Protein AF-A0A961C868-F1 (afdb_monomer)

Radius of gyration: 27.66 Å; Cα contacts (8 Å, |Δi|>4): 640; chains: 1; bounding box: 69×60×70 Å

Solvent-accessible surface area (backbone atoms only — not comparable to full-atom values): 20979 Å² total; per-residue (Å²): 132,56,73,67,60,51,45,49,51,52,50,56,46,74,76,62,73,80,91,80,78,81,78,95,59,70,73,59,52,42,55,45,43,50,52,42,52,54,48,41,30,76,68,53,26,27,38,30,64,13,36,62,58,39,92,48,47,52,91,74,36,61,85,60,45,40,61,51,64,68,62,52,52,53,53,53,67,74,43,55,91,38,47,17,37,25,35,26,43,24,58,41,97,86,50,32,19,27,33,38,42,36,14,42,28,53,65,27,32,52,52,46,35,73,74,73,38,75,63,64,28,44,36,19,30,42,85,60,35,93,25,65,16,22,26,33,36,60,41,25,27,52,60,67,66,74,74,41,30,51,69,46,33,43,92,60,33,22,36,24,41,31,10,77,75,79,59,82,56,61,46,78,30,64,62,19,60,31,57,68,50,94,85,74,66,67,58,48,40,53,22,46,37,74,68,58,91,75,66,100,58,64,64,58,59,53,47,50,54,49,51,55,39,66,47,56,46,40,89,88,35,73,67,46,53,54,53,48,52,34,16,51,52,46,53,47,47,51,51,56,50,71,72,70,75,78,87,62,87,77,73,71,76,51,48,67,51,48,49,27,54,71,52,52,68,65,64,56,40,45,76,69,54,34,43,80,64,50,66,45,98,79,68,32,44,22,28,22,66,67,86,76,68,96,55,69,64,23,31,36,49,35,48,54,69,34,83,81,77,65,26,83,42,60,42,9,36,32,41,46,69,33,64,74,59,15,61,56,44,81,65,47,48,67,33,41,65,61,56,48,46,17,26,72,77,39,78,56,37,59,66,61,34,28,57,75,72,66,41,65,74,72,79,82,68,79,61,93,78,80,86,79,60,92,82,67,77,134

Secondary structure (DSSP, 8-state):
--HHHHHHHHHHHHHH-------S-SHHHHHHHHHHHHHHHHTT-EEEEEPTT-SSPPTT-GGG-B--HHHHHHHHHH-TTT-EEEEE--B-TTS-EEEEEEE-SHHHHHHHHHHH-S-SEE-THHHHSS-TT-EEEEEEESS--TT--TTTTGGGTEEEEE-SSS----EEPTT---PPPTTS--------BS--S--S-HHHHHHHHHHHHHSPBPTTSHHHHHHHHHHHHHHHHHHHHHTT---SS------HHHHHHHS-HHHHHHHTT-EEEEE-TTSPEEEE-SS--S-S-SEEEEPTT-TTTT--STT-EEEE--HHHHHHTTT-SEE-HHHHHHHHHSTT-HHHHHHHHT---SGGG---S----TT---

Structure (mmCIF, N/CA/C/O backbone):
data_AF-A0A961C868-F1
#
_entry.id   AF-A0A961C868-F1
#
loop_
_atom_site.group_PDB
_atom_site.id
_atom_site.type_symbol
_atom_site.label_atom_id
_atom_site.label_alt_id
_atom_site.label_comp_id
_atom_site.label_asym_id
_atom_site.label_entity_id
_atom_site.label_seq_id
_atom_site.pdbx_PDB_ins_code
_atom_site.Cartn_x
_atom_site.Cartn_y
_atom_site.Cartn_z
_atom_site.occupancy
_atom_site.B_iso_or_equiv
_atom_site.auth_seq_id
_atom_site.auth_comp_id
_atom_site.auth_asym_id
_atom_site.auth_atom_id
_atom_site.pdbx_PDB_model_num
ATOM 1 N N . MET A 1 1 ? 24.649 -25.029 -2.884 1.00 54.03 1 MET A N 1
ATOM 2 C CA . MET A 1 1 ? 25.115 -23.721 -2.374 1.00 54.03 1 MET A CA 1
ATOM 3 C C . MET A 1 1 ? 24.192 -23.329 -1.228 1.00 54.03 1 MET A C 1
ATOM 5 O O . MET A 1 1 ? 23.005 -23.621 -1.339 1.00 54.03 1 MET A O 1
ATOM 9 N N . ASN A 1 2 ? 24.685 -22.780 -0.115 1.00 63.25 2 ASN A N 1
ATOM 10 C CA . ASN A 1 2 ? 23.771 -22.270 0.921 1.00 63.25 2 ASN A CA 1
ATOM 11 C C . ASN A 1 2 ? 23.290 -20.851 0.553 1.00 63.25 2 ASN A C 1
ATOM 13 O O . ASN A 1 2 ? 23.897 -20.198 -0.295 1.00 63.25 2 ASN A O 1
ATOM 17 N N . THR A 1 3 ? 22.198 -20.381 1.163 1.00 56.22 3 THR A N 1
ATOM 18 C CA . THR A 1 3 ? 21.590 -19.076 0.845 1.00 56.22 3 THR A CA 1
ATOM 19 C C . THR A 1 3 ? 22.584 -17.917 0.952 1.00 56.22 3 THR A C 1
ATOM 21 O O . THR A 1 3 ? 22.642 -17.080 0.058 1.00 56.22 3 THR A O 1
ATOM 24 N N . ASN A 1 4 ? 23.430 -17.923 1.983 1.00 62.25 4 ASN A N 1
ATOM 25 C CA . ASN A 1 4 ? 24.403 -16.858 2.230 1.00 62.25 4 ASN A CA 1
ATOM 26 C C . ASN A 1 4 ? 25.491 -16.805 1.146 1.00 62.25 4 ASN A C 1
ATOM 28 O O . ASN A 1 4 ? 25.948 -15.732 0.768 1.00 62.25 4 ASN A O 1
ATOM 32 N N . GLU A 1 5 ? 25.905 -17.958 0.623 1.00 61.84 5 GLU A N 1
ATOM 33 C CA . GLU A 1 5 ? 26.894 -18.058 -0.451 1.00 61.84 5 GLU A CA 1
ATOM 34 C C . GLU A 1 5 ? 26.315 -17.590 -1.797 1.00 61.84 5 GLU A C 1
ATOM 36 O O . GLU A 1 5 ? 27.008 -16.925 -2.565 1.00 61.84 5 GLU A O 1
ATOM 41 N N . ILE A 1 6 ? 25.031 -17.862 -2.061 1.00 58.59 6 ILE A N 1
ATOM 42 C CA . ILE A 1 6 ? 24.318 -17.316 -3.228 1.00 58.59 6 ILE A CA 1
ATOM 43 C C . ILE A 1 6 ? 24.227 -15.790 -3.114 1.00 58.59 6 ILE A C 1
ATOM 45 O O . ILE A 1 6 ? 24.579 -15.084 -4.056 1.00 58.59 6 ILE A O 1
ATOM 49 N N . GLU A 1 7 ? 23.812 -15.271 -1.958 1.00 57.19 7 GLU A N 1
ATOM 50 C CA . GLU A 1 7 ? 23.674 -13.830 -1.720 1.00 57.19 7 GLU A CA 1
ATOM 51 C C . GLU A 1 7 ? 25.003 -13.085 -1.835 1.00 57.19 7 GLU A C 1
ATOM 53 O O . GLU A 1 7 ? 25.067 -12.061 -2.514 1.00 57.19 7 GLU A O 1
ATOM 58 N N . GLN A 1 8 ? 26.077 -13.619 -1.248 1.00 67.12 8 GLN A N 1
ATOM 59 C CA . GLN A 1 8 ? 27.402 -13.011 -1.349 1.00 67.12 8 GLN A CA 1
ATOM 60 C C . GLN A 1 8 ? 27.896 -12.987 -2.799 1.00 67.12 8 GLN A C 1
ATOM 62 O O . GLN A 1 8 ? 28.397 -11.962 -3.250 1.00 67.12 8 GLN A O 1
ATOM 67 N N . ARG A 1 9 ? 27.695 -14.064 -3.572 1.00 64.94 9 ARG A N 1
ATOM 68 C CA . ARG A 1 9 ? 28.081 -14.088 -4.993 1.00 64.94 9 ARG A CA 1
ATOM 69 C C . ARG A 1 9 ? 27.258 -13.120 -5.837 1.00 64.94 9 ARG A C 1
ATOM 71 O O . ARG A 1 9 ? 27.819 -12.501 -6.736 1.00 64.94 9 ARG A O 1
ATOM 78 N N . LEU A 1 10 ? 25.965 -12.960 -5.547 1.00 57.06 10 LEU A N 1
ATOM 79 C CA . LEU A 1 10 ? 25.124 -11.957 -6.206 1.00 57.06 10 LEU A CA 1
ATOM 80 C C . LEU A 1 10 ? 25.599 -10.535 -5.877 1.00 57.06 10 LEU A C 1
ATOM 82 O O . LEU A 1 10 ? 25.652 -9.700 -6.776 1.00 57.06 10 LEU A O 1
ATOM 86 N N . MET A 1 11 ? 25.997 -10.271 -4.628 1.00 59.12 11 MET A N 1
ATOM 87 C CA . MET A 1 11 ? 26.560 -8.979 -4.219 1.00 59.12 11 MET A CA 1
ATOM 88 C C . MET A 1 11 ? 27.915 -8.704 -4.878 1.00 59.12 11 MET A C 1
ATOM 90 O O . MET A 1 11 ? 28.089 -7.655 -5.494 1.00 59.12 11 MET A O 1
ATOM 94 N N . ASP A 1 12 ? 28.855 -9.647 -4.811 1.00 65.69 12 ASP A N 1
ATOM 95 C CA . ASP A 1 12 ? 30.190 -9.507 -5.405 1.00 65.69 12 ASP A CA 1
ATOM 96 C C . ASP A 1 12 ? 30.109 -9.341 -6.932 1.00 65.69 12 ASP A C 1
ATOM 98 O O . ASP A 1 12 ? 30.832 -8.535 -7.521 1.00 65.69 12 ASP A O 1
ATOM 102 N N . TYR A 1 13 ? 29.192 -10.059 -7.588 1.00 56.69 13 TYR A N 1
ATOM 103 C CA . TYR A 1 13 ? 28.932 -9.919 -9.020 1.00 56.69 13 TYR A CA 1
ATOM 104 C C . TYR A 1 13 ? 28.294 -8.569 -9.358 1.00 56.69 13 TYR A C 1
ATOM 106 O O . TYR A 1 13 ? 28.814 -7.848 -10.208 1.00 56.69 13 TYR A O 1
ATOM 114 N N . ALA A 1 14 ? 27.227 -8.169 -8.656 1.00 52.19 14 ALA A N 1
ATOM 115 C CA . ALA A 1 14 ? 26.580 -6.871 -8.866 1.00 52.19 14 ALA A CA 1
ATOM 116 C C . ALA A 1 14 ? 27.570 -5.697 -8.752 1.00 52.19 14 ALA A C 1
ATOM 118 O O . ALA A 1 14 ? 27.405 -4.677 -9.425 1.00 52.19 14 ALA A O 1
ATOM 119 N N . LEU A 1 15 ? 28.613 -5.856 -7.934 1.00 53.41 15 LEU A N 1
ATOM 120 C CA . LEU A 1 15 ? 29.675 -4.877 -7.727 1.00 53.41 15 LEU A CA 1
ATOM 121 C C . LEU A 1 15 ? 30.846 -4.965 -8.729 1.00 53.41 15 LEU A C 1
ATOM 123 O O . LEU A 1 15 ? 31.631 -4.021 -8.780 1.00 53.41 15 LEU A O 1
ATOM 127 N N . SER A 1 16 ? 30.988 -6.042 -9.516 1.00 50.75 16 SER A N 1
ATOM 128 C CA . SER A 1 16 ? 32.184 -6.307 -10.348 1.00 50.75 16 SER A CA 1
ATOM 129 C C . SER A 1 16 ? 31.975 -6.288 -11.870 1.00 50.75 16 SER A C 1
ATOM 131 O O . SER A 1 16 ? 32.960 -6.310 -12.608 1.00 50.75 16 SER A O 1
ATOM 133 N N . VAL A 1 17 ? 30.737 -6.230 -12.373 1.00 46.59 17 VAL A N 1
ATOM 134 C CA . VAL A 1 17 ? 30.464 -6.230 -13.826 1.00 46.59 17 VAL A CA 1
ATOM 135 C C . VAL A 1 17 ? 30.796 -4.873 -14.474 1.00 46.59 17 VAL A C 1
ATOM 137 O O . VAL A 1 17 ? 30.141 -3.871 -14.199 1.00 46.59 17 VAL A O 1
ATOM 140 N N . ASP A 1 18 ? 31.769 -4.861 -15.395 1.00 42.84 18 ASP A N 1
ATOM 141 C CA . ASP A 1 18 ? 32.058 -3.761 -16.337 1.00 42.84 18 ASP A CA 1
ATOM 142 C C . ASP A 1 18 ? 31.311 -4.042 -17.663 1.00 42.84 18 ASP A C 1
ATOM 144 O O . ASP A 1 18 ? 31.719 -4.887 -18.465 1.00 42.84 18 ASP A O 1
ATOM 148 N N . VAL A 1 19 ? 30.150 -3.409 -17.865 1.00 45.78 19 VAL A N 1
ATOM 149 C CA . VAL A 1 19 ? 29.236 -3.679 -18.995 1.00 45.78 19 VAL A CA 1
ATOM 150 C C . VAL A 1 19 ? 29.773 -3.017 -20.261 1.00 45.78 19 VAL A C 1
ATOM 152 O O . VAL A 1 19 ? 29.611 -1.808 -20.434 1.00 45.78 19 VAL A O 1
ATOM 155 N N . LYS A 1 20 ? 30.404 -3.777 -21.169 1.00 39.31 20 LYS A N 1
ATOM 156 C CA . LYS A 1 20 ? 30.961 -3.174 -22.393 1.00 39.31 20 LYS A CA 1
ATOM 157 C C . LYS A 1 20 ? 30.359 -3.551 -23.737 1.00 39.31 20 LYS A C 1
ATOM 159 O O . LYS A 1 20 ? 30.556 -2.732 -24.627 1.00 39.31 20 LYS A O 1
ATOM 164 N N . GLN A 1 21 ? 29.592 -4.630 -23.940 1.00 43.19 21 GLN A N 1
ATOM 165 C CA . GLN A 1 21 ? 28.958 -4.863 -25.257 1.00 43.19 21 GLN A CA 1
ATOM 166 C C . GLN A 1 21 ? 27.626 -5.638 -25.194 1.00 43.19 21 GLN A C 1
ATOM 168 O O . GLN A 1 21 ? 27.513 -6.562 -24.389 1.00 43.19 21 GLN A O 1
ATOM 173 N N . PRO A 1 22 ? 26.626 -5.281 -26.030 1.00 43.91 22 PRO A N 1
ATOM 174 C CA . PRO A 1 22 ? 25.410 -6.076 -26.203 1.00 43.91 22 PRO A CA 1
ATOM 175 C C . PRO A 1 22 ? 25.707 -7.428 -26.878 1.00 43.91 22 PRO A C 1
ATOM 177 O O . PRO A 1 22 ? 26.656 -7.514 -27.659 1.00 43.91 22 PRO A O 1
ATOM 180 N N . PRO A 1 23 ? 24.899 -8.475 -26.619 1.00 44.25 23 PRO A N 1
ATOM 181 C CA . PRO A 1 23 ? 25.005 -9.741 -27.339 1.00 44.25 23 PRO A CA 1
ATOM 182 C C . PRO A 1 23 ? 24.749 -9.535 -28.840 1.00 44.25 23 PRO A C 1
ATOM 184 O O . PRO A 1 23 ? 23.850 -8.795 -29.232 1.00 44.25 23 PRO A O 1
ATOM 187 N N . GLU A 1 24 ? 25.541 -10.198 -29.686 1.00 45.34 24 GLU A N 1
ATOM 188 C CA . GLU A 1 24 ? 25.511 -10.034 -31.150 1.00 45.34 24 GLU A CA 1
ATOM 189 C C . GLU A 1 24 ? 24.226 -10.567 -31.827 1.00 45.34 24 GLU A C 1
ATOM 191 O O . GLU A 1 24 ? 24.026 -10.324 -33.018 1.00 45.34 24 GLU A O 1
ATOM 196 N N . VAL A 1 25 ? 23.340 -11.275 -31.110 1.00 48.81 25 VAL A N 1
ATOM 197 C CA . VAL A 1 25 ? 22.228 -12.032 -31.715 1.00 48.81 25 VAL A CA 1
ATOM 198 C C . VAL A 1 25 ? 20.860 -11.578 -31.191 1.00 48.81 25 VAL A C 1
ATOM 200 O O . VAL A 1 25 ? 20.542 -11.684 -30.011 1.00 48.81 25 VAL A O 1
ATOM 203 N N . TRP A 1 26 ? 20.028 -11.079 -32.106 1.00 49.91 26 TRP A N 1
ATOM 204 C CA . TRP A 1 26 ? 18.737 -10.431 -31.830 1.00 49.91 26 TRP A CA 1
ATOM 205 C C . TRP A 1 26 ? 17.557 -11.393 -31.608 1.00 49.91 26 TRP A C 1
ATOM 207 O O . TRP A 1 26 ? 16.563 -11.003 -30.996 1.00 49.91 26 TRP A O 1
ATOM 217 N N . GLU A 1 27 ? 17.636 -12.640 -32.081 1.00 56.28 27 GLU A N 1
ATOM 218 C CA . GLU A 1 27 ? 16.588 -13.651 -31.846 1.00 56.28 27 GLU A CA 1
ATOM 219 C C . GLU A 1 27 ? 16.461 -14.005 -30.351 1.00 56.28 27 GLU A C 1
ATOM 221 O O . GLU A 1 27 ? 15.348 -14.188 -29.850 1.00 56.28 27 GLU A O 1
ATOM 226 N N . ASP A 1 28 ? 17.570 -13.952 -29.609 1.00 59.91 28 ASP A N 1
ATOM 227 C CA . ASP A 1 28 ? 17.607 -14.190 -28.161 1.00 59.91 28 ASP A CA 1
ATOM 228 C C . ASP A 1 28 ? 16.859 -13.103 -27.370 1.00 59.91 28 ASP A C 1
ATOM 230 O O . ASP A 1 28 ? 16.232 -13.385 -26.345 1.00 59.91 28 ASP A O 1
ATOM 234 N N . ALA A 1 29 ? 16.842 -11.861 -27.867 1.00 56.28 29 ALA A N 1
ATOM 235 C CA . ALA A 1 29 ? 16.148 -10.751 -27.215 1.00 56.28 29 ALA A CA 1
ATOM 236 C C . ALA A 1 29 ? 14.618 -10.921 -27.246 1.00 56.28 29 ALA A C 1
ATOM 238 O O . ALA A 1 29 ? 13.943 -10.621 -26.259 1.00 56.28 29 ALA A O 1
ATOM 239 N N . GLN A 1 30 ? 14.064 -11.461 -28.340 1.00 62.59 30 GLN A N 1
ATOM 240 C CA . GLN A 1 30 ? 12.622 -11.724 -28.453 1.00 62.59 30 GLN A CA 1
ATOM 241 C C . GLN A 1 30 ? 12.178 -12.826 -27.497 1.00 62.59 30 GLN A C 1
ATOM 243 O O . GLN A 1 30 ? 11.133 -12.729 -26.847 1.00 62.59 30 GLN A O 1
ATOM 248 N N . GLN A 1 31 ? 12.979 -13.888 -27.420 1.00 65.44 31 GLN A N 1
ATOM 249 C CA . GLN A 1 31 ? 12.712 -15.004 -26.529 1.00 65.44 31 GLN A CA 1
ATOM 250 C C . GLN A 1 31 ? 12.850 -14.580 -25.063 1.00 65.44 31 GLN A C 1
ATOM 252 O O . GLN A 1 31 ? 12.011 -14.960 -24.245 1.00 65.44 31 GLN A O 1
ATOM 257 N N . GLY A 1 32 ? 13.822 -13.714 -24.758 1.00 63.72 32 GLY A N 1
ATOM 258 C CA . GLY A 1 32 ? 13.973 -13.063 -23.458 1.00 63.72 32 GLY A CA 1
ATOM 259 C C . GLY A 1 32 ? 12.760 -12.215 -23.072 1.00 63.72 32 GLY A C 1
ATOM 260 O O . GLY A 1 32 ? 12.204 -12.419 -21.995 1.00 63.72 32 GLY A O 1
ATOM 261 N N . PHE A 1 33 ? 12.283 -11.332 -23.958 1.00 67.25 33 PHE A N 1
ATOM 262 C CA . PHE A 1 33 ? 11.090 -10.516 -23.693 1.00 67.25 33 PHE A CA 1
ATOM 263 C C . PHE A 1 33 ? 9.861 -11.384 -23.407 1.00 67.25 33 PHE A C 1
ATOM 265 O O . PHE A 1 33 ? 9.186 -11.184 -22.399 1.00 67.25 33 PHE A O 1
ATOM 272 N N . ARG A 1 34 ? 9.587 -12.387 -24.256 1.00 68.69 34 ARG A N 1
ATOM 273 C CA . ARG A 1 34 ? 8.446 -13.297 -24.059 1.00 68.69 34 ARG A CA 1
ATOM 274 C C . ARG A 1 34 ? 8.550 -14.026 -22.729 1.00 68.69 34 ARG A C 1
ATOM 276 O O . ARG A 1 34 ? 7.588 -14.041 -21.969 1.00 68.69 34 ARG A O 1
ATOM 283 N N . TYR A 1 35 ? 9.714 -14.602 -22.436 1.00 69.25 35 TYR A N 1
ATOM 284 C CA . TYR A 1 35 ? 9.943 -15.304 -21.179 1.00 69.25 35 TYR A CA 1
ATOM 285 C C . TYR A 1 35 ? 9.689 -14.391 -19.975 1.00 69.25 35 TYR A C 1
ATOM 287 O O . TYR A 1 35 ? 8.941 -14.766 -19.075 1.00 69.25 35 TYR A O 1
ATOM 295 N N . MET A 1 36 ? 10.237 -13.174 -19.987 1.00 68.38 36 MET A N 1
ATOM 296 C CA . MET A 1 36 ? 10.104 -12.229 -18.879 1.00 68.38 36 MET A CA 1
ATOM 297 C C . MET A 1 36 ? 8.681 -11.696 -18.720 1.00 68.38 36 MET A C 1
ATOM 299 O O . MET A 1 36 ? 8.211 -11.580 -17.592 1.00 68.38 36 MET A O 1
ATOM 303 N N . ALA A 1 37 ? 7.968 -11.423 -19.812 1.00 69.81 37 ALA A N 1
ATOM 304 C CA . ALA A 1 37 ? 6.598 -10.924 -19.751 1.00 69.81 37 ALA A CA 1
ATOM 305 C C . ALA A 1 37 ? 5.612 -12.000 -19.263 1.00 69.81 37 ALA A C 1
ATOM 307 O O . ALA A 1 37 ? 4.779 -11.733 -18.394 1.00 69.81 37 ALA A O 1
ATOM 308 N N . HIS A 1 38 ? 5.758 -13.244 -19.735 1.00 71.00 38 HIS A N 1
ATOM 309 C CA . HIS A 1 38 ? 5.006 -14.391 -19.203 1.00 71.00 38 HIS A CA 1
ATOM 310 C C . HIS A 1 38 ? 5.368 -14.676 -17.742 1.00 71.00 38 HIS A C 1
ATOM 312 O O . HIS A 1 38 ? 4.506 -15.013 -16.933 1.00 71.00 38 HIS A O 1
ATOM 318 N N . HIS A 1 39 ? 6.636 -14.507 -17.365 1.00 72.06 39 HIS A N 1
ATOM 319 C CA . HIS A 1 39 ? 7.054 -14.697 -15.982 1.00 72.06 39 HIS A CA 1
ATOM 320 C C . HIS A 1 39 ? 6.491 -13.610 -15.059 1.00 72.06 39 HIS A C 1
ATOM 322 O O . HIS A 1 39 ? 5.943 -13.926 -14.008 1.00 72.06 39 HIS A O 1
ATOM 328 N N . ALA A 1 40 ? 6.570 -12.339 -15.450 1.00 70.94 40 ALA A N 1
ATOM 329 C CA . ALA A 1 40 ? 6.077 -11.217 -14.659 1.00 70.94 40 ALA A CA 1
ATOM 330 C C . ALA A 1 40 ? 4.557 -11.279 -14.440 1.00 70.94 40 ALA A C 1
ATOM 332 O O . ALA A 1 40 ? 4.087 -11.050 -13.324 1.00 70.94 40 ALA A O 1
ATOM 333 N N . THR A 1 41 ? 3.795 -11.673 -15.461 1.00 75.06 41 THR A N 1
ATOM 334 C CA . THR A 1 41 ? 2.347 -11.901 -15.324 1.00 75.06 41 THR A CA 1
ATOM 335 C C . THR A 1 41 ? 2.012 -13.097 -14.458 1.00 75.06 41 THR A C 1
ATOM 337 O O . THR A 1 41 ? 1.124 -13.007 -13.614 1.00 75.06 41 THR A O 1
ATOM 340 N N . TRP A 1 42 ? 2.779 -14.185 -14.550 1.00 69.38 42 TRP A N 1
ATOM 341 C CA . TRP A 1 42 ? 2.659 -15.291 -13.598 1.00 69.38 42 TRP A CA 1
ATOM 342 C C . TRP A 1 42 ? 2.950 -14.857 -12.151 1.00 69.38 42 TRP A C 1
ATOM 344 O O . TRP A 1 42 ? 2.433 -15.434 -11.194 1.00 69.38 42 TRP A O 1
ATOM 354 N N . LYS A 1 43 ? 3.744 -13.797 -11.976 1.00 75.56 43 LYS A N 1
ATOM 355 C CA . LYS A 1 43 ? 3.974 -13.133 -10.690 1.00 75.56 43 LYS A CA 1
ATOM 356 C C . LYS A 1 43 ? 2.929 -12.076 -10.342 1.00 75.56 43 LYS A C 1
ATOM 358 O O . LYS A 1 43 ? 3.066 -11.435 -9.311 1.00 75.56 43 LYS A O 1
ATOM 363 N N . GLY A 1 44 ? 1.867 -11.910 -11.121 1.00 83.12 44 GLY A N 1
ATOM 364 C CA . GLY A 1 44 ? 0.793 -10.965 -10.823 1.00 83.12 44 GLY A CA 1
ATOM 365 C C . GLY A 1 44 ? 1.165 -9.497 -11.044 1.00 83.12 44 GLY A C 1
ATOM 366 O O . GLY A 1 44 ? 0.503 -8.615 -10.507 1.00 83.12 44 GLY A O 1
ATOM 367 N N . PHE A 1 45 ? 2.218 -9.215 -11.815 1.00 87.44 45 PHE A N 1
ATOM 368 C CA . PHE A 1 45 ? 2.418 -7.879 -12.371 1.00 87.44 45 PHE A CA 1
ATOM 369 C C . PHE A 1 45 ? 1.585 -7.728 -13.637 1.00 87.44 45 PHE A C 1
ATOM 371 O O . PHE A 1 45 ? 1.505 -8.653 -14.446 1.00 87.44 45 PHE A O 1
ATOM 378 N N . ARG A 1 46 ? 1.038 -6.532 -13.854 1.00 89.00 46 ARG A N 1
ATOM 379 C CA . ARG A 1 46 ? 0.561 -6.152 -15.186 1.00 89.00 46 ARG A CA 1
ATOM 380 C C . ARG A 1 46 ? 1.742 -5.630 -15.987 1.00 89.00 46 ARG A C 1
ATOM 382 O O . ARG A 1 46 ? 2.627 -4.965 -15.447 1.00 89.00 46 ARG A O 1
ATOM 389 N N . VAL A 1 47 ? 1.754 -5.926 -17.276 1.00 87.44 47 VAL A N 1
ATOM 390 C CA . VAL A 1 47 ? 2.839 -5.560 -18.181 1.00 87.44 47 VAL A CA 1
ATOM 391 C C . VAL A 1 47 ? 2.351 -4.515 -19.174 1.00 87.44 47 VAL A C 1
ATOM 393 O O . VAL A 1 47 ? 1.213 -4.570 -19.633 1.00 87.44 47 VAL A O 1
ATOM 396 N N . VAL A 1 48 ? 3.219 -3.573 -19.530 1.00 87.62 48 VAL A N 1
ATOM 397 C CA . VAL A 1 48 ? 2.996 -2.609 -20.613 1.00 87.62 48 VAL A CA 1
ATOM 398 C C . VAL A 1 48 ? 4.242 -2.542 -21.503 1.00 87.62 48 VAL A C 1
ATOM 400 O O . VAL A 1 48 ? 5.355 -2.553 -20.978 1.00 87.62 48 VAL A O 1
ATOM 403 N N . PRO A 1 49 ? 4.123 -2.480 -22.838 1.00 84.62 49 PRO A N 1
ATOM 404 C CA . PRO A 1 49 ? 5.286 -2.263 -23.687 1.00 84.62 49 PRO A CA 1
ATOM 405 C C . PRO A 1 49 ? 5.788 -0.820 -23.561 1.00 84.62 49 PRO A C 1
ATOM 407 O O . PRO A 1 49 ? 5.011 0.136 -23.589 1.00 84.62 49 PRO A O 1
ATOM 410 N N . LEU A 1 50 ? 7.103 -0.658 -23.449 1.00 81.94 50 LEU A N 1
ATOM 411 C CA . LEU A 1 50 ? 7.770 0.643 -23.469 1.00 81.94 50 LEU A CA 1
ATOM 412 C C . LEU A 1 50 ? 8.190 0.983 -24.892 1.00 81.94 50 LEU A C 1
ATOM 414 O O . LEU A 1 50 ? 8.605 0.103 -25.644 1.00 81.94 50 LEU A O 1
ATOM 418 N N . LEU A 1 51 ? 8.117 2.259 -25.266 1.00 76.44 51 LEU A N 1
ATOM 419 C CA . LEU A 1 51 ? 8.584 2.690 -26.581 1.00 76.44 51 LEU A CA 1
ATOM 420 C C . LEU A 1 51 ? 10.110 2.570 -26.693 1.00 76.44 51 LEU A C 1
ATOM 422 O O . LEU A 1 51 ? 10.839 2.674 -25.708 1.00 76.44 51 LEU A O 1
ATOM 426 N N . HIS A 1 52 ? 10.601 2.392 -27.919 1.00 71.69 52 HIS A N 1
ATOM 427 C CA . HIS A 1 52 ? 12.032 2.238 -28.173 1.00 71.69 52 HIS A CA 1
ATOM 428 C C . HIS A 1 52 ? 12.830 3.431 -27.657 1.00 71.69 52 HIS A C 1
ATOM 430 O O . HIS A 1 52 ? 12.551 4.573 -28.029 1.00 71.69 52 HIS A O 1
ATOM 436 N N . GLY A 1 53 ? 13.838 3.160 -26.823 1.00 67.00 53 GLY A N 1
ATOM 437 C CA . GLY A 1 53 ? 14.680 4.206 -26.240 1.00 67.00 53 GLY A CA 1
ATOM 438 C C . GLY A 1 53 ? 13.936 5.120 -25.262 1.00 67.00 53 GLY A C 1
ATOM 439 O O . GLY A 1 53 ? 14.384 6.240 -25.030 1.00 67.00 53 GLY A O 1
ATOM 440 N N . LYS A 1 54 ? 12.790 4.679 -24.730 1.00 71.12 54 LYS A N 1
ATOM 441 C CA . LYS A 1 54 ? 12.010 5.392 -23.718 1.00 71.12 54 LYS A CA 1
ATOM 442 C C . LYS A 1 54 ? 11.848 4.518 -22.479 1.00 71.12 54 LYS A C 1
ATOM 444 O O . LYS A 1 54 ? 11.649 3.312 -22.572 1.00 71.12 54 LYS A O 1
ATOM 449 N N . ASN A 1 55 ? 11.877 5.155 -21.315 1.00 68.88 55 ASN A N 1
ATOM 450 C CA . ASN A 1 55 ? 11.533 4.552 -20.024 1.00 68.88 55 ASN A CA 1
ATOM 451 C C . ASN A 1 55 ? 10.027 4.654 -19.704 1.00 68.88 55 ASN A C 1
ATOM 453 O O . ASN A 1 55 ? 9.576 4.234 -18.639 1.00 68.88 55 ASN A O 1
ATOM 457 N N . HIS A 1 56 ? 9.241 5.203 -20.628 1.00 73.88 56 HIS A N 1
ATOM 458 C CA . HIS A 1 56 ? 7.801 5.330 -20.509 1.00 73.88 56 HIS A CA 1
ATOM 459 C C . HIS A 1 56 ? 7.107 4.664 -21.704 1.00 73.88 56 HIS A C 1
ATOM 461 O O . HIS A 1 56 ? 7.661 4.607 -22.812 1.00 73.88 56 HIS A O 1
ATOM 467 N N . PRO A 1 57 ? 5.898 4.126 -21.502 1.00 75.31 57 PRO A N 1
ATOM 468 C CA . PRO A 1 57 ? 5.095 3.644 -22.604 1.00 75.31 57 PRO A CA 1
ATOM 469 C C . PRO A 1 57 ? 4.551 4.846 -23.397 1.00 75.31 57 PRO A C 1
ATOM 471 O O . PRO A 1 57 ? 4.699 6.000 -22.984 1.00 75.31 57 PRO A O 1
ATOM 474 N N . GLY A 1 58 ? 3.979 4.604 -24.575 1.00 69.12 58 GLY A N 1
ATOM 475 C CA . GLY A 1 58 ? 3.359 5.686 -25.346 1.00 69.12 58 GLY A CA 1
ATOM 476 C C . GLY A 1 58 ? 2.150 6.281 -24.623 1.00 69.12 58 GLY A C 1
ATOM 477 O O . GLY A 1 58 ? 1.632 5.686 -23.676 1.00 69.12 58 GLY A O 1
ATOM 478 N N . ASP A 1 59 ? 1.659 7.418 -25.107 1.00 63.84 59 ASP A N 1
ATOM 479 C CA . ASP A 1 59 ? 0.429 8.020 -24.586 1.00 63.84 59 ASP A CA 1
ATOM 480 C C . ASP A 1 59 ? -0.720 6.985 -24.623 1.00 63.84 59 ASP A C 1
ATOM 482 O O . ASP A 1 59 ? -0.825 6.188 -25.559 1.00 63.84 59 ASP A O 1
ATOM 486 N N . ASP A 1 60 ? -1.517 6.927 -23.552 1.00 66.69 60 ASP A N 1
ATOM 487 C CA . ASP A 1 60 ? -2.592 5.952 -23.273 1.00 66.69 60 ASP A CA 1
ATOM 488 C C . ASP A 1 60 ? -2.191 4.499 -22.974 1.00 66.69 60 ASP A C 1
ATOM 490 O O . ASP A 1 60 ? -3.044 3.695 -22.586 1.00 66.69 60 ASP A O 1
ATOM 494 N N . TRP A 1 61 ? -0.922 4.118 -23.111 1.00 70.25 61 TRP A N 1
ATOM 495 C CA . TRP A 1 61 ? -0.532 2.713 -22.956 1.00 70.25 61 TRP A CA 1
ATOM 496 C C . TRP A 1 61 ? -0.525 2.227 -21.513 1.00 70.25 61 TRP A C 1
ATOM 498 O O . TRP A 1 61 ? -0.756 1.041 -21.288 1.00 70.25 61 TRP A O 1
ATOM 508 N N . VAL A 1 62 ? -0.320 3.103 -20.527 1.00 64.31 62 VAL A N 1
ATOM 509 C CA . VAL A 1 62 ? -0.355 2.665 -19.124 1.00 64.31 62 VAL A CA 1
ATOM 510 C C . VAL A 1 62 ? -1.748 2.155 -18.734 1.00 64.31 62 VAL A C 1
ATOM 512 O O . VAL A 1 62 ? -1.875 1.160 -18.027 1.00 64.31 62 VAL A O 1
ATOM 515 N N . ASN A 1 63 ? -2.799 2.753 -19.305 1.00 69.06 63 ASN A N 1
ATOM 516 C CA . ASN A 1 63 ? -4.184 2.294 -19.155 1.00 69.06 63 ASN A CA 1
ATOM 517 C C . ASN A 1 63 ? -4.461 0.969 -19.891 1.00 69.06 63 ASN A C 1
ATOM 519 O O . ASN A 1 63 ? -5.520 0.374 -19.712 1.00 69.06 63 ASN A O 1
ATOM 523 N N . ARG A 1 64 ? -3.526 0.509 -20.731 1.00 79.75 64 ARG A N 1
ATOM 524 C CA . ARG A 1 64 ? -3.598 -0.748 -21.488 1.00 79.75 64 ARG A CA 1
ATOM 525 C C . ARG A 1 64 ? -2.703 -1.835 -20.907 1.00 79.75 64 ARG A C 1
ATOM 527 O O . ARG A 1 64 ? -2.526 -2.858 -21.562 1.00 79.75 64 ARG A O 1
ATOM 534 N N . ALA A 1 65 ? -2.124 -1.625 -19.725 1.00 87.06 65 ALA A N 1
ATOM 535 C CA . ALA A 1 65 ? -1.343 -2.658 -19.068 1.00 87.06 65 ALA A CA 1
ATOM 536 C C . ALA A 1 65 ? -2.188 -3.920 -18.865 1.00 87.06 65 ALA A C 1
ATOM 538 O O . ALA A 1 65 ? -3.351 -3.846 -18.470 1.00 87.06 65 ALA A O 1
ATOM 539 N N . SER A 1 66 ? -1.599 -5.074 -19.153 1.00 87.06 66 SER A N 1
ATOM 540 C CA . SER A 1 66 ? -2.317 -6.340 -19.228 1.00 87.06 66 SER A CA 1
ATOM 541 C C . SER A 1 66 ? -1.561 -7.431 -18.490 1.00 87.06 66 SER A C 1
ATOM 543 O O . SER A 1 66 ? -0.331 -7.446 -18.466 1.00 87.06 66 SER A O 1
ATOM 545 N N . ASP A 1 67 ? -2.311 -8.335 -17.882 1.00 87.00 67 ASP A N 1
ATOM 546 C CA . ASP A 1 67 ? -1.855 -9.619 -17.368 1.00 87.00 67 ASP A CA 1
ATOM 547 C C . ASP A 1 67 ? -2.296 -10.794 -18.263 1.00 87.00 67 ASP A C 1
ATOM 549 O O . ASP A 1 67 ? -1.978 -11.941 -17.957 1.00 87.00 67 ASP A O 1
ATOM 553 N N . ASP A 1 68 ? -2.975 -10.521 -19.388 1.00 87.81 68 ASP A N 1
ATOM 554 C CA . ASP A 1 68 ? -3.405 -11.531 -20.355 1.00 87.81 68 ASP A CA 1
ATOM 555 C C . ASP A 1 68 ? -2.208 -12.021 -21.196 1.00 87.81 68 ASP A C 1
ATOM 557 O O . ASP A 1 68 ? -1.653 -11.257 -22.003 1.00 87.81 68 ASP A O 1
ATOM 561 N N . PRO A 1 69 ? -1.827 -13.310 -21.084 1.00 84.56 69 PRO A N 1
ATOM 562 C CA . PRO A 1 69 ? -0.730 -13.880 -21.857 1.00 84.56 69 PRO A CA 1
ATOM 563 C C . PRO A 1 69 ? -0.911 -13.735 -23.372 1.00 84.56 69 PRO A C 1
ATOM 565 O O . PRO A 1 69 ? 0.078 -13.583 -24.091 1.00 84.56 69 PRO A O 1
ATOM 568 N N . ALA A 1 70 ? -2.150 -13.773 -23.880 1.00 86.62 70 ALA A N 1
ATOM 569 C CA . ALA A 1 70 ? -2.418 -13.654 -25.312 1.00 86.62 70 ALA A CA 1
ATOM 570 C C . ALA A 1 70 ? -2.158 -12.229 -25.819 1.00 86.62 70 ALA A C 1
ATOM 572 O O . ALA A 1 70 ? -1.539 -12.046 -26.871 1.00 86.62 70 ALA A O 1
ATOM 573 N N . GLN A 1 71 ? -2.577 -11.221 -25.053 1.00 87.12 71 GLN A N 1
ATOM 574 C CA . GLN A 1 71 ? -2.325 -9.814 -25.355 1.00 87.12 71 GLN A CA 1
ATOM 575 C C . GLN A 1 71 ? -0.826 -9.482 -25.322 1.00 87.12 71 GLN A C 1
ATOM 577 O O . GLN A 1 71 ? -0.323 -8.786 -26.208 1.00 87.12 71 GLN A O 1
ATOM 582 N N . ILE A 1 72 ? -0.100 -10.017 -24.340 1.00 83.94 72 ILE A N 1
ATOM 583 C CA . ILE A 1 72 ? 1.353 -9.845 -24.212 1.00 83.94 72 ILE A CA 1
ATOM 584 C C . ILE A 1 72 ? 2.100 -10.516 -25.359 1.00 83.94 72 ILE A C 1
ATOM 586 O O . ILE A 1 72 ? 3.006 -9.925 -25.948 1.00 83.94 72 ILE A O 1
ATOM 590 N N . GLU A 1 73 ? 1.702 -11.734 -25.718 1.00 82.56 73 GLU A N 1
ATOM 591 C CA . GLU A 1 73 ? 2.248 -12.441 -26.873 1.00 82.56 73 GLU A CA 1
ATOM 592 C C . GLU A 1 73 ? 1.978 -11.665 -28.173 1.00 82.56 73 GLU A C 1
ATOM 594 O O . GLU A 1 73 ? 2.855 -11.567 -29.034 1.00 82.56 73 GLU A O 1
ATOM 599 N N . ALA A 1 74 ? 0.797 -11.055 -28.308 1.00 85.12 74 ALA A N 1
ATOM 600 C CA . ALA A 1 74 ? 0.485 -10.187 -29.437 1.00 85.12 74 ALA A CA 1
ATOM 601 C C . ALA A 1 74 ? 1.405 -8.954 -29.478 1.00 85.12 74 ALA A C 1
ATOM 603 O O . ALA A 1 74 ? 1.933 -8.629 -30.543 1.00 85.12 74 ALA A O 1
ATOM 604 N N . TRP A 1 75 ? 1.672 -8.307 -28.338 1.00 82.50 75 TRP A N 1
ATOM 605 C CA . TRP A 1 75 ? 2.635 -7.201 -28.264 1.00 82.50 75 TRP A CA 1
ATOM 606 C C . TRP A 1 75 ? 4.049 -7.631 -28.656 1.00 82.50 75 TRP A C 1
ATOM 608 O O . TRP A 1 75 ? 4.683 -6.963 -29.473 1.00 82.50 75 TRP A O 1
ATOM 618 N N . ALA A 1 76 ? 4.508 -8.782 -28.159 1.00 75.31 76 ALA A N 1
ATOM 619 C CA . ALA A 1 76 ? 5.826 -9.330 -28.474 1.00 75.31 76 ALA A CA 1
ATOM 620 C C . ALA A 1 76 ? 6.022 -9.615 -29.976 1.00 75.31 76 ALA A C 1
ATOM 622 O O . ALA A 1 76 ? 7.154 -9.641 -30.458 1.00 75.31 76 ALA A O 1
ATOM 623 N N . ARG A 1 77 ? 4.939 -9.853 -30.729 1.00 79.56 77 ARG A N 1
ATOM 624 C CA . ARG A 1 77 ? 4.990 -10.112 -32.179 1.00 79.56 77 ARG A CA 1
ATOM 625 C C . ARG A 1 77 ? 5.010 -8.847 -33.032 1.00 79.56 77 ARG A C 1
ATOM 627 O O . ARG A 1 77 ? 5.538 -8.895 -34.138 1.00 79.56 77 ARG A O 1
ATOM 634 N N . ILE A 1 78 ? 4.419 -7.747 -32.562 1.00 74.38 78 ILE A N 1
ATOM 635 C CA . ILE A 1 78 ? 4.207 -6.542 -33.382 1.00 74.38 78 ILE A CA 1
ATOM 636 C C . ILE A 1 78 ? 5.480 -5.694 -33.503 1.00 74.38 78 ILE A C 1
ATOM 638 O O . ILE A 1 78 ? 5.703 -5.089 -34.551 1.00 74.38 78 ILE A O 1
ATOM 642 N N . ALA A 1 79 ? 6.320 -5.641 -32.468 1.00 62.19 79 ALA A N 1
ATOM 643 C CA . ALA A 1 79 ? 7.521 -4.801 -32.486 1.00 62.19 79 ALA A CA 1
ATOM 644 C C . ALA A 1 79 ? 8.652 -5.353 -31.589 1.00 62.19 79 ALA A C 1
ATOM 646 O O . ALA A 1 79 ? 9.060 -4.703 -30.622 1.00 62.19 79 ALA A O 1
ATOM 647 N N . PRO A 1 80 ? 9.160 -6.560 -31.895 1.00 58.00 80 PRO A N 1
ATOM 648 C CA . PRO A 1 80 ? 10.121 -7.276 -31.052 1.00 58.00 80 PRO A CA 1
ATOM 649 C C . PRO A 1 80 ? 11.462 -6.554 -30.837 1.00 58.00 80 PRO A C 1
ATOM 651 O O . PRO A 1 80 ? 12.150 -6.809 -29.856 1.00 58.00 80 PRO A O 1
ATOM 654 N N . ASP A 1 81 ? 11.847 -5.676 -31.759 1.00 58.00 81 ASP A N 1
ATOM 655 C CA . ASP A 1 81 ? 13.106 -4.923 -31.784 1.00 58.00 81 ASP A CA 1
ATOM 656 C C . ASP A 1 81 ? 12.990 -3.528 -31.152 1.00 58.00 81 ASP A C 1
ATOM 658 O O . ASP A 1 81 ? 13.985 -2.823 -30.968 1.00 58.00 81 ASP A O 1
ATOM 662 N N . LYS A 1 82 ? 11.765 -3.102 -30.834 1.00 61.69 82 LYS A N 1
ATOM 663 C CA . LYS A 1 82 ? 11.487 -1.719 -30.457 1.00 61.69 82 LYS A CA 1
ATOM 664 C C . LYS A 1 82 ? 11.042 -1.571 -29.024 1.00 61.69 82 LYS A C 1
ATOM 666 O O . LYS A 1 82 ? 11.073 -0.445 -28.554 1.00 61.69 82 LYS A O 1
ATOM 671 N N . TRP A 1 83 ? 10.628 -2.620 -28.323 1.00 68.62 83 TRP A N 1
ATOM 672 C CA . TRP A 1 83 ? 9.943 -2.420 -27.048 1.00 68.62 83 TRP A CA 1
ATOM 673 C C . TRP A 1 83 ? 10.719 -2.938 -25.842 1.00 68.62 83 TRP A C 1
ATOM 675 O O . TRP A 1 83 ? 11.208 -4.065 -25.817 1.00 68.62 83 TRP A O 1
ATOM 685 N N . GLY A 1 84 ? 10.817 -2.079 -24.827 1.00 75.69 84 GLY A N 1
ATOM 686 C CA . GLY A 1 84 ? 11.104 -2.501 -23.462 1.00 75.69 84 GLY A CA 1
ATOM 687 C C . GLY A 1 84 ? 9.829 -3.000 -22.783 1.00 75.69 84 GLY A C 1
ATOM 688 O O . GLY A 1 84 ? 8.739 -2.967 -23.356 1.00 75.69 84 GLY A O 1
ATOM 689 N N . MET A 1 85 ? 9.953 -3.436 -21.539 1.00 82.88 85 MET A N 1
ATOM 690 C CA . MET A 1 85 ? 8.842 -3.891 -20.718 1.00 82.88 85 MET A CA 1
ATOM 691 C C . MET A 1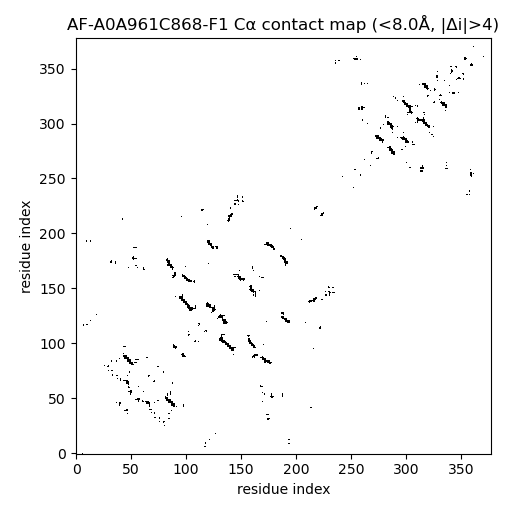 85 ? 8.704 -2.988 -19.498 1.00 82.88 85 MET A C 1
ATOM 693 O O . MET A 1 85 ? 9.657 -2.797 -18.756 1.00 82.88 85 MET A O 1
ATOM 697 N N . GLY A 1 86 ? 7.516 -2.446 -19.271 1.00 86.62 86 GLY A N 1
ATOM 698 C CA . GLY A 1 86 ? 7.129 -1.807 -18.025 1.00 86.62 86 GLY A CA 1
ATOM 699 C C . GLY A 1 86 ? 6.370 -2.808 -17.164 1.00 86.62 86 GLY A C 1
ATOM 700 O O . GLY A 1 86 ? 5.490 -3.508 -17.666 1.00 86.62 86 GLY A O 1
ATOM 701 N N . LEU A 1 87 ? 6.702 -2.877 -15.882 1.00 88.00 87 LEU A N 1
ATOM 702 C CA . LEU A 1 87 ? 5.972 -3.633 -14.874 1.00 88.00 87 LEU A CA 1
ATOM 703 C C . LEU A 1 87 ? 5.161 -2.670 -14.026 1.00 88.00 87 LEU A C 1
ATOM 705 O O . LEU A 1 87 ? 5.700 -1.701 -13.493 1.00 88.00 87 LEU A O 1
ATOM 709 N N . ILE A 1 88 ? 3.877 -2.970 -13.885 1.00 89.88 88 ILE A N 1
ATOM 710 C CA . ILE A 1 88 ? 2.954 -2.229 -13.036 1.00 89.88 88 ILE A CA 1
ATOM 711 C C . ILE A 1 88 ? 2.580 -3.131 -11.861 1.00 89.88 88 ILE A C 1
ATOM 713 O O . ILE A 1 88 ? 1.988 -4.199 -12.076 1.00 89.88 88 ILE A O 1
ATOM 717 N N . PRO A 1 89 ? 2.930 -2.739 -10.626 1.00 90.31 89 PRO A N 1
ATOM 718 C CA . PRO A 1 89 ? 2.499 -3.447 -9.429 1.00 90.31 89 PRO A CA 1
ATOM 719 C C . PRO A 1 89 ? 0.969 -3.462 -9.328 1.00 90.31 89 PRO A C 1
ATOM 721 O O . PRO A 1 89 ? 0.286 -2.570 -9.832 1.00 90.31 89 PRO A O 1
ATOM 724 N N . ALA A 1 90 ? 0.411 -4.494 -8.704 1.00 89.19 90 ALA A N 1
ATOM 725 C CA . ALA A 1 90 ? -1.031 -4.695 -8.632 1.00 89.19 90 ALA A CA 1
ATOM 726 C C . ALA A 1 90 ? -1.459 -5.329 -7.304 1.00 89.19 90 ALA A C 1
ATOM 728 O O . ALA A 1 90 ? -0.702 -6.079 -6.682 1.00 89.19 90 ALA A O 1
ATOM 729 N N . LEU A 1 91 ? -2.698 -5.048 -6.913 1.00 89.94 91 LEU A N 1
ATOM 730 C CA . LEU A 1 91 ? -3.441 -5.773 -5.899 1.00 89.94 91 LEU A CA 1
ATOM 731 C C . LEU A 1 91 ? -4.025 -7.012 -6.571 1.00 89.94 91 LEU A C 1
ATOM 733 O O . LEU A 1 91 ? -4.806 -6.916 -7.518 1.00 89.94 91 LEU A O 1
ATOM 737 N N . LEU A 1 92 ? -3.597 -8.181 -6.116 1.00 88.44 92 LEU A N 1
ATOM 738 C CA . LEU A 1 92 ? -4.015 -9.450 -6.688 1.00 88.44 92 LEU A CA 1
ATOM 739 C C . LEU A 1 92 ? -5.425 -9.810 -6.202 1.00 88.44 92 LEU A C 1
ATOM 741 O O . LEU A 1 92 ? -5.790 -9.459 -5.079 1.00 88.44 92 LEU A O 1
ATOM 745 N N . PRO A 1 93 ? -6.188 -10.618 -6.963 1.00 88.75 93 PRO A N 1
ATOM 746 C CA . PRO A 1 93 ? -7.487 -11.130 -6.514 1.00 88.75 93 PRO A CA 1
ATOM 747 C C . PRO A 1 93 ? -7.440 -11.890 -5.179 1.00 88.75 93 PRO A C 1
ATOM 749 O O . PRO A 1 93 ? -8.456 -12.025 -4.508 1.00 88.75 93 PRO A O 1
ATOM 752 N N . SER A 1 94 ? -6.264 -12.389 -4.785 1.00 88.25 94 SER A N 1
ATOM 753 C CA . SER A 1 94 ? -6.039 -13.047 -3.496 1.00 88.25 94 SER A CA 1
ATOM 754 C C . SER A 1 94 ? -5.897 -12.081 -2.311 1.00 88.25 94 SER A C 1
ATOM 756 O O . SER A 1 94 ? -5.662 -12.549 -1.203 1.00 88.25 94 SER A O 1
ATOM 758 N N . GLY A 1 95 ? -5.955 -10.763 -2.531 1.00 90.62 95 GLY A N 1
ATOM 759 C CA . GLY A 1 95 ? -5.715 -9.729 -1.515 1.00 90.62 95 GLY A CA 1
ATOM 760 C C . GLY A 1 95 ? -4.240 -9.373 -1.298 1.00 90.62 95 GLY A C 1
ATOM 761 O O . GLY A 1 95 ? -3.942 -8.408 -0.605 1.00 90.62 95 GLY A O 1
ATOM 762 N N . LEU A 1 96 ? -3.312 -10.101 -1.928 1.00 92.00 96 LEU A N 1
ATOM 763 C CA . LEU A 1 96 ? -1.877 -9.809 -1.858 1.00 92.00 96 LEU A CA 1
ATOM 764 C C . LEU A 1 96 ? -1.543 -8.571 -2.691 1.00 92.00 96 LEU A C 1
ATOM 766 O O . LEU A 1 96 ? -2.022 -8.444 -3.817 1.00 92.00 96 LEU A O 1
ATOM 770 N N . GLN A 1 97 ? -0.655 -7.710 -2.203 1.00 92.50 97 GLN A N 1
ATOM 771 C CA . GLN A 1 97 ? -0.233 -6.511 -2.930 1.00 92.50 97 GLN A CA 1
ATOM 772 C C . GLN A 1 97 ? 1.189 -6.677 -3.465 1.00 92.50 97 GLN A C 1
ATOM 774 O O . GLN A 1 97 ? 2.116 -6.977 -2.711 1.00 92.50 97 GLN A O 1
ATOM 779 N N . ARG A 1 98 ? 1.391 -6.461 -4.769 1.00 91.69 98 ARG A N 1
ATOM 780 C CA . ARG A 1 98 ? 2.736 -6.318 -5.339 1.00 91.69 98 ARG A CA 1
ATOM 781 C C . ARG A 1 98 ? 3.226 -4.900 -5.117 1.00 91.69 98 ARG A C 1
ATOM 783 O O . ARG A 1 98 ? 2.493 -3.941 -5.362 1.00 91.69 98 ARG A O 1
ATOM 790 N N . VAL A 1 99 ? 4.480 -4.795 -4.694 1.00 92.56 99 VAL A N 1
ATOM 791 C CA . VAL A 1 99 ? 5.169 -3.522 -4.500 1.00 92.56 99 VAL A CA 1
ATOM 792 C C . VAL A 1 99 ? 6.543 -3.603 -5.147 1.00 92.56 99 VAL A C 1
ATOM 794 O O . VAL A 1 99 ? 7.212 -4.641 -5.090 1.00 92.56 99 VAL A O 1
ATOM 797 N N . VAL A 1 100 ? 6.963 -2.507 -5.774 1.00 92.75 100 VAL A N 1
ATOM 798 C CA . VAL A 1 100 ? 8.345 -2.335 -6.225 1.00 92.75 100 VAL A CA 1
ATOM 799 C C . VAL A 1 100 ? 9.000 -1.225 -5.423 1.00 92.75 100 VAL A C 1
ATOM 801 O O . VAL A 1 100 ? 8.425 -0.151 -5.282 1.00 92.75 100 VAL A O 1
ATOM 804 N N . LEU A 1 101 ? 10.201 -1.491 -4.918 1.00 94.06 101 LEU A N 1
ATOM 805 C CA . LEU A 1 101 ? 11.061 -0.497 -4.281 1.00 94.06 101 LEU A CA 1
ATOM 806 C C . LEU A 1 101 ? 12.209 -0.193 -5.239 1.00 94.06 101 LEU A C 1
ATOM 808 O O . LEU A 1 101 ? 13.010 -1.091 -5.508 1.00 94.06 101 LEU A O 1
ATOM 812 N N . ASP A 1 102 ? 12.271 1.028 -5.760 1.00 92.56 102 ASP A N 1
ATOM 813 C CA . ASP A 1 102 ? 13.319 1.492 -6.670 1.00 92.56 102 ASP A CA 1
ATOM 814 C C . ASP A 1 102 ? 14.307 2.389 -5.923 1.00 92.56 102 ASP A C 1
ATOM 816 O O . ASP A 1 102 ? 13.959 3.476 -5.467 1.00 92.56 102 ASP A O 1
ATOM 820 N N . ALA A 1 103 ? 15.532 1.902 -5.729 1.00 91.81 103 ALA A N 1
ATOM 821 C CA . ALA A 1 103 ? 16.576 2.648 -5.041 1.00 91.81 103 ALA A CA 1
ATOM 822 C C . ALA A 1 103 ? 17.377 3.501 -6.025 1.00 91.81 103 ALA A C 1
ATOM 824 O O . ALA A 1 103 ? 18.266 3.006 -6.720 1.00 91.81 103 ALA A O 1
ATOM 825 N N . ASP A 1 104 ? 17.164 4.811 -5.979 1.00 85.88 104 ASP A N 1
ATOM 826 C CA . ASP A 1 104 ? 17.909 5.761 -6.806 1.00 85.88 104 ASP A CA 1
ATOM 827 C C . ASP A 1 104 ? 19.306 6.062 -6.251 1.00 85.88 104 ASP A C 1
ATOM 829 O O . ASP A 1 104 ? 20.266 6.313 -6.992 1.00 85.88 104 ASP A O 1
ATOM 833 N N . ARG A 1 105 ? 19.445 6.033 -4.920 1.00 88.69 105 ARG A N 1
ATOM 834 C CA . ARG A 1 105 ? 20.659 6.443 -4.199 1.00 88.69 105 ARG A CA 1
ATOM 835 C C . ARG A 1 105 ? 21.417 5.266 -3.585 1.00 88.69 105 ARG A C 1
ATOM 837 O O . ARG A 1 105 ? 20.856 4.228 -3.249 1.00 88.69 105 ARG A O 1
ATOM 844 N N . SER A 1 106 ? 22.723 5.431 -3.386 1.00 85.94 106 SER A N 1
ATOM 845 C CA . SER A 1 106 ? 23.581 4.382 -2.811 1.00 85.94 106 SER A CA 1
ATOM 846 C C . SER A 1 106 ? 23.241 4.032 -1.356 1.00 85.94 106 SER A C 1
ATOM 848 O O . SER A 1 106 ? 23.418 2.890 -0.929 1.00 85.94 106 SER A O 1
ATOM 850 N N . ASP A 1 107 ? 22.769 5.004 -0.576 1.00 89.00 107 ASP A N 1
ATOM 851 C CA . ASP A 1 107 ? 22.306 4.782 0.794 1.00 89.00 107 ASP A CA 1
ATOM 852 C C . ASP A 1 107 ? 20.954 4.063 0.826 1.00 89.00 107 ASP A C 1
ATOM 854 O O . ASP A 1 107 ? 20.822 3.101 1.579 1.00 89.00 107 ASP A O 1
ATOM 858 N N . ALA A 1 108 ? 20.020 4.429 -0.057 1.00 91.69 108 ALA A N 1
ATOM 859 C CA . ALA A 1 108 ? 18.785 3.681 -0.301 1.00 91.69 108 ALA A CA 1
ATOM 860 C C . ALA A 1 108 ? 19.066 2.214 -0.670 1.00 91.69 108 ALA A C 1
ATOM 862 O O . ALA A 1 108 ? 18.522 1.295 -0.057 1.00 91.69 108 ALA A O 1
ATOM 863 N N . PHE A 1 109 ? 19.996 1.982 -1.604 1.00 89.19 109 PHE A N 1
ATOM 864 C CA . PHE A 1 109 ? 20.438 0.639 -1.984 1.00 89.19 109 PHE A CA 1
ATOM 865 C C . PHE A 1 109 ? 20.960 -0.148 -0.777 1.00 89.19 109 PHE A C 1
ATOM 867 O O . PHE A 1 109 ? 20.571 -1.292 -0.550 1.00 89.19 109 PHE A O 1
ATOM 874 N N . THR A 1 110 ? 21.834 0.472 0.020 1.00 88.44 110 THR A N 1
ATOM 875 C CA . THR A 1 110 ? 22.428 -0.156 1.209 1.00 88.44 110 THR A CA 1
ATOM 876 C C . THR A 1 110 ? 21.370 -0.470 2.265 1.00 88.44 110 THR A C 1
ATOM 878 O O . THR A 1 110 ? 21.408 -1.537 2.877 1.00 88.44 110 THR A O 1
ATOM 881 N N . PHE A 1 111 ? 20.427 0.447 2.480 1.00 91.88 111 PHE A N 1
ATOM 882 C CA . PHE A 1 111 ? 19.306 0.274 3.397 1.00 91.88 111 PHE A CA 1
ATOM 883 C C . PHE A 1 111 ? 18.449 -0.933 2.999 1.00 91.88 111 PHE A C 1
ATOM 885 O O . PHE A 1 111 ? 18.273 -1.846 3.807 1.00 91.88 111 PHE A O 1
ATOM 892 N N . LEU A 1 112 ? 18.016 -1.004 1.736 1.00 91.56 112 LEU A N 1
ATOM 893 C CA . LEU A 1 112 ? 17.216 -2.125 1.238 1.00 91.56 112 LEU A CA 1
ATOM 894 C C . LEU A 1 112 ? 18.000 -3.442 1.213 1.00 91.56 112 LEU A C 1
ATOM 896 O O . LEU A 1 112 ? 17.435 -4.486 1.528 1.00 91.56 112 LEU A O 1
ATOM 900 N N . CYS A 1 113 ? 19.310 -3.416 0.950 1.00 88.31 113 CYS A N 1
ATOM 901 C CA . CYS A 1 113 ? 20.153 -4.608 1.068 1.00 88.31 113 CYS A CA 1
ATOM 902 C C . CYS A 1 113 ? 20.207 -5.152 2.497 1.00 88.31 113 CYS A C 1
ATOM 904 O O . CYS A 1 113 ? 20.160 -6.363 2.685 1.00 88.31 113 CYS A O 1
ATOM 906 N N . LYS A 1 114 ? 20.298 -4.282 3.508 1.00 87.88 114 LYS A N 1
ATOM 907 C CA . LYS A 1 114 ? 20.278 -4.709 4.916 1.00 87.88 114 LYS A CA 1
ATOM 908 C C . LYS A 1 114 ? 18.920 -5.269 5.322 1.00 87.88 114 LYS A C 1
ATOM 910 O O . LYS A 1 114 ? 18.867 -6.220 6.091 1.00 87.88 114 LYS A O 1
ATOM 915 N N . MET A 1 115 ? 17.847 -4.661 4.826 1.00 89.44 115 MET A N 1
ATOM 916 C CA . MET A 1 115 ? 16.482 -5.026 5.193 1.00 89.44 115 MET A CA 1
ATOM 917 C C . MET A 1 115 ? 15.999 -6.292 4.486 1.00 89.44 115 MET A C 1
ATOM 919 O O . MET A 1 115 ? 15.313 -7.110 5.089 1.00 89.44 115 MET A O 1
ATOM 923 N N . LEU A 1 116 ? 16.328 -6.439 3.205 1.00 88.25 116 LEU A N 1
ATOM 924 C CA . LEU A 1 116 ? 15.750 -7.470 2.352 1.00 88.25 116 LEU A CA 1
ATOM 925 C C . LEU A 1 116 ? 16.784 -8.451 1.823 1.00 88.25 116 LEU A C 1
ATOM 927 O O . LEU A 1 116 ? 16.378 -9.535 1.422 1.00 88.25 116 LEU A O 1
ATOM 931 N N . GLY A 1 117 ? 18.068 -8.098 1.778 1.00 86.81 117 GLY A N 1
ATOM 932 C CA . GLY A 1 117 ? 19.105 -8.817 1.033 1.00 86.81 117 GLY A CA 1
ATOM 933 C C . GLY A 1 117 ? 19.278 -8.285 -0.395 1.00 86.81 117 GLY A C 1
ATOM 934 O O . GLY A 1 117 ? 18.790 -7.207 -0.741 1.00 86.81 117 GLY A O 1
ATOM 935 N N . ALA A 1 118 ? 19.947 -9.056 -1.259 1.00 82.88 118 ALA A N 1
ATOM 936 C CA . ALA A 1 118 ? 20.260 -8.660 -2.640 1.00 82.88 118 ALA A CA 1
ATOM 937 C C . ALA A 1 118 ? 19.024 -8.192 -3.438 1.00 82.88 118 ALA A C 1
ATOM 939 O O . ALA A 1 118 ? 17.943 -8.744 -3.229 1.00 82.88 118 ALA A O 1
ATOM 940 N N . PRO A 1 119 ? 19.143 -7.207 -4.341 1.00 84.81 119 PRO A N 1
ATOM 941 C CA . PRO A 1 119 ? 18.021 -6.749 -5.159 1.00 84.81 119 PRO A CA 1
ATOM 942 C C . PRO A 1 119 ? 17.493 -7.838 -6.089 1.00 84.81 119 PRO A C 1
ATOM 944 O O . PRO A 1 119 ? 18.205 -8.779 -6.441 1.00 84.81 119 PRO A O 1
ATOM 947 N N . THR A 1 120 ? 16.246 -7.676 -6.527 1.00 83.62 120 THR A N 1
ATOM 948 C CA . THR A 1 120 ? 15.657 -8.531 -7.564 1.00 83.62 120 THR A CA 1
ATOM 949 C C . THR A 1 120 ? 16.273 -8.236 -8.929 1.00 83.62 120 THR A C 1
ATOM 951 O O . THR A 1 120 ? 16.541 -9.155 -9.698 1.00 83.62 120 THR A O 1
ATOM 954 N N . VAL A 1 121 ? 16.531 -6.959 -9.224 1.00 80.69 121 VAL A N 1
ATOM 955 C CA . VAL A 1 121 ? 17.196 -6.521 -10.456 1.00 80.69 121 VAL A CA 1
ATOM 956 C C . VAL A 1 121 ? 18.118 -5.343 -10.162 1.00 80.69 121 VAL A C 1
ATOM 958 O O . VAL A 1 121 ? 17.790 -4.480 -9.349 1.00 80.69 121 VAL A O 1
ATOM 961 N N . ILE A 1 122 ? 19.263 -5.286 -10.837 1.00 80.06 122 ILE A N 1
ATOM 962 C CA . ILE A 1 122 ? 20.090 -4.080 -10.874 1.00 80.06 122 ILE A CA 1
ATOM 963 C C . ILE A 1 122 ? 19.619 -3.242 -12.056 1.00 80.06 122 ILE A C 1
ATOM 965 O O . ILE A 1 122 ? 19.554 -3.730 -13.185 1.00 80.06 122 ILE A O 1
ATOM 969 N N . THR A 1 123 ? 19.266 -1.985 -11.807 1.00 77.06 123 THR A N 1
ATOM 970 C CA . THR A 1 123 ? 18.809 -1.123 -12.889 1.00 77.06 123 THR A CA 1
ATOM 971 C C . THR A 1 123 ? 19.989 -0.599 -13.669 1.00 77.06 123 THR A C 1
ATOM 973 O O . THR A 1 123 ? 21.122 -0.460 -13.200 1.00 77.06 123 THR A O 1
ATOM 976 N N . ALA A 1 124 ? 19.683 -0.248 -14.898 1.00 69.88 124 ALA A N 1
ATOM 977 C CA . ALA A 1 124 ? 20.650 0.300 -15.803 1.00 69.88 124 ALA A CA 1
ATOM 978 C C . ALA A 1 124 ? 21.279 1.619 -15.327 1.00 69.88 124 ALA A C 1
ATOM 980 O O . ALA A 1 124 ? 22.446 1.906 -15.615 1.00 69.88 124 ALA A O 1
ATOM 981 N N . GLY A 1 125 ? 20.504 2.397 -14.563 1.00 68.81 125 GLY A N 1
ATOM 982 C CA . GLY A 1 125 ? 20.924 3.666 -13.979 1.00 68.81 125 GLY A CA 1
ATOM 983 C C . GLY A 1 125 ? 22.161 3.534 -13.092 1.00 68.81 125 GLY A C 1
ATOM 984 O O . GLY A 1 125 ? 22.953 4.466 -13.038 1.00 68.81 125 GLY A O 1
ATOM 985 N N . ARG A 1 126 ? 22.405 2.361 -12.497 1.00 71.81 126 ARG A N 1
ATOM 986 C CA . ARG A 1 126 ? 23.586 2.123 -11.659 1.00 71.81 126 ARG A CA 1
ATOM 987 C C . ARG A 1 126 ? 24.906 2.161 -12.427 1.00 71.81 126 ARG A C 1
ATOM 989 O O . ARG A 1 126 ? 25.905 2.642 -11.901 1.00 71.81 126 ARG A O 1
ATOM 996 N N . TYR A 1 127 ? 24.924 1.614 -13.641 1.00 65.50 127 TYR A N 1
ATOM 997 C CA . TYR A 1 127 ? 26.148 1.473 -14.440 1.00 65.50 127 TYR A CA 1
ATOM 998 C C . TYR A 1 127 ? 26.405 2.677 -15.338 1.00 65.50 127 TYR A C 1
ATOM 1000 O O . TYR A 1 127 ? 27.546 2.972 -15.687 1.00 65.50 127 TYR A O 1
ATOM 1008 N N . ALA A 1 128 ? 25.328 3.338 -15.747 1.00 56.38 128 ALA A N 1
ATOM 1009 C CA . ALA A 1 128 ? 25.352 4.315 -16.817 1.00 56.38 128 ALA A CA 1
ATOM 1010 C C . ALA A 1 128 ? 24.743 5.665 -16.414 1.00 56.38 128 ALA A C 1
ATOM 1012 O O . ALA A 1 128 ? 25.108 6.663 -17.012 1.00 56.38 128 ALA A O 1
ATOM 1013 N N . GLY A 1 129 ? 23.847 5.733 -15.431 1.00 57.25 129 GLY A N 1
ATOM 1014 C CA . GLY A 1 129 ? 23.086 6.944 -15.113 1.00 57.25 129 GLY A CA 1
ATOM 1015 C C . GLY A 1 129 ? 23.587 7.726 -13.893 1.00 57.25 129 GLY A C 1
ATOM 1016 O O . GLY A 1 129 ? 24.592 7.398 -13.264 1.00 57.25 129 GLY A O 1
ATOM 1017 N N . GLU A 1 130 ? 22.833 8.769 -13.535 1.00 58.81 130 GLU A N 1
ATOM 1018 C CA . GLU A 1 130 ? 23.038 9.583 -12.322 1.00 58.81 130 GLU A CA 1
ATOM 1019 C C . GLU A 1 130 ? 22.640 8.837 -11.025 1.00 58.81 130 GLU A C 1
ATOM 1021 O O . GLU A 1 130 ? 23.013 9.237 -9.918 1.00 58.81 130 GLU A O 1
ATOM 1026 N N . HIS A 1 131 ? 21.934 7.710 -11.161 1.00 63.03 131 HIS A N 1
ATOM 1027 C CA . HIS A 1 131 ? 21.336 6.936 -10.073 1.00 63.03 131 HIS A CA 1
ATOM 1028 C C . HIS A 1 131 ? 22.312 5.886 -9.526 1.00 63.03 131 HIS A C 1
ATOM 1030 O O . HIS A 1 131 ? 22.243 4.699 -9.849 1.00 63.03 131 HIS A O 1
ATOM 1036 N N . LYS A 1 132 ? 23.234 6.311 -8.653 1.00 62.81 132 LYS A N 1
ATOM 1037 C CA . LYS A 1 132 ? 24.253 5.436 -8.028 1.00 62.81 132 LYS A CA 1
ATOM 1038 C C . LYS A 1 132 ? 23.674 4.265 -7.209 1.00 62.81 132 LYS A C 1
ATOM 1040 O O . LYS A 1 132 ? 24.427 3.362 -6.846 1.00 62.81 132 LYS A O 1
ATOM 1045 N N . GLY A 1 133 ? 22.378 4.281 -6.888 1.00 66.00 133 GLY A N 1
ATOM 1046 C CA . GLY A 1 133 ? 21.666 3.193 -6.209 1.00 66.00 133 GLY A CA 1
ATOM 1047 C C . GLY A 1 133 ? 21.041 2.140 -7.122 1.00 66.00 133 GLY A C 1
ATOM 1048 O O . GLY A 1 133 ? 20.725 1.063 -6.623 1.00 66.00 133 GLY A O 1
ATOM 1049 N N . GLY A 1 134 ? 20.913 2.425 -8.424 1.00 82.44 134 GLY A N 1
ATOM 1050 C CA . GLY A 1 134 ? 19.944 1.808 -9.331 1.00 82.44 134 GLY A CA 1
ATOM 1051 C C . GLY A 1 134 ? 19.701 0.308 -9.138 1.00 82.44 134 GLY A C 1
ATOM 1052 O O . GLY A 1 134 ? 20.461 -0.532 -9.628 1.00 82.44 134 GLY A O 1
ATOM 1053 N N . ALA A 1 135 ? 18.634 -0.041 -8.423 1.00 87.69 135 ALA A N 1
ATOM 1054 C CA . ALA A 1 135 ? 18.206 -1.419 -8.205 1.00 87.69 135 ALA A CA 1
ATOM 1055 C C . ALA A 1 135 ? 16.727 -1.473 -7.813 1.00 87.69 135 ALA A C 1
ATOM 1057 O O . ALA A 1 135 ? 16.258 -0.597 -7.090 1.00 87.69 135 ALA A O 1
ATOM 1058 N N . HIS A 1 136 ? 16.024 -2.533 -8.223 1.00 90.12 136 HIS A N 1
ATOM 1059 C CA . HIS A 1 136 ? 14.660 -2.786 -7.766 1.00 90.12 136 HIS A CA 1
ATOM 1060 C C . HIS A 1 136 ? 14.561 -4.020 -6.869 1.00 90.12 136 HIS A C 1
ATOM 1062 O O . HIS A 1 136 ? 15.191 -5.055 -7.122 1.00 90.12 136 HIS A O 1
ATOM 1068 N N . TRP A 1 137 ? 13.671 -3.939 -5.882 1.00 91.38 137 TRP A N 1
ATOM 1069 C CA . TRP A 1 137 ? 13.164 -5.080 -5.126 1.00 91.38 137 TRP A CA 1
ATOM 1070 C C . TRP A 1 137 ? 11.695 -5.278 -5.454 1.00 91.38 137 TRP A C 1
ATOM 1072 O O . TRP A 1 137 ? 10.888 -4.365 -5.293 1.00 91.38 137 TRP A O 1
ATOM 1082 N N . TYR A 1 138 ? 11.355 -6.479 -5.909 1.00 91.50 138 TYR A N 1
ATOM 1083 C CA . TYR A 1 138 ? 9.976 -6.883 -6.152 1.00 91.50 138 TYR A CA 1
ATOM 1084 C C . TYR A 1 138 ? 9.507 -7.680 -4.944 1.00 91.50 138 TYR A C 1
ATOM 1086 O O . TYR A 1 138 ? 10.029 -8.763 -4.670 1.00 91.50 138 TYR A O 1
ATOM 1094 N N . VAL A 1 139 ? 8.543 -7.139 -4.207 1.00 92.75 139 VAL A N 1
ATOM 1095 C CA . VAL A 1 139 ? 8.048 -7.742 -2.968 1.00 92.75 139 VAL A CA 1
ATOM 1096 C C . VAL A 1 139 ? 6.542 -7.968 -3.032 1.00 92.75 139 VAL A C 1
ATOM 1098 O O . VAL A 1 139 ? 5.831 -7.379 -3.852 1.00 92.75 139 VAL A O 1
ATOM 1101 N N . THR A 1 140 ? 6.065 -8.851 -2.161 1.00 93.25 140 THR A N 1
ATOM 1102 C CA . THR A 1 140 ? 4.639 -9.129 -1.980 1.00 93.25 140 THR A CA 1
ATOM 1103 C C . THR A 1 140 ? 4.279 -8.845 -0.551 1.00 93.25 140 THR A C 1
ATOM 1105 O O . THR A 1 140 ? 4.906 -9.409 0.340 1.00 93.25 140 THR A O 1
ATOM 1108 N N . LEU A 1 141 ? 3.267 -8.023 -0.332 1.00 94.06 141 LEU A N 1
ATOM 1109 C CA . LEU A 1 141 ? 2.686 -7.837 0.986 1.00 94.06 141 LEU A CA 1
ATOM 1110 C C . LEU A 1 141 ? 1.528 -8.820 1.157 1.00 94.06 141 LEU A C 1
ATOM 1112 O O . LEU A 1 141 ? 0.737 -9.023 0.229 1.00 94.06 141 LEU A O 1
ATOM 1116 N N . ALA A 1 142 ? 1.467 -9.455 2.326 1.00 94.31 142 ALA A N 1
ATOM 1117 C CA . ALA A 1 142 ? 0.360 -10.324 2.714 1.00 94.31 142 ALA A CA 1
ATOM 1118 C C . ALA A 1 142 ? -0.948 -9.535 2.851 1.00 94.31 142 ALA A C 1
ATOM 1120 O O . ALA A 1 142 ? -2.016 -10.046 2.523 1.00 94.31 142 ALA A O 1
ATOM 1121 N N . GLU A 1 143 ? -0.820 -8.282 3.285 1.00 92.88 143 GLU A N 1
ATOM 1122 C CA . GLU A 1 143 ? -1.907 -7.340 3.500 1.00 92.88 143 GLU A CA 1
ATOM 1123 C C . GLU A 1 143 ? -1.610 -6.042 2.745 1.00 92.88 143 GLU A C 1
ATOM 1125 O O . GLU A 1 143 ? -0.459 -5.587 2.748 1.00 92.88 143 GLU A O 1
ATOM 1130 N N . PRO A 1 144 ? -2.607 -5.460 2.061 1.00 93.50 144 PRO A N 1
ATOM 1131 C CA . PRO A 1 144 ? -2.404 -4.258 1.277 1.00 93.50 144 PRO A CA 1
ATOM 1132 C C . PRO A 1 144 ? -2.223 -3.032 2.172 1.00 93.50 144 PRO A C 1
ATOM 1134 O O . PRO A 1 144 ? -2.974 -2.823 3.120 1.00 93.50 144 PRO A O 1
ATOM 1137 N N . ILE A 1 145 ? -1.277 -2.175 1.801 1.00 91.88 145 ILE A N 1
ATOM 1138 C CA . ILE A 1 145 ? -1.096 -0.849 2.388 1.00 91.88 145 ILE A CA 1
ATOM 1139 C C . ILE A 1 145 ? -1.632 0.176 1.383 1.00 91.88 145 ILE A C 1
ATOM 1141 O O . ILE A 1 145 ? -1.174 0.253 0.236 1.00 91.88 145 ILE A O 1
ATOM 1145 N N . GLU A 1 146 ? -2.635 0.949 1.801 1.00 89.19 146 GLU A N 1
ATOM 1146 C CA . GLU A 1 146 ? -3.248 1.986 0.968 1.00 89.19 146 GLU A CA 1
ATOM 1147 C C . GLU A 1 146 ? -2.361 3.237 0.877 1.00 89.19 146 GLU A C 1
ATOM 1149 O O . GLU A 1 146 ? -1.759 3.661 1.861 1.00 89.19 146 GLU A O 1
ATOM 1154 N N . GLY A 1 147 ? -2.319 3.873 -0.297 1.00 83.44 147 GLY A N 1
ATOM 1155 C CA . GLY A 1 147 ? -1.637 5.158 -0.484 1.00 83.44 147 GLY A CA 1
ATOM 1156 C C . GLY A 1 147 ? -0.133 5.054 -0.732 1.00 83.44 147 GLY A C 1
ATOM 1157 O O . GLY A 1 147 ? 0.546 6.074 -0.735 1.00 83.44 147 GLY A O 1
ATOM 1158 N N . LEU A 1 148 ? 0.392 3.846 -0.964 1.00 87.94 148 LEU A N 1
ATOM 1159 C CA . LEU A 1 148 ? 1.772 3.663 -1.403 1.00 87.94 148 LEU A CA 1
ATOM 1160 C C . LEU A 1 148 ? 1.969 4.176 -2.831 1.00 87.94 148 LEU A C 1
ATOM 1162 O O . LEU A 1 148 ? 1.422 3.627 -3.789 1.00 87.94 148 LEU A O 1
ATOM 1166 N N . ASP A 1 149 ? 2.828 5.177 -2.971 1.00 84.12 149 ASP A N 1
ATOM 1167 C CA . ASP A 1 149 ? 3.174 5.780 -4.248 1.00 84.12 149 ASP A CA 1
ATOM 1168 C C . ASP A 1 149 ? 4.642 6.185 -4.371 1.00 84.12 149 ASP A C 1
ATOM 1170 O O . ASP A 1 149 ? 5.412 6.141 -3.409 1.00 84.12 149 ASP A O 1
ATOM 1174 N N . ALA A 1 150 ? 5.048 6.585 -5.581 1.00 80.81 150 ALA A N 1
ATOM 1175 C CA . ALA A 1 150 ? 6.458 6.855 -5.857 1.00 80.81 150 ALA A CA 1
ATOM 1176 C C . ALA A 1 150 ? 7.017 7.980 -4.969 1.00 80.81 150 ALA A C 1
ATOM 1178 O O . ALA A 1 150 ? 8.215 8.049 -4.733 1.00 80.81 150 ALA A O 1
ATOM 1179 N N . VAL A 1 151 ? 6.160 8.861 -4.44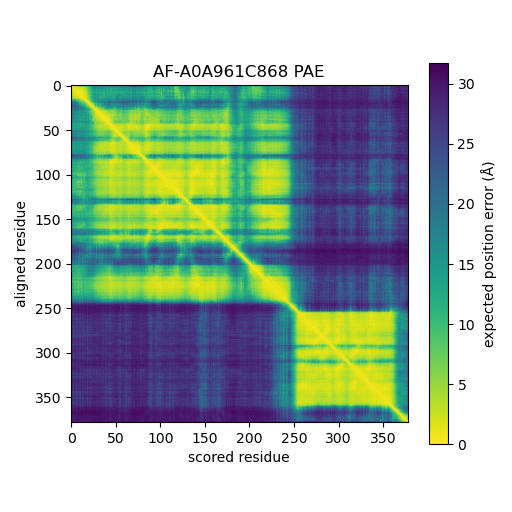8 1.00 81.12 151 VAL A N 1
ATOM 1180 C CA . VAL A 1 151 ? 6.570 9.961 -3.571 1.00 81.12 151 VAL A CA 1
ATOM 1181 C C . VAL A 1 151 ? 6.746 9.486 -2.124 1.00 81.12 151 VAL A C 1
ATOM 1183 O O . VAL A 1 151 ? 7.523 10.082 -1.375 1.00 81.12 151 VAL A O 1
ATOM 1186 N N . SER A 1 152 ? 6.098 8.386 -1.740 1.00 79.44 152 SER A N 1
ATOM 1187 C CA . SER A 1 152 ? 6.057 7.858 -0.375 1.00 79.44 152 SER A CA 1
ATOM 1188 C C . SER A 1 152 ? 7.447 7.634 0.221 1.00 79.44 152 SER A C 1
ATOM 1190 O O . SER A 1 152 ? 7.731 8.111 1.319 1.00 79.44 152 SER A O 1
ATOM 1192 N N . GLY A 1 153 ? 8.355 6.995 -0.520 1.00 85.56 153 GLY A N 1
ATOM 1193 C CA . GLY A 1 153 ? 9.725 6.735 -0.062 1.00 85.56 153 GLY A CA 1
ATOM 1194 C C . GLY A 1 153 ? 10.757 7.782 -0.496 1.00 85.56 153 GLY A C 1
ATOM 1195 O O . GLY A 1 153 ? 11.932 7.671 -0.134 1.00 85.56 153 GLY A O 1
ATOM 1196 N N . LYS A 1 154 ? 10.360 8.811 -1.256 1.00 86.75 154 LYS A N 1
ATOM 1197 C CA . LYS A 1 154 ? 11.300 9.676 -1.987 1.00 86.75 154 LYS A CA 1
ATOM 1198 C C . LYS A 1 154 ? 12.284 10.417 -1.081 1.00 86.75 154 LYS A C 1
ATOM 1200 O O . LYS A 1 154 ? 13.445 10.605 -1.447 1.00 86.75 154 LYS A O 1
ATOM 1205 N N . LYS A 1 155 ? 11.870 10.768 0.146 1.00 87.50 155 LYS A N 1
ATOM 1206 C CA . LYS A 1 155 ? 12.752 11.374 1.167 1.00 87.50 155 LYS A CA 1
ATOM 1207 C C . LYS A 1 155 ? 13.923 10.465 1.578 1.00 87.50 155 LYS A C 1
ATOM 1209 O O . LYS A 1 155 ? 14.956 10.963 2.015 1.00 87.50 155 LYS A O 1
ATOM 1214 N N . TYR A 1 156 ? 13.785 9.155 1.381 1.00 88.94 156 TYR A N 1
ATOM 1215 C CA . TYR A 1 156 ? 14.817 8.144 1.616 1.00 88.94 156 TYR A CA 1
ATOM 1216 C C . TYR A 1 156 ? 15.589 7.762 0.346 1.00 88.94 156 TYR A C 1
ATOM 1218 O O . TYR A 1 156 ? 16.455 6.895 0.405 1.00 88.94 156 TYR A O 1
ATOM 1226 N N . GLY A 1 157 ? 15.298 8.389 -0.800 1.00 89.88 157 GLY A N 1
ATOM 1227 C CA . GLY A 1 157 ? 15.876 8.000 -2.087 1.00 89.88 157 GLY A CA 1
ATOM 1228 C C . GLY A 1 157 ? 15.330 6.686 -2.641 1.00 89.88 157 GLY A C 1
ATOM 1229 O O . GLY A 1 157 ? 16.059 6.007 -3.365 1.00 89.88 157 GLY A O 1
ATOM 1230 N N . ILE A 1 158 ? 14.108 6.312 -2.244 1.00 92.81 158 ILE A N 1
ATOM 1231 C CA . ILE A 1 158 ? 13.417 5.102 -2.693 1.00 92.81 158 ILE A CA 1
ATOM 1232 C C . ILE A 1 158 ? 12.088 5.515 -3.320 1.00 92.81 158 ILE A C 1
ATOM 1234 O O . ILE A 1 158 ? 11.220 6.021 -2.613 1.00 92.81 158 ILE A O 1
ATOM 1238 N N . ASP A 1 159 ? 11.889 5.258 -4.604 1.00 91.56 159 ASP A N 1
ATOM 1239 C CA . ASP A 1 159 ? 10.562 5.376 -5.202 1.00 91.56 159 ASP A CA 1
ATOM 1240 C C . ASP A 1 159 ? 9.783 4.078 -4.922 1.00 91.56 159 ASP A C 1
ATOM 1242 O O . ASP A 1 159 ? 10.258 2.967 -5.179 1.00 91.56 159 ASP A O 1
ATOM 1246 N N . VAL A 1 160 ? 8.591 4.201 -4.331 1.00 92.12 160 VAL A N 1
ATOM 1247 C CA . VAL A 1 160 ? 7.754 3.055 -3.940 1.00 92.12 160 VAL A CA 1
ATOM 1248 C C . VAL A 1 160 ? 6.581 2.930 -4.898 1.00 92.12 160 VAL A C 1
ATOM 1250 O O . VAL A 1 160 ? 5.783 3.836 -5.043 1.00 92.12 160 VAL A O 1
ATOM 1253 N N . PHE A 1 161 ? 6.411 1.796 -5.556 1.00 89.88 161 PHE A N 1
ATO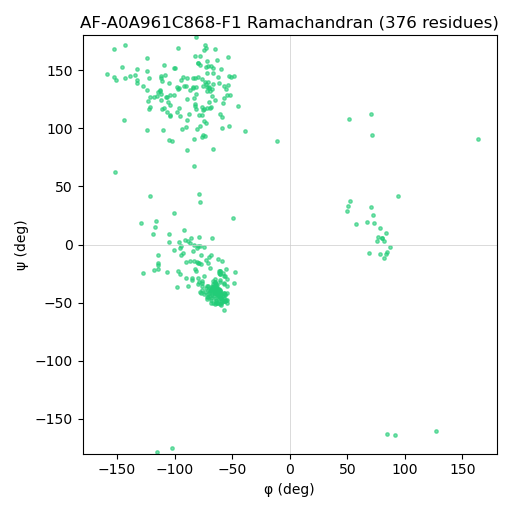M 1254 C CA . PHE A 1 161 ? 5.297 1.601 -6.479 1.00 89.88 161 PHE A CA 1
ATOM 1255 C C . PHE A 1 161 ? 4.325 0.593 -5.874 1.00 89.88 161 PHE A C 1
ATOM 1257 O O . PHE A 1 161 ? 4.572 -0.613 -5.921 1.00 89.88 161 PHE A O 1
ATOM 1264 N N . GLY A 1 162 ? 3.251 1.096 -5.262 1.00 85.62 162 GLY A N 1
ATOM 1265 C CA . GLY A 1 162 ? 2.182 0.294 -4.676 1.00 85.62 162 GLY A CA 1
ATOM 1266 C C . GLY A 1 162 ? 1.108 -0.063 -5.698 1.00 85.62 162 GLY A C 1
ATOM 1267 O O . GLY A 1 162 ? 0.634 0.781 -6.451 1.00 85.62 162 GLY A O 1
ATOM 1268 N N . GLY A 1 163 ? 0.707 -1.331 -5.729 1.00 73.31 163 GLY A N 1
ATOM 1269 C CA . GLY A 1 163 ? -0.340 -1.815 -6.622 1.00 73.31 163 GLY A CA 1
ATOM 1270 C C . GLY A 1 163 ? -1.764 -1.509 -6.162 1.00 73.31 163 GLY A C 1
ATOM 1271 O O . GLY A 1 163 ? -2.593 -2.401 -6.220 1.00 73.31 163 GLY A O 1
ATOM 1272 N N . ASP A 1 164 ? -2.089 -0.312 -5.677 1.00 67.88 164 ASP A N 1
ATOM 1273 C CA . ASP A 1 164 ? -3.456 -0.001 -5.208 1.00 67.88 164 ASP A CA 1
ATOM 1274 C C . ASP A 1 164 ? -4.486 0.187 -6.348 1.00 67.88 164 ASP A C 1
ATOM 1276 O O . ASP A 1 164 ? -5.672 0.408 -6.105 1.00 67.88 164 ASP A O 1
ATOM 1280 N N . GLY A 1 165 ? -4.036 0.101 -7.605 1.00 59.09 165 GLY A N 1
ATOM 1281 C CA . GLY A 1 165 ? -4.861 0.255 -8.804 1.00 59.09 165 GLY A CA 1
ATOM 1282 C C . GLY A 1 165 ? -5.197 1.706 -9.161 1.00 59.09 165 GLY A C 1
ATOM 1283 O O . GLY A 1 165 ? -5.708 1.941 -10.256 1.00 59.09 165 GLY A O 1
ATOM 1284 N N . LYS A 1 166 ? -4.878 2.676 -8.294 1.00 62.00 166 LYS A N 1
ATOM 1285 C CA . LYS A 1 166 ? -5.087 4.111 -8.538 1.00 62.00 166 LYS A CA 1
ATOM 1286 C C . LYS A 1 166 ? -3.917 4.708 -9.315 1.00 62.00 166 LYS A C 1
ATOM 1288 O O . LYS A 1 166 ? -4.108 5.632 -10.105 1.00 62.00 166 LYS A O 1
ATOM 1293 N N . GLN A 1 167 ? -2.713 4.160 -9.135 1.00 63.44 167 GLN A N 1
ATOM 1294 C CA . GLN A 1 167 ? -1.519 4.640 -9.822 1.00 63.44 167 GLN A CA 1
ATOM 1295 C C . GLN A 1 167 ? -1.096 3.734 -10.976 1.00 63.44 167 GLN A C 1
ATOM 1297 O O . GLN A 1 167 ? -0.576 2.633 -10.812 1.00 63.44 167 GLN A O 1
ATOM 1302 N N . ASN A 1 168 ? -1.251 4.268 -12.182 1.00 65.50 168 ASN A N 1
ATOM 1303 C CA . ASN A 1 168 ? -0.676 3.728 -13.403 1.00 65.50 168 ASN A CA 1
ATOM 1304 C C . ASN A 1 168 ? 0.777 4.212 -13.517 1.00 65.50 168 ASN A C 1
ATOM 1306 O O . ASN A 1 168 ? 1.113 5.040 -14.359 1.00 65.50 168 ASN A O 1
ATOM 1310 N N . ARG A 1 169 ? 1.634 3.739 -12.607 1.00 79.75 169 ARG A N 1
ATOM 1311 C CA . ARG A 1 169 ? 3.082 3.944 -12.685 1.00 79.75 169 ARG A CA 1
ATOM 1312 C C . ARG A 1 169 ? 3.767 2.613 -12.935 1.00 79.75 169 ARG A C 1
ATOM 1314 O O . ARG A 1 169 ? 3.471 1.614 -12.285 1.00 79.75 169 ARG A O 1
ATOM 1321 N N . GLN A 1 170 ? 4.680 2.620 -13.891 1.00 84.25 170 GLN A N 1
ATOM 1322 C CA . GLN A 1 170 ? 5.487 1.471 -14.255 1.00 84.25 170 GLN A CA 1
ATOM 1323 C C . GLN A 1 170 ? 6.931 1.662 -13.806 1.00 84.25 170 GLN A C 1
ATOM 1325 O O . GLN A 1 170 ? 7.474 2.761 -13.901 1.00 84.25 170 GLN A O 1
ATOM 1330 N N . VAL A 1 171 ? 7.568 0.563 -13.424 1.00 86.06 171 VAL A N 1
ATOM 1331 C CA . VAL A 1 171 ? 9.028 0.452 -13.428 1.00 86.06 171 VAL A CA 1
ATOM 1332 C C . VAL A 1 171 ? 9.454 -0.286 -14.679 1.00 86.06 171 VAL A C 1
ATOM 1334 O O . VAL A 1 171 ? 8.720 -1.132 -15.189 1.00 86.06 171 VAL A O 1
ATOM 1337 N N . VAL A 1 172 ? 10.649 -0.019 -15.184 1.00 82.75 172 VAL A N 1
ATOM 1338 C CA . VAL A 1 172 ? 11.159 -0.835 -16.282 1.00 82.75 172 VAL A CA 1
ATOM 1339 C C . VAL A 1 172 ? 11.497 -2.228 -15.744 1.00 82.75 172 VAL A C 1
ATOM 1341 O O . VAL A 1 172 ? 12.249 -2.402 -14.782 1.00 82.75 172 VAL A O 1
ATOM 1344 N N . GLY A 1 173 ? 10.876 -3.227 -16.354 1.00 77.62 173 GLY A N 1
ATOM 1345 C CA . GLY A 1 173 ? 11.066 -4.630 -16.060 1.00 77.62 173 GLY A CA 1
ATOM 1346 C C . GLY A 1 173 ? 12.417 -5.125 -16.533 1.00 77.62 173 GLY A C 1
ATOM 1347 O O . GLY A 1 173 ? 13.011 -4.620 -17.489 1.00 77.62 173 GLY A O 1
ATOM 1348 N N . ALA A 1 174 ? 12.894 -6.159 -15.865 1.00 69.94 174 ALA A N 1
ATOM 1349 C CA . ALA A 1 174 ? 14.163 -6.758 -16.201 1.00 69.94 174 ALA A CA 1
ATOM 1350 C C . ALA A 1 174 ? 14.136 -7.440 -17.588 1.00 69.94 174 ALA A C 1
ATOM 1352 O O . ALA A 1 174 ? 13.090 -7.912 -18.038 1.00 69.94 174 ALA A O 1
ATOM 1353 N N . GLY A 1 175 ? 15.275 -7.436 -18.291 1.00 63.97 175 GLY A N 1
ATOM 1354 C CA . GLY A 1 175 ? 15.358 -7.870 -19.694 1.00 63.97 175 GLY A CA 1
ATOM 1355 C C . GLY A 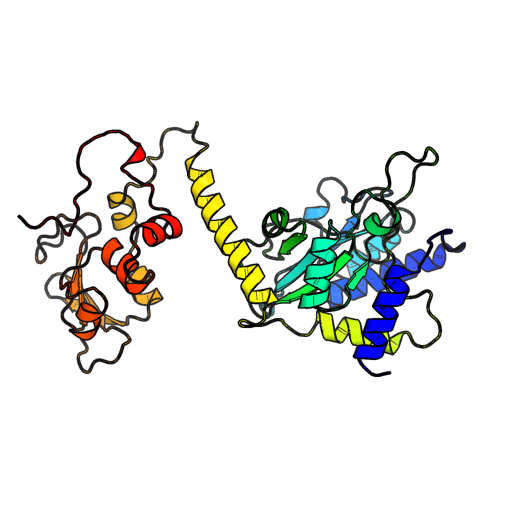1 175 ? 14.899 -6.820 -20.718 1.00 63.97 175 GLY A C 1
ATOM 1356 O O . GLY A 1 175 ? 14.846 -7.113 -21.911 1.00 63.97 175 GLY A O 1
ATOM 1357 N N . SER A 1 176 ? 14.576 -5.601 -20.273 1.00 64.56 176 SER A N 1
ATOM 1358 C CA . SER A 1 176 ? 14.267 -4.475 -21.159 1.00 64.56 176 SER A CA 1
ATOM 1359 C C . SER A 1 176 ? 15.523 -3.816 -21.719 1.00 64.56 176 SER A C 1
ATOM 1361 O O . SER A 1 176 ? 16.526 -3.636 -21.021 1.00 64.56 176 SER A O 1
ATOM 1363 N N . TRP A 1 177 ? 15.421 -3.370 -22.969 1.00 56.75 177 TRP A N 1
ATOM 1364 C CA . TRP A 1 177 ? 16.481 -2.662 -23.677 1.00 56.75 177 TRP A CA 1
ATOM 1365 C C . TRP A 1 177 ? 16.128 -1.182 -23.791 1.00 56.75 177 TRP A C 1
ATOM 1367 O O . TRP A 1 177 ? 15.061 -0.835 -24.301 1.00 56.75 177 TRP A O 1
ATOM 1377 N N . VAL A 1 178 ? 17.040 -0.309 -23.369 1.00 54.84 178 VAL A N 1
ATOM 1378 C CA . VAL A 1 178 ? 16.955 1.130 -23.633 1.00 54.84 178 VAL A CA 1
ATOM 1379 C C . VAL A 1 178 ? 18.239 1.559 -24.347 1.00 54.84 178 VAL A C 1
ATOM 1381 O O . VAL A 1 178 ? 19.331 1.102 -24.008 1.00 54.84 178 VAL A O 1
ATOM 1384 N N . TRP A 1 179 ? 18.095 2.327 -25.431 1.00 45.19 179 TRP A N 1
ATOM 1385 C CA . TRP A 1 179 ? 19.184 2.636 -26.362 1.00 45.19 179 TRP A CA 1
ATOM 1386 C C . TRP A 1 179 ? 19.958 3.894 -25.964 1.00 45.19 179 TRP A C 1
ATOM 1388 O O . TRP A 1 179 ? 19.373 4.900 -25.568 1.00 45.19 179 TRP A O 1
ATOM 1398 N N . LYS A 1 180 ? 21.277 3.861 -26.191 1.00 53.59 180 LYS A N 1
ATOM 1399 C CA . LYS A 1 180 ? 22.193 4.994 -26.000 1.00 53.59 180 LYS A CA 1
ATOM 1400 C C . LYS A 1 180 ? 22.307 5.827 -27.282 1.00 53.59 180 LYS A C 1
ATOM 1402 O O . LYS A 1 180 ? 22.518 5.272 -28.360 1.00 53.59 180 LYS A O 1
ATOM 1407 N N . LYS A 1 181 ? 22.269 7.160 -27.177 1.00 45.28 181 LYS A N 1
ATOM 1408 C CA . LYS A 1 181 ? 22.670 8.030 -28.295 1.00 45.28 181 LYS A CA 1
ATOM 1409 C C . LYS A 1 181 ? 24.196 7.987 -28.510 1.00 45.28 181 LYS A C 1
ATOM 1411 O O . LYS A 1 181 ? 24.947 8.015 -27.532 1.00 45.28 181 LYS A O 1
ATOM 1416 N N . PRO A 1 182 ? 24.690 7.975 -29.763 1.00 41.03 182 PRO A N 1
ATOM 1417 C CA . PRO A 1 182 ? 26.126 7.941 -30.064 1.00 41.03 182 PRO A CA 1
ATOM 1418 C C . PRO A 1 182 ? 26.949 9.102 -29.485 1.00 41.03 182 PRO A C 1
ATOM 1420 O O . PRO A 1 182 ? 28.145 8.942 -29.266 1.00 41.03 182 PRO A O 1
ATOM 1423 N N . ASP A 1 183 ? 26.327 10.254 -29.224 1.00 50.12 183 ASP A N 1
ATOM 1424 C CA . ASP A 1 183 ? 26.990 11.470 -28.730 1.00 50.12 183 ASP A CA 1
ATOM 1425 C C . ASP A 1 183 ? 27.263 11.476 -27.214 1.00 50.12 183 ASP A C 1
ATOM 1427 O O . ASP A 1 183 ? 27.880 12.406 -26.699 1.00 50.12 183 ASP A O 1
ATOM 1431 N N . GLY A 1 184 ? 26.838 10.432 -26.494 1.00 47.09 184 GLY A N 1
ATOM 1432 C CA . GLY A 1 184 ? 27.073 10.304 -25.058 1.00 47.09 184 GLY A CA 1
ATOM 1433 C C . GLY A 1 184 ? 26.177 11.178 -24.177 1.00 47.09 184 GLY A C 1
ATOM 1434 O O . GLY A 1 184 ? 26.376 11.175 -22.965 1.00 47.09 184 GLY A O 1
ATOM 1435 N N . THR A 1 185 ? 25.186 11.878 -24.737 1.00 45.34 185 THR A N 1
ATOM 1436 C CA . THR A 1 185 ? 24.217 12.658 -23.957 1.00 45.34 185 THR A CA 1
ATOM 1437 C C . THR A 1 185 ? 22.896 11.899 -23.801 1.00 45.34 185 THR A C 1
ATOM 1439 O O . THR A 1 185 ? 22.310 11.427 -24.774 1.00 45.34 185 THR A O 1
ATOM 1442 N N . HIS A 1 186 ? 22.447 11.798 -22.545 1.00 39.53 186 HIS A N 1
ATOM 1443 C CA . HIS A 1 186 ? 21.376 10.941 -22.011 1.00 39.53 186 HIS A CA 1
ATOM 1444 C C . HIS A 1 186 ? 21.705 9.439 -21.950 1.00 39.53 186 HIS A C 1
ATOM 1446 O O . HIS A 1 186 ? 21.851 8.745 -22.958 1.00 39.53 186 HIS A O 1
ATOM 1452 N N . LEU A 1 187 ? 21.824 8.955 -20.713 1.00 42.56 187 LEU A N 1
ATOM 1453 C CA . LEU A 1 187 ? 22.076 7.568 -20.346 1.00 42.56 187 LEU A CA 1
ATOM 1454 C C . LEU A 1 187 ? 20.781 6.951 -19.821 1.00 42.56 187 LEU A C 1
ATOM 1456 O O . LEU A 1 187 ? 20.538 6.971 -18.621 1.00 42.56 187 LEU A O 1
ATOM 1460 N N . ASP A 1 188 ? 19.995 6.366 -20.719 1.00 42.22 188 ASP A N 1
ATOM 1461 C CA . ASP A 1 188 ? 18.968 5.396 -20.343 1.00 42.22 188 ASP A CA 1
ATOM 1462 C C . ASP A 1 188 ? 19.446 4.026 -20.835 1.00 42.22 188 ASP A C 1
ATOM 1464 O O . ASP A 1 188 ? 19.735 3.837 -22.018 1.00 42.22 188 ASP A O 1
ATOM 1468 N N . ALA A 1 189 ? 19.665 3.103 -19.904 1.00 40.00 189 ALA A N 1
ATOM 1469 C CA . ALA A 1 189 ? 20.589 1.990 -20.084 1.00 40.00 189 ALA A CA 1
ATOM 1470 C C . ALA A 1 189 ? 19.914 0.594 -20.089 1.00 40.00 189 ALA A C 1
ATOM 1472 O O . ALA A 1 189 ? 18.702 0.451 -19.947 1.00 40.00 189 ALA A O 1
ATOM 1473 N N . TYR A 1 190 ? 20.747 -0.447 -20.214 1.00 45.72 190 TYR A N 1
ATOM 1474 C CA . TYR A 1 190 ? 20.420 -1.879 -20.147 1.00 45.72 190 TYR A CA 1
ATOM 1475 C C . TYR A 1 190 ? 19.903 -2.347 -18.777 1.00 45.72 190 TYR A C 1
ATOM 1477 O O . TYR A 1 190 ? 20.626 -2.260 -17.784 1.00 45.72 190 TYR A O 1
ATOM 1485 N N . TYR A 1 191 ? 18.718 -2.959 -18.725 1.00 44.88 191 TYR A N 1
ATOM 1486 C CA . TYR A 1 191 ? 18.284 -3.693 -17.534 1.00 44.88 191 TYR A CA 1
ATOM 1487 C C . TYR A 1 191 ? 18.879 -5.093 -17.572 1.00 44.88 191 TYR A C 1
ATOM 1489 O O . TYR A 1 191 ? 18.289 -6.022 -18.129 1.00 44.88 191 TYR A O 1
ATOM 1497 N N . HIS A 1 192 ? 20.060 -5.245 -16.975 1.00 40.59 192 HIS A N 1
ATOM 1498 C CA . HIS A 1 192 ? 20.565 -6.573 -16.683 1.00 40.59 192 HIS A CA 1
ATOM 1499 C C . HIS A 1 192 ? 19.681 -7.173 -15.591 1.00 40.59 192 HIS A C 1
ATOM 1501 O O . HIS A 1 192 ? 19.618 -6.674 -14.467 1.00 40.59 192 HIS A O 1
ATOM 1507 N N . ASN A 1 193 ? 19.016 -8.282 -15.910 1.00 39.91 193 ASN A N 1
ATOM 1508 C CA . ASN A 1 193 ? 18.696 -9.228 -14.860 1.00 39.91 193 ASN A CA 1
ATOM 1509 C C . ASN A 1 193 ? 20.001 -9.510 -14.092 1.00 39.91 193 ASN A C 1
ATOM 1511 O O . ASN A 1 193 ? 21.071 -9.639 -14.696 1.00 39.91 193 ASN A O 1
ATOM 1515 N N . VAL A 1 194 ? 19.911 -9.691 -12.775 1.00 39.97 194 VAL A N 1
ATOM 1516 C CA . VAL A 1 194 ? 20.951 -10.463 -12.076 1.00 39.97 194 VAL A CA 1
ATOM 1517 C C . VAL A 1 194 ? 20.899 -11.950 -12.506 1.00 39.97 194 VAL A C 1
ATOM 1519 O O . VAL A 1 194 ? 21.681 -12.751 -12.020 1.00 39.97 194 VAL A O 1
ATOM 1522 N N . ASP A 1 195 ? 20.048 -12.312 -13.479 1.00 37.25 195 ASP A N 1
ATOM 1523 C CA . ASP A 1 195 ? 20.313 -13.345 -14.495 1.00 37.25 195 ASP A CA 1
ATOM 1524 C C . ASP A 1 195 ? 21.448 -12.852 -15.407 1.00 37.25 195 ASP A C 1
ATOM 1526 O O . ASP A 1 195 ? 21.250 -12.148 -16.397 1.00 37.25 195 ASP A O 1
ATOM 1530 N N . VAL A 1 196 ? 22.691 -13.020 -14.962 1.00 39.06 196 VAL A N 1
ATOM 1531 C CA . VAL A 1 196 ? 23.520 -14.161 -15.357 1.00 39.06 196 VAL A CA 1
ATOM 1532 C C . VAL A 1 196 ? 23.537 -14.279 -16.888 1.00 39.06 196 VAL A C 1
ATOM 1534 O O . VAL A 1 196 ? 22.580 -14.732 -17.504 1.00 39.06 196 VAL A O 1
ATOM 1537 N N . ALA A 1 197 ? 24.661 -13.956 -17.526 1.00 32.31 197 ALA A N 1
ATOM 1538 C CA . ALA A 1 197 ? 25.027 -14.681 -18.740 1.00 32.31 197 ALA A CA 1
ATOM 1539 C C . ALA A 1 197 ? 25.126 -16.155 -18.324 1.00 32.31 197 ALA A C 1
ATOM 1541 O O . ALA A 1 197 ? 26.076 -16.484 -17.632 1.00 32.31 197 ALA A O 1
ATOM 1542 N N . VAL A 1 198 ? 24.096 -16.967 -18.593 1.00 38.72 198 VAL A N 1
ATOM 1543 C CA . VAL A 1 198 ? 23.790 -18.261 -17.942 1.00 38.72 198 VAL A CA 1
ATOM 1544 C C . VAL A 1 198 ? 24.723 -19.410 -18.372 1.00 38.72 198 VAL A C 1
ATOM 1546 O O . VAL A 1 198 ? 24.517 -19.985 -19.441 1.00 38.72 198 VAL A O 1
ATOM 1549 N N . PRO A 1 199 ? 25.672 -19.875 -17.528 1.00 32.88 199 PRO A N 1
ATOM 1550 C CA . PRO A 1 199 ? 26.017 -21.288 -17.451 1.00 32.88 199 PRO A CA 1
ATOM 1551 C C . PRO A 1 199 ? 24.895 -22.091 -16.773 1.00 32.88 199 PRO A C 1
ATOM 1553 O O . PRO A 1 199 ? 24.085 -21.542 -16.034 1.00 32.88 199 PRO A O 1
ATOM 1556 N N . ARG A 1 200 ? 24.881 -23.403 -17.043 1.00 34.53 200 ARG A N 1
ATOM 1557 C CA . ARG A 1 200 ? 23.853 -24.456 -16.839 1.00 34.53 200 ARG A CA 1
ATOM 1558 C C . ARG A 1 200 ? 23.138 -24.619 -15.469 1.00 34.53 200 ARG A C 1
ATOM 1560 O O . ARG A 1 200 ? 22.520 -25.661 -15.257 1.00 34.53 200 ARG A O 1
ATOM 1567 N N . ASP A 1 201 ? 23.063 -23.604 -14.612 1.00 42.44 201 ASP A N 1
ATOM 1568 C CA . ASP A 1 201 ? 22.519 -23.702 -13.244 1.00 42.44 201 ASP A CA 1
ATOM 1569 C C . ASP A 1 201 ? 21.254 -22.824 -13.036 1.00 42.44 201 ASP A C 1
ATOM 1571 O O . ASP A 1 201 ? 20.787 -22.606 -11.918 1.00 42.44 201 ASP A O 1
ATOM 1575 N N . THR A 1 202 ? 20.642 -22.359 -14.134 1.00 47.94 202 THR A N 1
ATOM 1576 C CA . THR A 1 202 ? 19.490 -21.428 -14.232 1.00 47.94 202 THR A CA 1
ATOM 1577 C C . THR A 1 202 ? 18.282 -21.725 -13.341 1.00 47.94 202 THR A C 1
ATOM 1579 O O . THR A 1 202 ? 17.482 -20.837 -13.058 1.00 47.94 202 THR A O 1
ATOM 1582 N N . GLN A 1 203 ? 18.099 -22.970 -12.905 1.00 49.47 203 GLN A N 1
ATOM 1583 C CA . GLN A 1 203 ? 16.936 -23.347 -12.105 1.00 49.47 203 GLN A CA 1
ATOM 1584 C C . GLN A 1 203 ? 17.073 -22.966 -10.629 1.00 49.47 203 GLN A C 1
ATOM 1586 O O . GLN A 1 203 ? 16.054 -22.727 -9.991 1.00 49.47 203 GLN A O 1
ATOM 1591 N N . GLU A 1 204 ? 18.282 -22.908 -10.063 1.00 51.09 204 GLU A N 1
ATOM 1592 C CA . GLU A 1 204 ? 18.450 -22.606 -8.632 1.00 51.09 204 GLU A CA 1
ATOM 1593 C C . GLU A 1 204 ? 18.278 -21.115 -8.331 1.00 51.09 204 GLU A C 1
ATOM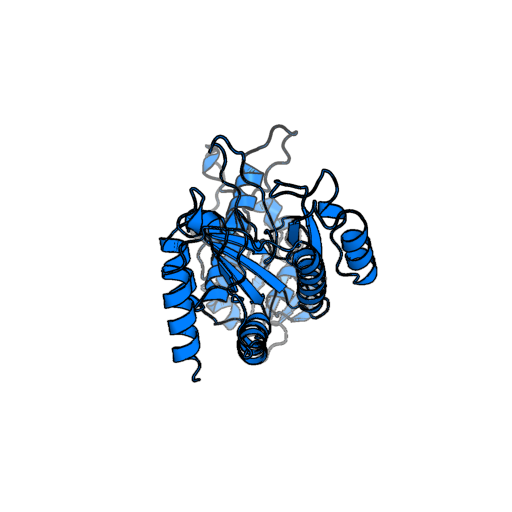 1595 O O . GLU A 1 204 ? 17.570 -20.767 -7.388 1.00 51.09 204 GLU A O 1
ATOM 1600 N N . ILE A 1 205 ? 18.824 -20.234 -9.173 1.00 50.34 205 ILE A N 1
ATOM 1601 C CA . ILE A 1 205 ? 18.681 -18.776 -9.020 1.00 50.34 205 ILE A CA 1
ATOM 1602 C C . ILE A 1 205 ? 17.240 -18.347 -9.307 1.00 50.34 205 ILE A C 1
ATOM 1604 O O . ILE A 1 205 ? 16.639 -17.637 -8.501 1.00 50.34 205 ILE A O 1
ATOM 1608 N N . ALA A 1 206 ? 16.631 -18.868 -10.379 1.00 54.50 206 ALA A N 1
ATOM 1609 C CA . ALA A 1 206 ? 15.218 -18.633 -10.657 1.00 54.50 206 ALA A CA 1
ATOM 1610 C C . ALA A 1 206 ? 14.319 -19.154 -9.522 1.00 54.50 206 ALA A C 1
ATOM 1612 O O . ALA A 1 206 ? 13.354 -18.489 -9.158 1.00 54.50 206 ALA A O 1
ATOM 1613 N N . ARG A 1 207 ? 14.627 -20.312 -8.911 1.00 61.53 207 ARG A N 1
ATOM 1614 C CA . ARG A 1 207 ? 13.918 -20.801 -7.709 1.00 61.53 207 ARG A CA 1
ATOM 1615 C C . ARG A 1 207 ? 14.112 -19.877 -6.509 1.00 61.53 207 ARG A C 1
ATOM 1617 O O . ARG A 1 207 ? 13.134 -19.624 -5.815 1.00 61.53 207 ARG A O 1
ATOM 1624 N N . TYR A 1 208 ? 15.320 -19.369 -6.276 1.00 63.47 208 TYR A N 1
ATOM 1625 C CA . TYR A 1 208 ? 15.612 -18.451 -5.173 1.00 63.47 208 TYR A CA 1
ATOM 1626 C C . TYR A 1 208 ? 14.853 -17.122 -5.323 1.00 63.47 208 TYR A C 1
ATOM 1628 O O . TYR A 1 208 ? 14.115 -16.734 -4.417 1.00 63.47 208 TYR A O 1
ATOM 1636 N N . LEU A 1 209 ? 14.929 -16.476 -6.492 1.00 60.06 209 LEU A N 1
ATOM 1637 C CA . LEU A 1 209 ? 14.159 -15.261 -6.787 1.00 60.06 209 LEU A CA 1
ATOM 1638 C C . LEU A 1 209 ? 12.649 -15.528 -6.723 1.00 60.06 209 LEU A C 1
ATOM 1640 O O . LEU A 1 209 ? 11.906 -14.742 -6.137 1.00 60.06 209 LEU A O 1
ATOM 1644 N N . ASN A 1 210 ? 12.194 -16.675 -7.241 1.00 64.56 210 ASN A N 1
ATOM 1645 C CA . ASN A 1 210 ? 10.794 -17.087 -7.154 1.00 64.56 210 ASN A CA 1
ATOM 1646 C C . ASN A 1 210 ? 10.312 -17.232 -5.714 1.00 64.56 210 ASN A C 1
ATOM 1648 O O . ASN A 1 210 ? 9.213 -16.770 -5.415 1.00 64.56 210 ASN A O 1
ATOM 1652 N N . ALA A 1 211 ? 11.094 -17.888 -4.855 1.00 68.94 211 ALA A N 1
ATOM 1653 C CA . ALA A 1 211 ? 10.756 -18.086 -3.453 1.00 68.94 211 ALA A CA 1
ATOM 1654 C C . ALA A 1 211 ? 10.679 -16.743 -2.724 1.00 68.94 211 ALA A C 1
ATOM 1656 O O . ALA A 1 211 ? 9.732 -16.503 -1.982 1.00 68.94 211 ALA A O 1
ATOM 1657 N N . ARG A 1 212 ? 11.620 -15.836 -2.994 1.00 69.69 212 ARG A N 1
ATOM 1658 C CA . ARG A 1 212 ? 11.691 -14.540 -2.320 1.00 69.69 212 ARG A CA 1
ATOM 1659 C C . ARG A 1 212 ? 10.578 -13.584 -2.743 1.00 69.69 212 ARG A C 1
ATOM 1661 O O . ARG A 1 212 ? 9.916 -13.021 -1.883 1.00 69.69 212 ARG A O 1
ATOM 1668 N N . ILE A 1 213 ? 10.298 -13.478 -4.044 1.00 72.00 213 ILE A N 1
ATOM 1669 C CA . ILE A 1 213 ? 9.180 -12.670 -4.561 1.00 72.00 213 ILE A CA 1
ATOM 1670 C C . ILE A 1 213 ? 7.833 -13.208 -4.060 1.00 72.00 213 ILE A C 1
ATOM 1672 O O . ILE A 1 213 ? 6.907 -12.434 -3.837 1.00 72.00 213 ILE A O 1
ATOM 1676 N N . ASN A 1 214 ? 7.689 -14.527 -3.908 1.00 74.12 214 ASN A N 1
ATOM 1677 C CA . ASN A 1 214 ? 6.415 -15.143 -3.533 1.00 74.12 214 ASN A CA 1
ATOM 1678 C C . ASN A 1 214 ? 6.227 -15.356 -2.033 1.00 74.12 214 ASN A C 1
ATOM 1680 O O . ASN A 1 214 ? 5.132 -15.758 -1.655 1.00 74.12 214 ASN A O 1
ATOM 1684 N N . THR A 1 215 ? 7.239 -15.122 -1.199 1.00 85.62 215 THR A N 1
ATOM 1685 C CA . THR A 1 215 ? 7.062 -15.172 0.255 1.00 85.62 215 THR A CA 1
ATOM 1686 C C . THR A 1 215 ? 6.411 -13.862 0.685 1.00 85.62 215 THR A C 1
ATOM 1688 O O . THR A 1 215 ? 7.055 -12.818 0.557 1.00 85.62 215 THR A O 1
ATOM 1691 N N . PRO A 1 216 ? 5.143 -13.870 1.136 1.00 91.62 216 PRO A N 1
ATOM 1692 C CA . PRO A 1 216 ? 4.473 -12.641 1.522 1.00 91.62 216 PRO A CA 1
ATOM 1693 C C . PRO A 1 216 ? 5.125 -12.051 2.771 1.00 91.62 216 PRO A C 1
ATOM 1695 O O . PRO A 1 216 ? 5.392 -12.755 3.743 1.00 91.62 216 PRO A O 1
ATOM 1698 N N . ILE A 1 217 ? 5.365 -10.749 2.729 1.00 93.56 217 ILE A N 1
ATOM 1699 C CA . ILE A 1 217 ? 5.796 -9.940 3.858 1.00 93.56 217 ILE A CA 1
ATOM 1700 C C . ILE A 1 217 ? 4.541 -9.580 4.655 1.00 93.56 217 ILE A C 1
ATOM 1702 O O . ILE A 1 217 ? 3.620 -8.966 4.116 1.00 93.56 217 ILE A O 1
ATOM 1706 N N . THR A 1 218 ? 4.492 -10.006 5.912 1.00 95.19 218 THR A N 1
ATOM 1707 C CA . THR A 1 218 ? 3.358 -9.802 6.825 1.00 95.19 218 THR A CA 1
ATOM 1708 C C . THR A 1 218 ? 3.584 -8.601 7.740 1.00 95.19 218 THR A C 1
ATOM 1710 O O . THR A 1 218 ? 4.712 -8.111 7.853 1.00 95.19 218 THR A O 1
ATOM 1713 N N . GLU A 1 219 ? 2.530 -8.192 8.445 1.00 92.06 219 GLU A N 1
ATOM 1714 C CA . GLU A 1 219 ? 2.620 -7.313 9.616 1.00 92.06 219 GLU A CA 1
ATOM 1715 C C . GLU A 1 219 ? 3.698 -7.814 10.602 1.00 92.06 219 GLU A C 1
ATOM 1717 O O . GLU A 1 219 ? 3.958 -9.023 10.711 1.00 92.06 219 GLU A O 1
ATOM 1722 N N . GLY A 1 220 ? 4.397 -6.882 11.256 1.00 91.31 220 GLY A N 1
ATOM 1723 C CA . GLY A 1 220 ? 5.540 -7.151 12.130 1.00 91.31 220 GLY A CA 1
ATOM 1724 C C . GLY A 1 220 ? 6.878 -7.350 11.407 1.00 91.31 220 GLY A C 1
ATOM 1725 O O . GLY A 1 220 ? 7.931 -7.353 12.050 1.00 91.31 220 GLY A O 1
ATOM 1726 N N . HIS A 1 221 ? 6.895 -7.504 10.077 1.00 94.31 221 HIS A N 1
ATOM 1727 C CA . HIS A 1 221 ? 8.148 -7.499 9.321 1.00 94.31 221 HIS A CA 1
ATOM 1728 C C . HIS A 1 221 ? 8.692 -6.061 9.198 1.00 94.31 221 HIS A C 1
ATOM 1730 O O . HIS A 1 221 ? 7.932 -5.174 8.813 1.00 94.31 221 HIS A O 1
ATOM 1736 N N . PRO A 1 222 ? 10.007 -5.803 9.382 1.00 95.19 222 PRO A N 1
ATOM 1737 C CA . PRO A 1 222 ? 10.558 -4.441 9.363 1.00 95.19 222 PRO A CA 1
ATOM 1738 C C . PRO A 1 222 ? 10.238 -3.615 8.107 1.00 95.19 222 PRO A C 1
ATOM 1740 O O . PRO A 1 222 ? 10.037 -2.409 8.200 1.00 95.19 222 PRO A O 1
ATOM 1743 N N . LEU A 1 223 ? 10.181 -4.252 6.929 1.00 94.19 223 LEU A N 1
ATOM 1744 C CA . LEU A 1 223 ? 9.732 -3.575 5.703 1.00 94.19 223 LEU A CA 1
ATOM 1745 C C . LEU A 1 223 ? 8.256 -3.167 5.770 1.00 94.19 223 LEU A C 1
ATOM 1747 O O . LEU A 1 223 ? 7.925 -2.088 5.294 1.00 94.19 223 LEU A O 1
ATOM 1751 N N . TRP A 1 224 ? 7.381 -4.031 6.290 1.00 95.56 224 TRP A N 1
ATOM 1752 C CA . TRP A 1 224 ? 5.946 -3.753 6.334 1.00 95.56 224 TRP A CA 1
ATOM 1753 C C . TRP A 1 224 ? 5.671 -2.542 7.221 1.00 95.56 224 TRP A C 1
ATOM 1755 O O . TRP A 1 224 ? 5.035 -1.602 6.759 1.00 95.56 224 TRP A O 1
ATOM 1765 N N . GLU A 1 225 ? 6.259 -2.518 8.422 1.00 95.38 225 GLU A N 1
ATOM 1766 C CA . GLU A 1 225 ? 6.140 -1.385 9.352 1.00 95.38 225 GLU A CA 1
ATOM 1767 C C . GLU A 1 225 ? 6.630 -0.087 8.704 1.00 95.38 225 GLU A C 1
ATOM 1769 O O . GLU A 1 225 ? 5.912 0.907 8.658 1.00 95.38 225 GLU A O 1
ATOM 1774 N N . TRP A 1 226 ? 7.813 -0.123 8.080 1.00 95.12 226 TRP A N 1
ATOM 1775 C CA . TRP A 1 226 ? 8.356 1.048 7.393 1.00 95.12 226 TRP A CA 1
ATOM 1776 C C . TRP A 1 226 ? 7.459 1.537 6.245 1.00 95.12 226 TRP A C 1
ATOM 1778 O O . TRP A 1 226 ? 7.274 2.741 6.080 1.00 95.12 226 TRP A O 1
ATOM 1788 N N . LEU A 1 227 ? 6.892 0.625 5.447 1.00 94.44 227 LEU A N 1
ATOM 1789 C CA . LEU A 1 227 ? 5.957 0.981 4.376 1.00 94.44 227 LEU A CA 1
ATOM 1790 C C . LEU A 1 227 ? 4.653 1.573 4.927 1.00 94.44 227 LEU A C 1
ATOM 1792 O O . LEU A 1 227 ? 4.108 2.509 4.340 1.00 94.44 227 LEU A O 1
ATOM 1796 N N . ASN A 1 228 ? 4.154 1.048 6.043 1.00 92.19 228 ASN A N 1
ATOM 1797 C CA . ASN A 1 228 ? 2.934 1.539 6.668 1.00 92.19 228 ASN A CA 1
ATOM 1798 C C . ASN A 1 228 ? 3.131 2.942 7.265 1.00 92.19 228 ASN A C 1
ATOM 1800 O O . ASN A 1 228 ? 2.275 3.812 7.083 1.00 92.19 228 ASN A O 1
ATOM 1804 N N . ASP A 1 229 ? 4.285 3.196 7.883 1.00 91.44 229 ASP A N 1
ATOM 1805 C CA . ASP A 1 229 ? 4.657 4.509 8.414 1.00 91.44 229 ASP A CA 1
ATOM 1806 C C . ASP A 1 229 ? 4.699 5.567 7.304 1.00 91.44 229 ASP A C 1
ATOM 1808 O O . ASP A 1 229 ? 4.033 6.601 7.394 1.00 91.44 229 ASP A O 1
ATOM 1812 N N . ILE A 1 230 ? 5.417 5.301 6.203 1.00 91.50 230 ILE A N 1
ATOM 1813 C CA . ILE A 1 230 ? 5.517 6.277 5.104 1.00 91.50 230 ILE A CA 1
ATOM 1814 C C . ILE A 1 230 ? 4.167 6.525 4.424 1.00 91.50 230 ILE A C 1
ATOM 1816 O O . ILE A 1 230 ? 3.890 7.654 4.019 1.00 91.50 230 ILE A O 1
ATOM 1820 N N . ALA A 1 231 ? 3.321 5.499 4.305 1.00 87.69 231 ALA A N 1
ATOM 1821 C CA . ALA A 1 231 ? 1.988 5.644 3.734 1.00 87.69 231 ALA A CA 1
ATOM 1822 C C . ALA A 1 231 ? 1.093 6.497 4.644 1.00 87.69 231 ALA A C 1
ATOM 1824 O O . ALA A 1 231 ? 0.373 7.371 4.163 1.00 87.69 231 ALA A O 1
ATOM 1825 N N . SER A 1 232 ? 1.178 6.285 5.961 1.00 84.75 232 SER A N 1
ATOM 1826 C CA . SER A 1 232 ? 0.460 7.077 6.964 1.00 84.75 232 SER A CA 1
ATOM 1827 C C . SER A 1 232 ? 0.859 8.549 6.909 1.00 84.75 232 SER A C 1
ATOM 1829 O O . SER A 1 232 ? -0.013 9.414 6.832 1.00 84.75 232 SER A O 1
ATOM 1831 N N . GLU A 1 233 ? 2.158 8.841 6.827 1.00 83.88 233 GLU A N 1
ATOM 1832 C CA . GLU A 1 233 ? 2.638 10.214 6.657 1.00 83.88 233 GLU A CA 1
ATOM 1833 C C . GLU A 1 233 ? 2.133 10.870 5.360 1.00 83.88 233 GLU A C 1
ATOM 1835 O O . GLU A 1 233 ? 1.816 12.059 5.350 1.00 83.88 233 GLU A O 1
ATOM 1840 N N . GLN A 1 234 ? 2.089 10.136 4.242 1.00 79.62 234 GLN A N 1
ATOM 1841 C CA . GLN A 1 234 ? 1.588 10.686 2.977 1.00 79.62 234 GLN A CA 1
ATOM 1842 C C . GLN A 1 234 ? 0.091 10.971 3.033 1.00 79.62 234 GLN A C 1
ATOM 1844 O O . GLN A 1 234 ? -0.341 12.015 2.548 1.00 79.62 234 GLN A O 1
ATOM 1849 N N . ARG A 1 235 ? -0.700 10.091 3.657 1.00 82.50 235 ARG A N 1
ATOM 1850 C CA . ARG A 1 235 ? -2.129 10.343 3.881 1.00 82.50 235 ARG A CA 1
ATOM 1851 C C . ARG A 1 235 ? -2.332 11.611 4.709 1.00 82.50 235 ARG A C 1
ATOM 1853 O O . ARG A 1 235 ? -3.094 12.471 4.280 1.00 82.50 235 ARG A O 1
ATOM 1860 N N . ALA A 1 236 ? -1.578 11.781 5.797 1.00 76.75 236 ALA A N 1
ATOM 1861 C CA . ALA A 1 236 ? -1.608 13.005 6.599 1.00 76.75 236 ALA A CA 1
ATOM 1862 C C . ALA A 1 236 ? -1.252 14.251 5.764 1.00 76.75 236 ALA A C 1
ATOM 1864 O O . ALA A 1 236 ? -1.958 15.255 5.796 1.00 76.75 236 ALA A O 1
ATOM 1865 N N . LYS A 1 237 ? -0.214 14.179 4.919 1.00 76.25 237 LYS A N 1
ATOM 1866 C CA . LYS A 1 237 ? 0.163 15.290 4.025 1.00 76.25 237 LYS A CA 1
ATOM 1867 C C . LYS A 1 237 ? -0.880 15.611 2.965 1.00 76.25 237 LYS A C 1
ATOM 1869 O O . LYS A 1 237 ? -1.063 16.782 2.662 1.00 76.25 237 LYS A O 1
ATOM 1874 N N . LEU A 1 238 ? -1.522 14.610 2.366 1.00 67.38 238 LEU A N 1
ATOM 1875 C CA . LEU A 1 238 ? -2.566 14.832 1.365 1.00 67.38 238 LEU A CA 1
ATOM 1876 C C . LEU A 1 238 ? -3.800 15.477 1.988 1.00 67.38 238 LEU A C 1
ATOM 1878 O O . LEU A 1 238 ? -4.377 16.370 1.372 1.00 67.38 238 LEU A O 1
ATOM 1882 N N . ILE A 1 239 ? -4.151 15.078 3.213 1.00 66.88 239 ILE A N 1
ATOM 1883 C CA . ILE A 1 239 ? -5.174 15.754 4.012 1.00 66.88 239 ILE A CA 1
ATOM 1884 C C . ILE A 1 239 ? -4.770 17.227 4.171 1.00 66.88 239 ILE A C 1
ATOM 1886 O O . ILE A 1 239 ? -5.470 18.098 3.661 1.00 66.88 239 ILE A O 1
ATOM 1890 N N . LEU A 1 240 ? -3.576 17.516 4.704 1.00 63.12 240 LEU A N 1
ATOM 1891 C CA . LEU A 1 240 ? -3.068 18.888 4.869 1.00 63.12 240 LEU A CA 1
ATOM 1892 C C . LEU A 1 240 ? -3.013 19.700 3.558 1.00 63.12 240 LEU A C 1
ATOM 1894 O O . LEU A 1 240 ? -3.393 20.867 3.538 1.00 63.12 240 LEU A O 1
ATOM 1898 N N . ALA A 1 241 ? -2.567 19.106 2.450 1.00 57.88 241 ALA A N 1
ATOM 1899 C CA . ALA A 1 241 ? -2.453 19.781 1.156 1.00 57.88 241 ALA A CA 1
ATOM 1900 C C . ALA A 1 241 ? -3.821 20.064 0.520 1.00 57.88 241 ALA A C 1
ATOM 1902 O O . ALA A 1 241 ? -4.008 21.122 -0.078 1.00 57.88 241 ALA A O 1
ATOM 1903 N N . SER A 1 242 ? -4.796 19.165 0.693 1.00 52.88 242 SER A N 1
ATOM 1904 C CA . SER A 1 242 ? -6.177 19.409 0.263 1.00 52.88 242 SER A CA 1
ATOM 1905 C C . SER A 1 242 ? -6.805 20.619 0.966 1.00 52.88 242 SER A C 1
ATOM 1907 O O . SER A 1 242 ? -7.695 21.255 0.406 1.00 52.88 242 SER A O 1
ATOM 1909 N N . HIS A 1 243 ? -6.285 20.999 2.138 1.00 49.41 243 HIS A N 1
ATOM 1910 C CA . HIS A 1 243 ? -6.688 22.206 2.855 1.00 49.41 243 HIS A CA 1
ATOM 1911 C C . HIS A 1 243 ? -5.993 23.497 2.367 1.00 49.41 243 HIS A C 1
ATOM 1913 O O . HIS A 1 243 ? -6.461 24.581 2.709 1.00 49.41 243 HIS A O 1
ATOM 1919 N N . ALA A 1 244 ? -4.917 23.425 1.569 1.00 48.72 244 ALA A N 1
ATOM 1920 C CA . ALA A 1 244 ? -4.094 24.589 1.203 1.00 48.72 244 ALA A CA 1
ATOM 1921 C C . ALA A 1 244 ? -4.418 25.235 -0.168 1.00 48.72 244 ALA A C 1
ATOM 1923 O O . ALA A 1 244 ? -4.128 26.414 -0.354 1.00 48.72 244 ALA A O 1
ATOM 1924 N N . ASP A 1 245 ? -5.025 24.509 -1.118 1.00 43.88 245 ASP A N 1
ATOM 1925 C CA . ASP A 1 245 ? -5.103 24.894 -2.551 1.00 43.88 245 ASP A CA 1
ATOM 1926 C C . ASP A 1 245 ? -6.456 25.517 -3.008 1.00 43.88 245 ASP A C 1
ATOM 1928 O O . ASP A 1 245 ? -6.857 25.424 -4.170 1.00 43.88 245 ASP A O 1
ATOM 1932 N N . GLY A 1 246 ? -7.211 26.160 -2.111 1.00 44.25 246 GLY A N 1
ATOM 1933 C CA . GLY A 1 246 ? -8.580 26.629 -2.390 1.00 44.25 246 GLY A CA 1
ATOM 1934 C C . GLY A 1 246 ? -8.719 27.951 -3.172 1.00 44.25 246 GLY A C 1
ATOM 1935 O O . GLY A 1 246 ? -8.731 29.015 -2.557 1.00 44.25 246 GLY A O 1
ATOM 1936 N N . ASP A 1 247 ? -8.966 27.871 -4.490 1.00 42.25 247 ASP A N 1
ATOM 1937 C CA . ASP A 1 247 ? -9.580 28.935 -5.333 1.00 42.25 247 ASP A CA 1
ATOM 1938 C C . ASP A 1 247 ? -10.955 28.508 -5.926 1.00 42.25 247 ASP A C 1
ATOM 1940 O O . ASP A 1 247 ? -11.458 29.077 -6.894 1.00 42.25 247 ASP A O 1
ATOM 1944 N N . GLU A 1 248 ? -11.611 27.505 -5.330 1.00 39.88 248 GLU A N 1
ATOM 1945 C CA . GLU A 1 248 ? -13.044 27.218 -5.527 1.00 39.88 248 GLU A CA 1
ATOM 1946 C C . GLU A 1 248 ? -13.874 27.773 -4.351 1.00 39.88 248 GLU A C 1
ATOM 1948 O O . GLU A 1 248 ? -13.342 27.925 -3.248 1.00 39.88 248 GLU A O 1
ATOM 1953 N N . PRO A 1 249 ? -15.161 28.138 -4.554 1.00 39.06 249 PRO A N 1
ATOM 1954 C CA . PRO A 1 249 ? -15.933 28.896 -3.572 1.00 39.06 249 PRO A CA 1
ATOM 1955 C C . PRO A 1 249 ? -16.004 28.125 -2.256 1.00 39.06 249 PRO A C 1
ATOM 1957 O O . PRO A 1 249 ? -16.668 27.093 -2.207 1.00 39.06 249 PRO A O 1
ATOM 1960 N N . ARG A 1 250 ? -15.305 28.644 -1.231 1.00 42.81 250 ARG A N 1
ATOM 1961 C CA . ARG A 1 250 ? -15.268 28.192 0.171 1.00 42.81 250 ARG A CA 1
ATOM 1962 C C . ARG A 1 250 ? -16.349 27.151 0.483 1.00 42.81 250 ARG A C 1
ATOM 1964 O O . ARG A 1 250 ? -17.436 27.494 0.942 1.00 42.81 250 ARG A O 1
ATOM 1971 N N . ARG A 1 251 ? -16.023 25.872 0.287 1.00 40.38 251 ARG A N 1
ATOM 1972 C CA . ARG A 1 251 ? -16.459 24.873 1.255 1.00 40.38 251 ARG A CA 1
ATOM 1973 C C . ARG A 1 251 ? -15.581 25.134 2.459 1.00 40.38 251 ARG A C 1
ATOM 1975 O O . ARG A 1 251 ? -14.374 24.933 2.398 1.00 40.38 251 ARG A O 1
ATOM 1982 N N . GLU A 1 252 ? -16.183 25.754 3.462 1.00 41.12 252 GLU A N 1
ATOM 1983 C CA . GLU A 1 252 ? -15.603 25.914 4.786 1.00 41.12 252 GLU A CA 1
ATOM 1984 C C . GLU A 1 252 ? -15.005 24.555 5.172 1.00 41.12 252 GLU A C 1
ATOM 1986 O O . GLU A 1 252 ? -15.704 23.544 5.140 1.00 41.12 252 GLU A O 1
ATOM 1991 N N . SER A 1 253 ? -13.689 24.490 5.402 1.00 47.62 253 SER A N 1
ATOM 1992 C CA . SER A 1 253 ? -13.093 23.306 6.022 1.00 47.62 253 SER A CA 1
ATOM 1993 C C . SER A 1 253 ? -13.896 23.036 7.293 1.00 47.62 253 SER A C 1
ATOM 1995 O O . SER A 1 253 ? -14.092 23.996 8.049 1.00 47.62 253 SER A O 1
ATOM 1997 N N . PRO A 1 254 ? -14.393 21.809 7.529 1.00 53.38 254 PRO A N 1
ATOM 1998 C CA . PRO A 1 254 ? -15.318 21.586 8.618 1.00 53.38 254 PRO A CA 1
ATOM 1999 C C . PRO A 1 254 ? -14.620 21.947 9.921 1.00 53.38 254 PRO A C 1
ATOM 2001 O O . PRO A 1 254 ? -13.658 21.300 10.333 1.00 53.38 254 PRO A O 1
ATOM 2004 N N . CYS A 1 255 ? -15.089 23.015 10.566 1.00 74.19 255 CYS A N 1
ATOM 2005 C CA . CYS A 1 255 ? -14.726 23.298 11.949 1.00 74.19 255 CYS A CA 1
ATOM 2006 C C . CYS A 1 255 ? -15.039 22.055 12.794 1.00 74.19 255 CYS A C 1
ATOM 2008 O O . CYS A 1 255 ? -15.845 21.207 12.391 1.00 74.19 255 CYS A O 1
ATOM 2010 N N . LEU A 1 256 ? -14.452 21.937 13.986 1.00 82.12 256 LEU A N 1
ATOM 2011 C CA . LEU A 1 256 ? -14.622 20.751 14.839 1.00 82.12 256 LEU A CA 1
ATOM 2012 C C . LEU A 1 256 ? -16.107 20.350 14.994 1.00 82.12 256 LEU A C 1
ATOM 2014 O O . LEU A 1 256 ? -16.463 19.172 15.040 1.00 82.12 256 LEU A O 1
ATOM 2018 N N . ASN A 1 257 ? -16.998 21.341 14.999 1.00 84.31 257 ASN A N 1
ATOM 2019 C CA . ASN A 1 257 ? -18.443 21.156 15.070 1.00 84.31 257 ASN A CA 1
ATOM 2020 C C . ASN A 1 257 ? -19.063 20.459 13.851 1.00 84.31 257 ASN A C 1
ATOM 2022 O O . ASN A 1 257 ? -20.010 19.692 14.019 1.00 84.31 257 ASN A O 1
ATOM 2026 N N . GLU A 1 258 ? -18.591 20.740 12.640 1.00 83.00 258 GLU A N 1
ATOM 2027 C CA . GLU A 1 258 ? -19.085 20.105 11.417 1.00 83.00 258 GLU A CA 1
ATOM 2028 C C . GLU A 1 258 ? -18.567 18.669 11.312 1.00 83.00 258 GLU A C 1
ATOM 2030 O O . GLU A 1 258 ? -19.377 17.762 11.134 1.00 83.00 258 GLU A O 1
ATOM 2035 N N . TRP A 1 259 ? -17.288 18.426 11.626 1.00 88.81 259 TRP A N 1
ATOM 2036 C CA . TRP A 1 259 ? -16.749 17.063 11.729 1.00 88.81 259 TRP A CA 1
ATOM 2037 C C . TRP A 1 259 ? -17.541 16.205 12.730 1.00 88.81 259 TRP A C 1
ATOM 2039 O O . TRP A 1 259 ? -17.915 15.067 12.434 1.00 88.81 259 TRP A O 1
ATOM 2049 N N . MET A 1 260 ? -17.887 16.756 13.903 1.00 89.88 260 MET A N 1
ATOM 2050 C CA . MET A 1 260 ? -18.711 16.041 14.888 1.00 89.88 260 MET A CA 1
ATOM 2051 C C . MET A 1 260 ? -20.137 15.763 14.380 1.00 89.88 260 MET A C 1
ATOM 2053 O O . MET A 1 260 ? -20.752 14.774 14.787 1.00 89.88 260 MET A O 1
ATOM 2057 N N . ARG A 1 261 ? -20.697 16.608 13.509 1.00 90.06 261 ARG A N 1
ATOM 2058 C CA . ARG A 1 261 ? -22.026 16.384 12.911 1.00 90.06 261 ARG A CA 1
ATOM 2059 C C . ARG A 1 261 ? -22.003 15.331 11.817 1.00 90.06 261 ARG A C 1
ATOM 2061 O O . ARG A 1 261 ? -22.935 14.536 11.741 1.00 90.06 261 ARG A O 1
ATOM 2068 N N . GLU A 1 262 ? -20.959 15.329 11.002 1.00 88.38 262 GLU A N 1
ATOM 2069 C CA . GLU A 1 262 ? -20.793 14.396 9.888 1.00 88.38 262 GLU A CA 1
ATOM 2070 C C . GLU A 1 262 ? -20.363 13.000 10.352 1.00 88.38 262 GLU A C 1
ATOM 2072 O O . GLU A 1 262 ? -20.757 11.997 9.757 1.00 88.38 262 GLU A O 1
ATOM 2077 N N . THR A 1 263 ? -19.607 12.917 11.449 1.00 90.88 263 THR A N 1
ATOM 2078 C CA . THR A 1 263 ? -19.185 11.644 12.039 1.00 90.88 263 THR A CA 1
ATOM 2079 C C . THR A 1 263 ? -20.367 10.959 12.708 1.00 90.88 263 THR A C 1
ATOM 2081 O O . THR A 1 263 ? -20.913 11.470 13.677 1.00 90.88 263 THR A O 1
ATOM 2084 N N . ASP A 1 264 ? -20.763 9.779 12.250 1.00 91.94 264 ASP A N 1
ATOM 2085 C CA . ASP A 1 264 ? -21.869 9.015 12.830 1.00 91.94 264 ASP A CA 1
ATOM 2086 C C . ASP A 1 264 ? -21.419 8.174 14.042 1.00 91.94 264 ASP A C 1
ATOM 2088 O O . ASP A 1 264 ? -20.404 7.475 13.990 1.00 91.94 264 ASP A O 1
ATOM 2092 N N . TRP A 1 265 ? -22.193 8.200 15.137 1.00 95.12 265 TRP A N 1
ATOM 2093 C CA . TRP A 1 265 ? -21.886 7.408 16.335 1.00 95.12 265 TRP A CA 1
ATOM 2094 C C . TRP A 1 265 ? -21.875 5.911 16.048 1.00 95.12 265 TRP A C 1
ATOM 2096 O O . TRP A 1 265 ? -21.055 5.194 16.617 1.00 95.12 265 TRP A O 1
ATOM 2106 N N . TYR A 1 266 ? -22.781 5.425 15.197 1.00 94.81 266 TYR A N 1
ATOM 2107 C CA . TYR A 1 266 ? -22.880 3.996 14.929 1.00 94.81 266 TYR A CA 1
ATOM 2108 C C . TYR A 1 266 ? -21.617 3.479 14.244 1.00 94.81 266 TYR A C 1
ATOM 2110 O O . TYR A 1 266 ? -20.997 2.528 14.719 1.00 94.81 266 TYR A O 1
ATOM 2118 N N . SER A 1 267 ? -21.208 4.149 13.172 1.00 91.69 267 SER A N 1
ATOM 2119 C CA . SER A 1 267 ? -20.000 3.825 12.414 1.00 91.69 267 SER A CA 1
ATOM 2120 C C . SER A 1 267 ? -18.751 3.905 13.294 1.00 91.69 267 SER A C 1
ATOM 2122 O O . SER A 1 267 ? -17.925 2.992 13.279 1.00 91.69 267 SER A O 1
ATOM 2124 N N . LEU A 1 268 ? -18.659 4.951 14.121 1.00 94.38 268 LEU A N 1
ATOM 2125 C CA . LEU A 1 268 ? -17.544 5.167 15.037 1.00 94.38 268 LEU A CA 1
ATOM 2126 C C . LEU A 1 268 ? -17.418 4.043 16.078 1.00 94.38 268 LEU A C 1
ATOM 2128 O O . LEU A 1 268 ? -16.350 3.462 16.249 1.00 94.38 268 LEU A O 1
ATOM 2132 N N . LEU A 1 269 ? -18.521 3.705 16.747 1.00 96.44 269 LEU A N 1
ATOM 2133 C CA . LEU A 1 269 ? -18.533 2.724 17.831 1.00 96.44 269 LEU A CA 1
ATOM 2134 C C . LEU A 1 269 ? -18.366 1.286 17.314 1.00 96.44 269 LEU A C 1
ATOM 2136 O O . LEU A 1 269 ? -17.669 0.490 17.942 1.00 96.44 269 LEU A O 1
ATOM 2140 N N . VAL A 1 270 ? -18.956 0.942 16.164 1.00 94.75 270 VAL A N 1
ATOM 2141 C CA . VAL A 1 270 ? -18.790 -0.389 15.551 1.00 94.75 270 VAL A CA 1
ATOM 2142 C C . VAL A 1 270 ? -17.347 -0.627 15.113 1.00 94.75 270 VAL A C 1
ATOM 2144 O O . VAL A 1 270 ? -16.834 -1.724 15.338 1.00 94.75 270 VAL A O 1
ATOM 2147 N N . ALA A 1 271 ? -16.684 0.383 14.539 1.00 91.94 271 ALA A N 1
ATOM 2148 C CA . ALA A 1 271 ? -15.268 0.290 14.181 1.00 91.94 271 ALA A CA 1
ATOM 2149 C C . ALA A 1 271 ? -14.390 -0.058 15.397 1.00 91.94 271 ALA A C 1
ATOM 2151 O O . ALA A 1 271 ? -13.448 -0.836 15.276 1.00 91.94 271 ALA A O 1
ATOM 2152 N N . ASP A 1 272 ? -14.772 0.422 16.582 1.00 93.88 272 ASP A N 1
ATOM 2153 C CA . ASP A 1 272 ? -14.061 0.168 17.837 1.00 93.88 272 ASP A CA 1
ATOM 2154 C C . ASP A 1 272 ? -14.583 -1.077 18.589 1.00 93.88 272 ASP A C 1
ATOM 2156 O O . ASP A 1 272 ? -14.279 -1.288 19.766 1.00 93.88 272 ASP A O 1
ATOM 2160 N N . GLY A 1 273 ? -15.396 -1.913 17.936 1.00 95.69 273 GLY A N 1
ATOM 2161 C CA . GLY A 1 273 ? -15.877 -3.187 18.476 1.00 95.69 273 GLY A CA 1
ATOM 2162 C C . GLY A 1 273 ? -17.030 -3.079 19.476 1.00 95.69 273 GLY A C 1
ATOM 2163 O O . GLY A 1 273 ? -17.340 -4.054 20.169 1.00 95.69 273 GLY A O 1
ATOM 2164 N N . TRP A 1 274 ? -17.693 -1.926 19.578 1.00 97.06 274 TRP A N 1
ATOM 2165 C CA . TRP A 1 274 ? -18.905 -1.812 20.384 1.00 97.06 274 TRP A CA 1
ATOM 2166 C C . TRP A 1 274 ? -20.073 -2.536 19.722 1.00 97.06 274 TRP A C 1
ATOM 2168 O O . TRP A 1 274 ? -20.216 -2.583 18.502 1.00 97.06 274 TRP A O 1
ATOM 2178 N N . THR A 1 275 ? -20.958 -3.080 20.553 1.00 97.25 275 THR A N 1
ATOM 2179 C CA . THR A 1 275 ? -22.162 -3.776 20.092 1.00 97.25 275 THR A CA 1
ATOM 2180 C C . THR A 1 275 ? -23.412 -2.979 20.472 1.00 97.25 275 THR A C 1
ATOM 2182 O O . THR A 1 275 ? -23.554 -2.618 21.646 1.00 97.25 275 THR A O 1
ATOM 2185 N N . PRO A 1 276 ? -24.341 -2.711 19.537 1.00 96.69 276 PRO A N 1
ATOM 2186 C CA . PRO A 1 276 ? -25.607 -2.064 19.861 1.00 96.69 276 PRO A CA 1
ATOM 2187 C C . PRO A 1 276 ? -26.502 -3.020 20.661 1.00 96.69 276 PRO A C 1
ATOM 2189 O O . PRO A 1 276 ? -26.651 -4.191 20.313 1.00 96.69 276 PRO A O 1
ATOM 2192 N N . THR A 1 277 ? -27.124 -2.528 21.732 1.00 97.25 277 THR A N 1
ATOM 2193 C CA . THR A 1 277 ? -27.953 -3.342 22.648 1.00 97.25 277 THR A CA 1
ATOM 2194 C C . THR A 1 277 ? -29.410 -2.897 22.726 1.00 97.25 277 THR A C 1
ATOM 2196 O O . THR A 1 277 ? -30.188 -3.401 23.536 1.00 97.25 277 THR A O 1
ATOM 2199 N N . GLY A 1 278 ? -29.813 -1.982 21.843 1.00 95.00 278 GLY A N 1
ATOM 2200 C CA . GLY A 1 278 ? -31.191 -1.532 21.677 1.00 95.00 278 GLY A CA 1
ATOM 2201 C C . GLY A 1 278 ? -31.315 -0.016 21.752 1.00 95.00 278 GLY A C 1
ATOM 2202 O O . GLY A 1 278 ? -30.346 0.716 21.577 1.00 95.00 278 GLY A O 1
ATOM 2203 N N . LYS A 1 279 ? -32.530 0.467 22.022 1.00 95.88 279 LYS A N 1
ATOM 2204 C CA . LYS A 1 279 ? -32.836 1.900 22.106 1.00 95.88 279 LYS A CA 1
ATOM 2205 C C . LYS A 1 279 ? -33.153 2.318 23.540 1.00 95.88 279 LYS A C 1
ATOM 2207 O O . LYS A 1 279 ? -33.836 1.606 24.275 1.00 95.88 279 LYS A O 1
ATOM 2212 N N . SER A 1 280 ? -32.684 3.498 23.927 1.00 94.12 280 SER A N 1
ATOM 2213 C CA . SER A 1 280 ? -33.077 4.166 25.169 1.00 94.12 280 SER A CA 1
ATOM 2214 C C . SER A 1 280 ? -34.499 4.736 25.066 1.00 94.12 280 SER A C 1
ATOM 2216 O O . SER A 1 280 ? -35.083 4.821 23.986 1.00 94.12 280 SER A O 1
ATOM 2218 N N . ARG A 1 281 ? -35.052 5.219 26.187 1.00 92.25 281 ARG A N 1
ATOM 2219 C CA . ARG A 1 281 ? -36.367 5.887 26.245 1.00 92.25 281 ARG A CA 1
ATOM 2220 C C . ARG A 1 281 ? -36.466 7.101 25.312 1.00 92.25 281 ARG A C 1
ATOM 2222 O O . ARG A 1 281 ? -37.558 7.446 24.880 1.00 92.25 281 ARG A O 1
ATOM 2229 N N . CYS A 1 282 ? -35.341 7.748 25.021 1.00 91.50 282 CYS A N 1
ATOM 2230 C CA . CYS A 1 282 ? -35.258 8.885 24.106 1.00 91.50 282 CYS A CA 1
ATOM 2231 C C . CYS A 1 282 ? -35.086 8.498 22.630 1.00 91.50 282 CYS A C 1
ATOM 2233 O O . CYS A 1 282 ? -34.977 9.385 21.794 1.00 91.50 282 CYS A O 1
ATOM 2235 N N . GLY A 1 283 ? -35.048 7.202 22.305 1.00 93.69 283 GLY A N 1
ATOM 2236 C CA . GLY A 1 283 ? -34.858 6.700 20.941 1.00 93.69 283 GLY A CA 1
ATOM 2237 C C . GLY A 1 283 ? -33.397 6.609 20.485 1.00 93.69 283 GLY A C 1
ATOM 2238 O O . GLY A 1 283 ? -33.134 6.017 19.444 1.00 93.69 283 GLY A O 1
ATOM 2239 N N . CYS A 1 284 ? -32.451 7.137 21.266 1.00 94.88 284 CYS A N 1
ATOM 2240 C CA . CYS A 1 284 ? -31.014 7.032 21.006 1.00 94.88 284 CYS A CA 1
ATOM 2241 C C . CYS A 1 284 ? -30.473 5.621 21.280 1.00 94.88 284 CYS A C 1
ATOM 2243 O O . CYS A 1 284 ? -31.009 4.905 22.135 1.00 94.88 284 CYS A O 1
ATOM 2245 N N . ASP A 1 285 ? -29.401 5.241 20.589 1.00 96.56 285 ASP A N 1
ATOM 2246 C CA . ASP A 1 285 ? -28.808 3.908 20.691 1.00 96.56 285 ASP A CA 1
ATOM 2247 C C . ASP A 1 285 ? -28.114 3.667 22.034 1.00 96.56 285 ASP A C 1
ATOM 2249 O O . ASP A 1 285 ? -27.385 4.515 22.556 1.00 96.56 285 ASP A O 1
ATOM 2253 N N . MET A 1 286 ? -28.369 2.485 22.597 1.00 97.44 286 MET A N 1
ATOM 2254 C CA . MET A 1 286 ? -27.631 1.922 23.722 1.00 97.44 286 MET A CA 1
ATOM 2255 C C . MET A 1 286 ? -26.533 1.012 23.199 1.00 97.44 286 MET A C 1
ATOM 2257 O O . MET A 1 286 ? -26.747 0.249 22.256 1.00 97.44 286 MET A O 1
ATOM 2261 N N . TRP A 1 287 ? -25.383 1.063 23.858 1.00 97.88 287 TRP A N 1
ATOM 2262 C CA . TRP A 1 287 ? -24.199 0.346 23.412 1.00 97.88 287 TRP A CA 1
ATOM 2263 C C . TRP A 1 287 ? -23.535 -0.421 24.550 1.00 97.88 287 TRP A C 1
ATOM 2265 O O . TRP A 1 287 ? -23.600 -0.010 25.716 1.00 97.88 287 TRP A O 1
ATOM 2275 N N . LYS A 1 288 ? -22.870 -1.521 24.188 1.00 97.69 288 LYS A N 1
ATOM 2276 C CA . LYS A 1 288 ? -22.001 -2.338 25.039 1.00 97.69 288 LYS A CA 1
ATOM 2277 C C . LYS A 1 288 ? -20.564 -2.263 24.526 1.00 97.69 288 LYS A C 1
ATOM 2279 O O . LYS A 1 288 ? -20.331 -2.509 23.345 1.00 97.69 288 LYS A O 1
ATOM 2284 N N . HIS A 1 289 ? -19.620 -1.932 25.407 1.00 95.81 289 HIS A N 1
ATOM 2285 C CA . HIS A 1 289 ? -18.194 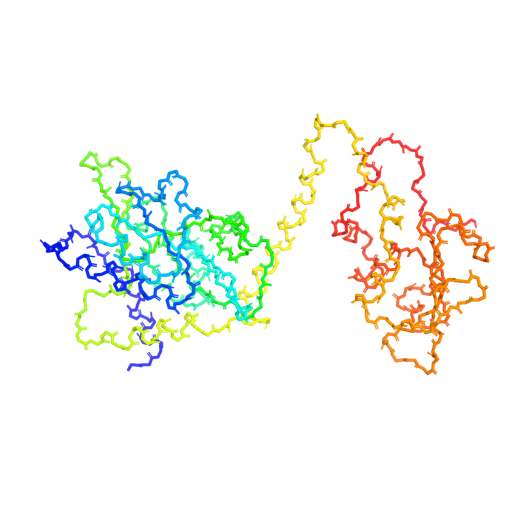-1.852 25.061 1.00 95.81 289 HIS A CA 1
ATOM 2286 C C . HIS A 1 289 ? -17.532 -3.244 25.017 1.00 95.81 289 HIS A C 1
ATOM 2288 O O . HIS A 1 289 ? -17.983 -4.152 25.726 1.00 95.81 289 HIS A O 1
ATOM 2294 N N . PRO A 1 290 ? -16.422 -3.419 24.273 1.00 95.31 290 PRO A N 1
ATOM 2295 C CA . PRO A 1 290 ? -15.755 -4.721 24.134 1.00 95.31 290 PRO A CA 1
ATOM 2296 C C . PRO A 1 290 ? -14.874 -5.119 25.333 1.00 95.31 290 PRO A C 1
ATOM 2298 O O . PRO A 1 290 ? -14.531 -6.286 25.493 1.00 95.31 290 PRO A O 1
ATOM 2301 N N . TRP A 1 291 ? -14.516 -4.181 26.216 1.00 93.44 291 TRP A N 1
ATOM 2302 C CA . TRP A 1 291 ? -13.536 -4.394 27.302 1.00 93.44 291 TRP A CA 1
ATOM 2303 C C . TRP A 1 291 ? -14.034 -5.155 28.546 1.00 93.44 291 TRP A C 1
ATOM 2305 O O . TRP A 1 291 ? -13.651 -4.821 29.660 1.00 93.44 291 TRP A O 1
ATOM 2315 N N . GLY A 1 292 ? -14.896 -6.157 28.376 1.00 84.56 292 GLY A N 1
ATOM 2316 C CA . GLY A 1 292 ? -15.338 -7.030 29.468 1.00 84.56 292 GLY A CA 1
ATOM 2317 C C . GLY A 1 292 ? -16.278 -6.347 30.467 1.00 84.56 292 GLY A C 1
ATOM 2318 O O . GLY A 1 292 ? -15.855 -5.744 31.448 1.00 84.56 292 GLY A O 1
ATOM 2319 N N . THR A 1 293 ? -17.585 -6.491 30.255 1.00 81.00 293 THR A N 1
ATOM 2320 C CA . THR A 1 293 ? -18.611 -6.025 31.197 1.00 81.00 293 THR A CA 1
ATOM 2321 C C . THR A 1 293 ? -19.739 -7.043 31.335 1.00 81.00 293 THR A C 1
ATOM 2323 O O . THR A 1 293 ? -20.125 -7.699 30.366 1.00 81.00 293 THR A O 1
ATOM 2326 N N . ASN A 1 294 ? -20.286 -7.154 32.548 1.00 80.31 294 ASN A N 1
ATOM 2327 C CA . ASN A 1 294 ? -21.464 -7.978 32.838 1.00 80.31 294 ASN A CA 1
ATOM 2328 C C . ASN A 1 294 ? -22.784 -7.242 32.543 1.00 80.31 294 ASN A C 1
ATOM 2330 O O . ASN A 1 294 ? -23.851 -7.837 32.659 1.00 80.31 294 ASN A O 1
ATOM 2334 N N . SER A 1 295 ? -22.725 -5.953 32.191 1.00 87.69 295 SER A N 1
ATOM 2335 C CA . SER A 1 295 ? -23.890 -5.153 31.811 1.00 87.69 295 SER A CA 1
ATOM 2336 C C . SER A 1 295 ? -24.019 -5.086 30.294 1.00 87.69 295 SER A C 1
ATOM 2338 O O . SER A 1 295 ? -23.052 -4.791 29.595 1.00 87.69 295 SER A O 1
ATOM 2340 N N . ASP A 1 296 ? -25.233 -5.260 29.779 1.00 86.19 296 ASP A N 1
ATOM 2341 C CA . ASP A 1 296 ? -25.533 -5.011 28.363 1.00 86.19 296 ASP A CA 1
ATOM 2342 C C . ASP A 1 296 ? -25.723 -3.518 28.049 1.00 86.19 296 ASP A C 1
ATOM 2344 O O . ASP A 1 296 ? -25.945 -3.131 26.905 1.00 86.19 296 ASP A O 1
ATOM 2348 N N . ARG A 1 297 ? -25.618 -2.648 29.058 1.00 92.06 297 ARG A N 1
ATOM 2349 C CA . ARG A 1 297 ? -25.748 -1.199 28.909 1.00 92.06 297 ARG A CA 1
ATOM 2350 C C . ARG A 1 297 ? -24.504 -0.501 29.444 1.00 92.06 297 ARG A C 1
ATOM 2352 O O . ARG A 1 297 ? -24.382 -0.279 30.649 1.00 92.06 297 ARG A O 1
ATOM 2359 N N . SER A 1 298 ? -23.606 -0.138 28.535 1.00 95.50 298 SER A N 1
ATOM 2360 C CA . SER A 1 298 ? -22.373 0.598 28.823 1.00 95.50 298 SER A CA 1
ATOM 2361 C C . SER A 1 298 ? -22.501 2.095 28.576 1.00 95.50 298 SER A C 1
ATOM 2363 O O . SER A 1 298 ? -21.941 2.883 29.337 1.00 95.50 298 SER A O 1
ATOM 2365 N N . SER A 1 299 ? -23.237 2.495 27.542 1.00 96.38 299 SER A N 1
ATOM 2366 C CA . SER A 1 299 ? -23.450 3.901 27.199 1.00 96.38 299 SER A CA 1
ATOM 2367 C C . SER A 1 299 ? -24.773 4.119 26.459 1.00 96.38 299 SER A C 1
ATOM 2369 O O . SER A 1 299 ? -25.448 3.169 26.053 1.00 96.38 299 SER A O 1
ATOM 2371 N N . ILE A 1 300 ? -25.167 5.388 26.332 1.00 97.00 300 ILE A N 1
ATOM 2372 C CA . ILE A 1 300 ? -26.164 5.852 25.363 1.00 97.00 300 ILE A CA 1
ATOM 2373 C C . ILE A 1 300 ? -25.507 6.931 24.505 1.00 97.00 300 ILE A C 1
ATOM 2375 O O . ILE A 1 300 ? -25.054 7.938 25.049 1.00 97.00 300 ILE A O 1
ATOM 2379 N N . ALA A 1 301 ? -25.496 6.741 23.189 1.00 96.31 301 ALA A N 1
ATOM 2380 C CA . ALA A 1 301 ? -25.001 7.723 22.231 1.00 96.31 301 ALA A CA 1
ATOM 2381 C C . ALA A 1 301 ? -26.157 8.633 21.804 1.00 96.31 301 ALA A C 1
ATOM 2383 O O . ALA A 1 301 ? -27.037 8.224 21.049 1.00 96.31 301 ALA A O 1
ATOM 2384 N N . HIS A 1 302 ? -26.223 9.838 22.365 1.00 95.00 302 HIS A N 1
ATOM 2385 C CA . HIS A 1 302 ? -27.246 10.808 22.009 1.00 95.00 302 HIS A CA 1
ATOM 2386 C C . HIS A 1 302 ? -26.837 11.596 20.771 1.00 95.00 302 HIS A C 1
ATOM 2388 O O . HIS A 1 302 ? -25.723 12.112 20.717 1.00 95.0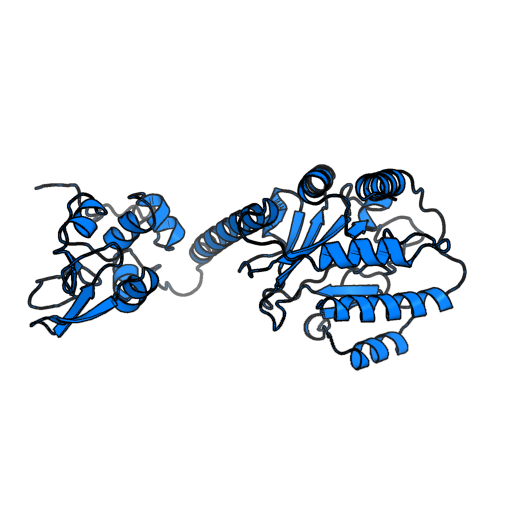0 302 HIS A O 1
ATOM 2394 N N . GLU A 1 303 ? -27.779 11.765 19.849 1.00 91.56 303 GLU A N 1
ATOM 2395 C CA . GLU A 1 303 ? -27.634 12.681 18.719 1.00 91.56 303 GLU A CA 1
ATOM 2396 C C . GLU A 1 303 ? -27.870 14.139 19.130 1.00 91.56 303 GLU A C 1
ATOM 2398 O O . GLU A 1 303 ? -28.461 14.431 20.182 1.00 91.56 303 GLU A O 1
ATOM 2403 N N . GLU A 1 304 ? -27.403 15.059 18.285 1.00 89.19 304 GLU A N 1
ATOM 2404 C CA . GLU A 1 304 ? -27.655 16.495 18.429 1.00 89.19 304 GLU A CA 1
ATOM 2405 C C . GLU A 1 304 ? -29.166 16.767 18.500 1.00 89.19 304 GLU A C 1
ATOM 2407 O O . GLU A 1 304 ? -29.963 16.208 17.745 1.00 89.19 304 GLU A O 1
ATOM 2412 N N . GLY A 1 305 ? -29.584 17.596 19.460 1.00 85.31 305 GLY A N 1
ATOM 2413 C CA . GLY A 1 305 ? -31.000 17.918 19.658 1.00 85.31 305 GLY A CA 1
ATOM 2414 C C . GLY A 1 305 ? -31.808 16.859 20.418 1.00 85.31 305 GLY A C 1
ATOM 2415 O O . GLY A 1 305 ? -33.019 17.020 20.581 1.00 85.31 305 GLY A O 1
ATOM 2416 N N . CYS A 1 306 ? -31.177 15.801 20.945 1.00 86.69 306 CYS A N 1
ATOM 2417 C CA . CYS A 1 306 ? -31.868 14.836 21.799 1.00 86.69 306 CYS A CA 1
ATOM 2418 C C . CYS A 1 306 ? -32.487 15.529 23.040 1.00 86.69 306 CYS A C 1
ATOM 2420 O O . CYS A 1 306 ? -31.767 16.088 23.878 1.00 86.69 306 CYS A O 1
ATOM 2422 N N . PRO A 1 307 ? -33.816 15.432 23.248 1.00 81.00 307 PRO A N 1
ATOM 2423 C CA . PRO A 1 307 ? -34.511 16.175 24.302 1.00 81.00 307 PRO A CA 1
ATOM 2424 C C . PRO A 1 307 ? -34.159 15.695 25.716 1.00 81.00 307 PRO A C 1
ATOM 2426 O O . PRO A 1 307 ? -34.361 16.416 26.689 1.00 81.00 307 PRO A O 1
ATOM 2429 N N . THR A 1 308 ? -33.646 14.467 25.850 1.00 79.12 308 THR A N 1
ATOM 2430 C CA . THR A 1 308 ? -33.319 13.869 27.156 1.00 79.12 308 THR A CA 1
ATOM 2431 C C . THR A 1 308 ? -31.905 14.191 27.616 1.00 79.12 308 THR A C 1
ATOM 2433 O O . THR A 1 308 ? -31.699 14.397 28.808 1.00 79.12 308 THR A O 1
ATOM 2436 N N . SER A 1 309 ? -30.937 14.260 26.698 1.00 73.62 309 SER A N 1
ATOM 2437 C CA . SER A 1 309 ? -29.570 14.660 27.045 1.00 73.62 309 SER A CA 1
ATOM 2438 C C . SER A 1 309 ? -29.413 16.171 27.154 1.00 73.62 309 SER A C 1
ATOM 2440 O O . SER A 1 309 ? -28.406 16.624 27.689 1.00 73.62 309 SER A O 1
ATOM 2442 N N . LYS A 1 310 ? -30.387 16.947 26.643 1.00 63.75 310 LYS A N 1
ATOM 2443 C CA . LYS A 1 310 ? -30.270 18.400 26.440 1.00 63.75 310 LYS A CA 1
ATOM 2444 C C . LYS A 1 310 ? -28.977 18.764 25.702 1.00 63.75 310 LYS A C 1
ATOM 2446 O O . LYS A 1 310 ? -28.423 19.838 25.915 1.00 63.75 310 LYS A O 1
ATOM 2451 N N . SER A 1 311 ? -28.477 17.850 24.868 1.00 63.47 311 SER A N 1
ATOM 2452 C CA . SER A 1 311 ? -27.223 18.054 24.162 1.00 63.47 311 SER A CA 1
ATOM 2453 C C . SER A 1 311 ? -27.462 19.031 23.018 1.00 63.47 311 SER A C 1
ATOM 2455 O O . SER A 1 311 ? -27.893 18.649 21.931 1.00 63.47 311 SER A O 1
ATOM 2457 N N . THR A 1 312 ? -27.202 20.309 23.285 1.00 67.31 312 THR A N 1
ATOM 2458 C CA . THR A 1 312 ? -26.989 21.336 22.257 1.00 67.31 312 THR A CA 1
ATOM 2459 C C . THR A 1 312 ? -25.576 21.253 21.676 1.00 67.31 312 THR A C 1
ATOM 2461 O O . THR A 1 312 ? -25.178 22.135 20.921 1.00 67.31 312 THR A O 1
ATOM 2464 N N . ARG A 1 313 ? -24.794 20.230 22.060 1.00 73.62 313 ARG A N 1
ATOM 2465 C CA . ARG A 1 313 ? -23.439 20.028 21.557 1.00 73.62 313 ARG A CA 1
ATOM 2466 C C . ARG A 1 313 ? -23.508 19.564 20.099 1.00 73.62 313 ARG A C 1
ATOM 2468 O O . ARG A 1 313 ? -24.273 18.634 19.817 1.00 73.62 313 ARG A O 1
ATOM 2475 N N . PRO A 1 314 ? -22.717 20.168 19.200 1.00 81.88 314 PRO A N 1
ATOM 2476 C CA . PRO A 1 314 ? -22.636 19.738 17.811 1.00 81.88 314 PRO A CA 1
ATOM 2477 C C . PRO A 1 314 ? -22.288 18.251 17.712 1.00 81.88 314 PRO A C 1
ATOM 2479 O O . PRO A 1 314 ? -21.377 17.776 18.388 1.00 81.88 314 PRO A O 1
ATOM 2482 N N . GLY A 1 315 ? -23.074 17.499 16.941 1.00 85.00 315 GLY A N 1
ATOM 2483 C CA . GLY A 1 315 ? -22.901 16.050 16.801 1.00 85.00 315 GLY A CA 1
ATOM 2484 C C . GLY A 1 315 ? -23.384 15.199 17.983 1.00 85.00 315 GLY A C 1
ATOM 2485 O O . GLY A 1 315 ? -23.244 13.977 17.945 1.00 85.00 315 GLY A O 1
ATOM 2486 N N . GLY A 1 316 ? -23.972 15.798 19.022 1.00 90.94 316 GLY A N 1
ATOM 2487 C CA . GLY A 1 316 ? -24.529 15.075 20.163 1.00 90.94 316 GLY A CA 1
ATOM 2488 C C . GLY A 1 316 ? -23.507 14.720 21.250 1.00 90.94 316 GLY A C 1
ATOM 2489 O O . GLY A 1 316 ? -22.453 15.337 21.382 1.00 90.94 316 GLY A O 1
ATOM 2490 N N . SER A 1 317 ? -23.859 13.777 22.126 1.00 93.69 317 SER A N 1
ATOM 2491 C CA . SER A 1 317 ? -22.985 13.344 23.225 1.00 93.69 317 SER A CA 1
ATOM 2492 C C . SER A 1 317 ? -23.248 11.907 23.658 1.00 93.69 317 SER A C 1
ATOM 2494 O O . SER A 1 317 ? -24.389 11.453 23.714 1.00 93.69 317 SER A O 1
ATOM 2496 N N . MET A 1 318 ? -22.196 11.186 24.032 1.00 94.62 318 MET A N 1
ATOM 2497 C CA . MET A 1 318 ? -22.315 9.849 24.591 1.00 94.62 318 MET A CA 1
ATOM 2498 C C . MET A 1 318 ? -22.297 9.901 26.116 1.00 94.62 318 MET A C 1
ATOM 2500 O O . MET A 1 318 ? -21.299 10.274 26.730 1.00 94.62 318 MET A O 1
ATOM 2504 N N . ARG A 1 319 ? -23.397 9.475 26.743 1.00 95.44 319 ARG A N 1
ATOM 2505 C CA . ARG A 1 319 ? -23.458 9.259 28.190 1.00 95.44 319 ARG A CA 1
ATOM 2506 C C . ARG A 1 319 ? -22.874 7.891 28.517 1.00 95.44 319 ARG A C 1
ATOM 2508 O O . ARG A 1 319 ? -23.413 6.876 28.079 1.00 95.44 319 ARG A O 1
ATOM 2515 N N . VAL A 1 320 ? -2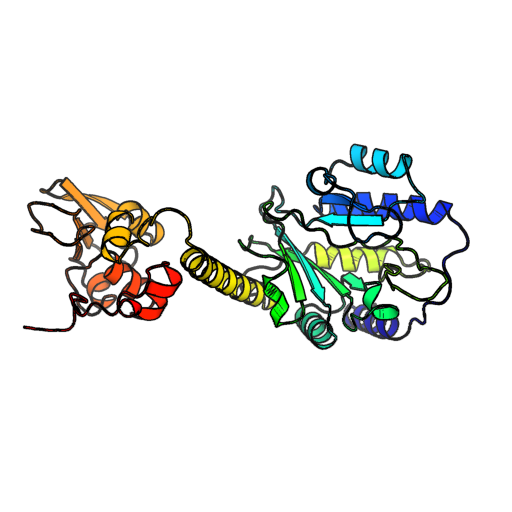1.828 7.862 29.331 1.00 95.31 320 VAL A N 1
ATOM 2516 C CA . VAL A 1 320 ? -21.140 6.643 29.765 1.00 95.31 320 VAL A CA 1
ATOM 2517 C C . VAL A 1 320 ? -21.659 6.210 31.141 1.00 95.31 320 VAL A C 1
ATOM 2519 O O . VAL A 1 320 ? -21.815 7.029 32.045 1.00 95.31 320 VAL A O 1
ATOM 2522 N N . PHE A 1 321 ? -21.951 4.916 31.292 1.00 94.44 321 PHE A N 1
ATOM 2523 C CA . PHE A 1 321 ? -22.367 4.282 32.553 1.00 94.44 321 PHE A CA 1
ATOM 2524 C C . PHE A 1 321 ? -21.341 3.267 33.070 1.00 94.44 321 PHE A C 1
ATOM 2526 O O . PHE A 1 321 ? -21.371 2.918 34.247 1.00 94.44 321 PHE A O 1
ATOM 2533 N N . SER A 1 322 ? -20.466 2.761 32.196 1.00 94.31 322 SER A N 1
ATOM 2534 C CA . SER A 1 322 ? -19.427 1.798 32.566 1.00 94.31 322 SER A CA 1
ATOM 2535 C C . SER A 1 322 ? -18.215 2.500 33.171 1.00 94.31 322 SER A C 1
ATOM 2537 O O . SER A 1 322 ? -17.659 3.402 32.545 1.00 94.31 322 SER A O 1
ATOM 2539 N N . THR A 1 323 ? -17.762 2.039 34.340 1.00 93.50 323 THR A N 1
ATOM 2540 C CA . THR A 1 323 ? -16.518 2.517 34.961 1.00 93.50 323 THR A CA 1
ATOM 2541 C C . THR A 1 323 ? -15.311 2.216 34.083 1.00 93.50 323 THR A C 1
ATOM 2543 O O . THR A 1 323 ? -14.482 3.086 33.905 1.00 93.50 323 THR A O 1
ATOM 2546 N N . THR A 1 324 ? -15.262 1.057 33.419 1.00 93.75 324 THR A N 1
ATOM 2547 C CA . THR A 1 324 ? -14.155 0.698 32.515 1.00 93.75 324 THR A CA 1
ATOM 2548 C C . THR A 1 324 ? -14.003 1.677 31.352 1.00 93.75 324 THR A C 1
ATOM 2550 O O . THR A 1 324 ? -12.887 2.007 30.967 1.00 93.75 324 THR A O 1
ATOM 2553 N N . VAL A 1 325 ? -15.119 2.137 30.779 1.00 93.06 325 VAL A N 1
ATOM 2554 C CA . VAL A 1 325 ? -15.094 3.158 29.717 1.00 93.06 325 VAL A CA 1
ATOM 2555 C C . VAL A 1 325 ? -14.695 4.502 30.319 1.00 93.06 325 VAL A C 1
ATOM 2557 O O . VAL A 1 325 ? -13.855 5.190 29.760 1.00 93.06 325 VAL A O 1
ATOM 2560 N N . SER A 1 326 ? -15.281 4.852 31.467 1.00 93.06 326 SER A N 1
ATOM 2561 C CA . SER A 1 326 ? -14.987 6.097 32.175 1.00 93.06 326 SER A CA 1
ATOM 2562 C C . SER A 1 326 ? -13.496 6.215 32.499 1.00 93.06 326 SER A C 1
ATOM 2564 O O . SER A 1 326 ? -12.911 7.248 32.218 1.00 93.06 326 SER A O 1
ATOM 2566 N N . ASP A 1 327 ? -12.865 5.160 33.016 1.00 93.25 327 ASP A N 1
ATOM 2567 C CA . ASP A 1 327 ? -11.443 5.130 33.378 1.00 93.25 327 ASP A CA 1
ATOM 2568 C C . ASP A 1 327 ? -10.537 5.315 32.153 1.00 93.25 327 ASP A C 1
ATOM 2570 O O . ASP A 1 327 ? -9.513 5.986 32.232 1.00 93.25 327 ASP A O 1
ATOM 2574 N N . LYS A 1 328 ? -10.938 4.766 30.998 1.00 92.75 328 LYS A N 1
ATOM 2575 C CA . LYS A 1 328 ? -10.243 4.965 29.716 1.00 92.75 328 LYS A CA 1
ATOM 2576 C C . LYS A 1 328 ? -10.395 6.376 29.146 1.00 92.75 328 LYS A C 1
ATOM 2578 O O . LYS A 1 328 ? -9.646 6.742 28.252 1.00 92.75 328 LYS A O 1
ATOM 2583 N N . CYS A 1 329 ? -11.356 7.148 29.639 1.00 91.31 329 CYS A N 1
ATOM 2584 C CA . CYS A 1 329 ? -11.616 8.520 29.219 1.00 91.31 329 CYS A CA 1
ATOM 2585 C C . CYS A 1 329 ? -11.501 9.477 30.417 1.00 91.31 329 CYS A C 1
ATOM 2587 O O . CYS A 1 329 ? -12.367 10.327 30.614 1.00 91.31 329 CYS A O 1
ATOM 2589 N N . GLU A 1 330 ? -10.486 9.269 31.263 1.00 90.75 330 GLU A N 1
ATOM 2590 C CA . GLU A 1 330 ? -10.127 10.138 32.398 1.00 90.75 330 GLU A CA 1
ATOM 2591 C C . GLU A 1 330 ? -11.280 10.466 33.365 1.00 90.75 330 GLU A C 1
ATOM 2593 O O . GLU A 1 330 ? -11.407 11.561 33.901 1.00 90.75 330 GLU A O 1
ATOM 2598 N N . GLY A 1 331 ? -12.161 9.498 33.612 1.00 90.50 331 GLY A N 1
ATOM 2599 C CA . GLY A 1 331 ? -13.295 9.653 34.524 1.00 90.50 331 GLY A CA 1
ATOM 2600 C C . GLY A 1 331 ? -14.512 10.359 33.915 1.00 90.50 331 GLY A C 1
ATOM 2601 O O . GLY A 1 331 ? -15.522 10.532 34.603 1.00 90.50 331 GLY A O 1
ATOM 2602 N N . MET A 1 332 ? -14.485 10.717 32.629 1.00 89.25 332 MET A N 1
ATOM 2603 C CA . MET A 1 332 ? -15.604 11.399 31.985 1.00 89.25 332 MET A CA 1
ATOM 2604 C C . MET A 1 332 ? -16.835 10.501 31.819 1.00 89.25 332 MET A C 1
ATOM 2606 O O . MET A 1 332 ? -16.792 9.404 31.264 1.00 89.25 332 MET A O 1
ATOM 2610 N N . GLN A 1 333 ? -17.992 11.037 32.215 1.00 91.25 333 GLN A N 1
ATOM 2611 C CA . GLN A 1 333 ? -19.292 10.374 32.044 1.00 91.25 333 GLN A CA 1
ATOM 2612 C C . GLN A 1 333 ? -20.098 10.887 30.845 1.00 91.25 333 GLN A C 1
ATOM 2614 O O . GLN A 1 333 ? -21.189 10.378 30.572 1.00 91.25 333 GLN A O 1
ATOM 2619 N N . SER A 1 334 ? -19.610 11.914 30.152 1.00 92.50 334 SER A N 1
ATOM 2620 C CA . SER A 1 334 ? -20.273 12.518 28.996 1.00 92.50 334 SER A CA 1
ATOM 2621 C C . SER A 1 334 ? -19.238 12.944 27.963 1.00 92.50 334 SER A C 1
ATOM 2623 O O . SER A 1 334 ? -18.564 13.950 28.152 1.00 92.50 334 SER A O 1
ATOM 2625 N N . LEU A 1 335 ? -19.159 12.209 26.859 1.00 93.31 335 LEU A N 1
ATOM 2626 C CA . LEU A 1 335 ? -18.158 12.403 25.811 1.00 93.31 335 LEU A CA 1
ATOM 2627 C C . LEU A 1 335 ? -18.778 13.080 24.585 1.00 93.31 335 LEU A C 1
ATOM 2629 O O . LEU A 1 335 ? -19.896 12.744 24.191 1.00 93.31 335 LEU A O 1
ATOM 2633 N N . SER A 1 336 ? -18.065 14.023 23.967 1.00 93.12 336 SER A N 1
ATOM 2634 C CA . SER A 1 336 ? -18.308 14.358 22.557 1.00 93.12 336 SER A CA 1
ATOM 2635 C C . SER A 1 336 ? -17.733 13.251 21.665 1.00 93.12 336 SER A C 1
ATOM 2637 O O . SER A 1 336 ? -16.969 12.408 22.142 1.00 93.12 336 SER A O 1
ATOM 2639 N N . LYS A 1 337 ? -18.077 13.246 20.372 1.00 93.81 337 LYS A N 1
ATOM 2640 C CA . LYS A 1 337 ? -17.445 12.337 19.397 1.00 93.81 337 LYS A CA 1
ATOM 2641 C C . LYS A 1 337 ? -15.934 12.534 19.369 1.00 93.81 337 LYS A C 1
ATOM 2643 O O . LYS A 1 337 ? -15.198 11.556 19.395 1.00 93.81 337 LYS A O 1
ATOM 2648 N N . PHE A 1 338 ? -15.488 13.790 19.422 1.00 93.56 338 PHE A N 1
ATOM 2649 C CA . PHE A 1 338 ? -14.064 14.081 19.404 1.00 93.56 338 PHE A CA 1
ATOM 2650 C C . PHE A 1 338 ? -13.361 13.619 20.679 1.00 93.56 338 PHE A C 1
ATOM 2652 O O . PHE A 1 338 ? -12.407 12.865 20.587 1.00 93.56 338 PHE A O 1
ATOM 2659 N N . ALA A 1 339 ? -13.900 13.930 21.864 1.00 92.38 339 ALA A N 1
ATOM 2660 C CA . ALA A 1 339 ? -13.326 13.437 23.117 1.00 92.38 339 ALA A CA 1
ATOM 2661 C C . ALA A 1 339 ? -13.260 11.900 23.146 1.00 92.38 339 ALA A C 1
ATOM 2663 O O . ALA A 1 339 ? -12.255 11.326 23.546 1.00 92.38 339 ALA A O 1
ATOM 2664 N N . TYR A 1 340 ? -14.308 11.218 22.677 1.00 95.56 340 TYR A N 1
ATOM 2665 C CA . TYR A 1 340 ? -14.293 9.761 22.556 1.00 95.56 340 TYR A CA 1
ATOM 2666 C C . TYR A 1 340 ? -13.122 9.266 21.689 1.00 95.56 340 TYR A C 1
ATOM 2668 O O . TYR A 1 340 ? -12.380 8.384 22.117 1.00 95.56 340 TYR A O 1
ATOM 2676 N N . VAL A 1 341 ? -12.936 9.859 20.507 1.00 95.12 341 VAL A N 1
ATOM 2677 C CA . VAL A 1 341 ? -11.850 9.516 19.582 1.00 95.12 341 VAL A CA 1
ATOM 2678 C C . VAL A 1 341 ? -10.482 9.808 20.193 1.00 95.12 341 VAL A C 1
ATOM 2680 O O . VAL A 1 341 ? -9.640 8.915 20.245 1.00 95.12 341 VAL A O 1
ATOM 2683 N N . THR A 1 342 ? -10.280 11.013 20.722 1.00 93.88 342 THR A N 1
ATOM 2684 C CA . THR A 1 342 ? -9.020 11.446 21.335 1.00 93.88 342 THR A CA 1
ATOM 2685 C C . THR A 1 342 ? -8.562 10.484 22.427 1.00 93.88 342 THR A C 1
ATOM 2687 O O . THR A 1 342 ? -7.429 10.013 22.402 1.00 93.88 342 THR A O 1
ATOM 2690 N N . TYR A 1 343 ? -9.443 10.134 23.364 1.00 93.88 343 TYR A N 1
ATOM 2691 C CA . TYR A 1 343 ? -9.046 9.297 24.494 1.00 93.88 343 TYR A CA 1
ATOM 2692 C C . TYR A 1 343 ? -8.885 7.819 24.144 1.00 93.88 343 TYR A C 1
ATOM 2694 O O . TYR A 1 343 ? -8.046 7.148 24.734 1.00 93.88 343 TYR A O 1
ATOM 2702 N N . LEU A 1 344 ? -9.676 7.287 23.210 1.00 92.69 344 LEU A N 1
ATOM 2703 C CA . LEU A 1 344 ? -9.654 5.848 22.932 1.00 92.69 344 LEU A CA 1
ATOM 2704 C C . LEU A 1 344 ? -8.755 5.431 21.780 1.00 92.69 344 LEU A C 1
ATOM 2706 O O . LEU A 1 344 ? -8.340 4.273 21.752 1.00 92.69 344 LEU A O 1
ATOM 2710 N N . ARG A 1 345 ? -8.488 6.330 20.833 1.00 92.25 345 ARG A N 1
ATOM 2711 C CA . ARG A 1 345 ? -7.651 6.042 19.662 1.00 92.25 345 ARG A CA 1
ATOM 2712 C C . ARG A 1 345 ? -6.280 6.697 19.740 1.00 92.25 345 ARG A C 1
ATOM 2714 O O . ARG A 1 345 ? -5.354 6.199 19.110 1.00 92.25 345 ARG A O 1
ATOM 2721 N N . TYR A 1 346 ? -6.156 7.774 20.514 1.00 90.75 346 TYR A N 1
ATOM 2722 C CA . TYR A 1 346 ? -4.956 8.610 20.547 1.00 90.75 346 TYR A CA 1
ATOM 2723 C C . TYR A 1 346 ? -4.434 8.863 21.967 1.00 90.75 346 TYR A C 1
ATOM 2725 O O . TYR A 1 346 ? -3.675 9.800 22.173 1.00 90.75 346 TYR A O 1
ATOM 2733 N N . ASP A 1 347 ? -4.837 8.052 22.951 1.00 89.62 347 ASP A N 1
ATOM 2734 C CA . ASP A 1 347 ? -4.356 8.116 24.342 1.00 89.62 347 ASP A CA 1
ATOM 2735 C C . ASP A 1 347 ? -4.420 9.524 24.979 1.00 89.62 347 ASP A C 1
ATOM 2737 O O . ASP A 1 347 ? -3.587 9.893 25.805 1.00 89.62 347 ASP A O 1
ATOM 2741 N N . GLY A 1 348 ? -5.424 10.323 24.601 1.00 88.94 348 GLY A N 1
ATOM 2742 C CA . GLY A 1 348 ? -5.601 11.688 25.107 1.00 88.94 348 GLY A CA 1
ATOM 2743 C C . GLY A 1 348 ? -4.836 12.762 24.324 1.00 88.94 348 GLY A C 1
ATOM 2744 O O . GLY A 1 348 ? -4.989 13.946 24.623 1.00 88.94 348 GLY A O 1
ATOM 2745 N N . ASP A 1 349 ? -4.055 12.392 23.304 1.00 86.25 349 ASP A N 1
ATOM 2746 C CA . ASP A 1 349 ? -3.331 13.339 22.454 1.00 86.25 349 ASP A CA 1
ATOM 2747 C C . ASP A 1 349 ? -4.296 14.066 21.508 1.00 86.25 349 ASP A C 1
ATOM 2749 O O . ASP A 1 349 ? -4.658 13.600 20.423 1.00 86.25 349 ASP A O 1
ATOM 2753 N N . TYR A 1 350 ? -4.750 15.232 21.963 1.00 83.62 350 TYR A N 1
ATOM 2754 C CA . TYR A 1 350 ? -5.708 16.071 21.254 1.00 83.62 350 TYR A CA 1
ATOM 2755 C C . TYR A 1 350 ? -5.154 16.589 19.923 1.00 83.62 350 TYR A C 1
ATOM 2757 O O . TYR A 1 350 ? -5.897 16.669 18.945 1.00 83.62 350 TYR A O 1
ATOM 2765 N N . GLN A 1 351 ? -3.861 16.920 19.866 1.00 80.62 351 GLN A N 1
ATOM 2766 C CA . GLN A 1 351 ? -3.238 17.464 18.660 1.00 80.62 351 GLN A CA 1
ATOM 2767 C C . GLN A 1 351 ? -3.100 16.377 17.594 1.00 80.62 351 GLN A C 1
ATOM 2769 O O . GLN A 1 351 ? -3.523 16.586 16.457 1.00 80.62 351 GLN A O 1
ATOM 2774 N N . LEU A 1 352 ? -2.607 15.197 17.981 1.00 79.88 352 LEU A N 1
ATOM 2775 C CA . LEU A 1 352 ? -2.521 14.045 17.089 1.00 79.88 352 LEU A CA 1
ATOM 2776 C C . LEU A 1 352 ? -3.907 13.611 16.599 1.00 79.88 352 LEU A C 1
ATOM 2778 O O . LEU A 1 352 ? -4.078 13.334 15.414 1.00 79.88 352 LEU A O 1
ATOM 2782 N N . ALA A 1 353 ? -4.913 13.602 17.479 1.00 85.38 353 ALA A N 1
ATOM 2783 C CA . ALA A 1 353 ? -6.284 13.274 17.099 1.00 85.38 353 ALA A CA 1
ATOM 2784 C C . ALA A 1 353 ? -6.829 14.239 16.036 1.00 85.38 353 ALA A C 1
ATOM 2786 O O . ALA A 1 353 ? -7.448 13.794 15.074 1.00 85.38 353 ALA A O 1
ATOM 2787 N N . ARG A 1 354 ? -6.579 15.551 16.163 1.00 83.88 354 ARG A N 1
ATOM 2788 C CA . ARG A 1 354 ? -6.988 16.529 15.141 1.00 83.88 354 ARG A CA 1
ATOM 2789 C C . ARG A 1 354 ? -6.253 16.315 13.825 1.00 83.88 354 ARG A C 1
ATOM 2791 O O . ARG A 1 354 ? -6.887 16.322 12.775 1.00 83.88 354 ARG A O 1
ATOM 2798 N N . GLU A 1 355 ? -4.938 16.116 13.887 1.00 79.75 355 GLU A N 1
ATOM 2799 C CA . GLU A 1 355 ? -4.099 15.927 12.702 1.00 79.75 355 GLU A CA 1
ATOM 2800 C C . GLU A 1 355 ? -4.519 14.679 11.913 1.00 79.75 355 GLU A C 1
ATOM 2802 O O . GLU A 1 355 ? -4.708 14.745 10.699 1.00 79.75 355 GLU A O 1
ATOM 2807 N N . VAL A 1 356 ? -4.720 13.551 12.601 1.00 81.00 356 VAL A N 1
ATOM 2808 C CA . VAL A 1 356 ? -5.043 12.269 11.960 1.00 81.00 356 VAL A CA 1
ATOM 2809 C C . VAL A 1 356 ? -6.498 12.210 11.486 1.00 81.00 356 VAL A C 1
ATOM 2811 O O . VAL A 1 356 ? -6.759 11.648 10.424 1.00 81.00 356 VAL A O 1
ATOM 2814 N N . GLU A 1 357 ? -7.441 12.806 12.222 1.00 83.50 357 GLU A N 1
ATOM 2815 C CA . GLU A 1 357 ? -8.864 12.850 11.840 1.00 83.50 357 GLU A CA 1
ATOM 2816 C C . GLU A 1 357 ? -9.185 13.986 10.844 1.00 83.50 357 GLU A C 1
ATOM 2818 O O . GLU A 1 357 ? -10.333 14.133 10.422 1.00 83.50 357 GLU A O 1
ATOM 2823 N N . GLY A 1 358 ? -8.184 14.785 10.447 1.00 79.88 358 GLY A N 1
ATOM 2824 C CA . GLY A 1 358 ? -8.325 15.855 9.454 1.00 79.88 358 GLY A CA 1
ATOM 2825 C C . GLY A 1 358 ? -9.138 17.059 9.940 1.00 79.88 358 GLY A C 1
ATOM 2826 O O . GLY A 1 358 ? -9.848 17.684 9.153 1.00 79.88 358 GLY A O 1
ATOM 2827 N N . ILE A 1 359 ? -9.065 17.376 11.236 1.00 78.88 359 ILE A N 1
ATOM 2828 C CA . ILE A 1 359 ? -9.798 18.485 11.855 1.00 78.88 359 ILE A CA 1
ATOM 2829 C C . ILE A 1 359 ? -8.881 19.720 11.903 1.00 78.88 359 ILE A C 1
ATOM 2831 O O . ILE A 1 359 ? -7.919 19.728 12.676 1.00 78.88 359 ILE A O 1
ATOM 2835 N N . PRO A 1 360 ? -9.158 20.780 11.119 1.00 66.94 360 PRO A N 1
ATOM 2836 C CA . PRO A 1 360 ? -8.288 21.953 11.027 1.00 66.94 360 PRO A CA 1
ATOM 2837 C C . PRO A 1 360 ? -8.168 22.662 12.375 1.00 66.94 360 PRO A C 1
ATOM 2839 O O . PRO A 1 360 ? -9.145 22.721 13.118 1.00 66.94 360 PRO A O 1
ATOM 2842 N N . ASP A 1 361 ? -6.998 23.211 12.697 1.00 62.09 361 ASP A N 1
ATOM 2843 C CA . ASP A 1 361 ? -6.803 24.026 13.899 1.00 62.09 361 ASP A CA 1
ATOM 2844 C C . ASP A 1 361 ? -7.587 25.347 13.782 1.00 62.09 361 ASP A C 1
ATOM 2846 O O . ASP A 1 361 ? -7.505 26.049 12.772 1.00 62.09 361 ASP A O 1
ATOM 2850 N N . GLU A 1 362 ? -8.402 25.665 14.789 1.00 57.69 362 GLU A N 1
ATOM 2851 C CA . GLU A 1 362 ? -9.198 26.903 14.789 1.00 57.69 362 GLU A CA 1
ATOM 2852 C C . GLU A 1 362 ? -8.345 28.115 15.211 1.00 57.69 362 GLU A C 1
ATOM 2854 O O . GLU A 1 362 ? -8.708 29.257 14.913 1.00 57.69 362 GLU A O 1
ATOM 2859 N N . ASP A 1 363 ? -7.172 27.880 15.812 1.00 47.94 363 ASP A N 1
ATOM 2860 C CA . ASP A 1 363 ? -6.315 28.929 16.372 1.00 47.94 363 ASP A CA 1
ATOM 2861 C C . ASP A 1 363 ? -5.509 29.710 15.310 1.00 47.94 363 ASP A C 1
ATOM 2863 O O . ASP A 1 363 ? -5.077 30.839 15.561 1.00 47.94 363 ASP A O 1
ATOM 2867 N N . GLU A 1 364 ? -5.369 29.196 14.081 1.00 42.16 364 GLU A N 1
ATOM 2868 C CA . GLU A 1 364 ? -4.668 29.908 12.994 1.00 42.16 364 GLU A CA 1
ATOM 2869 C C . GLU A 1 364 ? -5.497 31.040 12.351 1.00 42.16 364 GLU A C 1
ATOM 2871 O O . GLU A 1 364 ? -4.959 31.856 11.598 1.00 42.16 364 GLU A O 1
ATOM 2876 N N . TRP A 1 365 ? -6.791 31.165 12.677 1.00 41.16 365 TRP A N 1
ATOM 2877 C CA . TRP A 1 365 ? -7.690 32.138 12.039 1.00 41.16 365 TRP A CA 1
ATOM 2878 C C . TRP A 1 365 ? -7.795 33.505 12.724 1.00 41.16 365 TRP A C 1
ATOM 2880 O O . TRP A 1 365 ? -8.558 34.353 12.258 1.00 41.16 365 TRP A O 1
ATOM 2890 N N . GLY A 1 366 ? -7.039 33.779 13.794 1.00 34.69 366 GLY A N 1
ATOM 2891 C CA . GLY A 1 366 ? -6.979 35.122 14.396 1.00 34.69 366 GLY A CA 1
ATOM 2892 C C . GLY A 1 366 ? -8.336 35.687 14.849 1.00 34.69 366 GLY A C 1
ATOM 2893 O O . GLY A 1 366 ? -8.468 36.894 15.063 1.00 34.69 366 GLY A O 1
ATOM 2894 N N . LEU A 1 367 ? -9.347 34.832 15.002 1.00 35.16 367 LEU A N 1
ATOM 2895 C CA . LEU A 1 367 ? -10.632 35.165 15.591 1.00 35.16 367 LEU A CA 1
ATOM 2896 C C . LEU A 1 367 ? -10.618 34.622 17.013 1.00 35.16 367 LEU A C 1
ATOM 2898 O O . LEU A 1 367 ? -11.011 33.493 17.274 1.00 35.16 367 LEU A O 1
ATOM 2902 N N . SER A 1 368 ? -10.150 35.452 17.943 1.00 37.22 368 SER A N 1
ATOM 2903 C CA . SER A 1 368 ? -10.410 35.261 19.365 1.00 37.22 368 SER A CA 1
ATOM 2904 C C . SER A 1 368 ? -11.922 35.113 19.570 1.00 37.22 368 SER A C 1
ATOM 2906 O O . SER A 1 368 ? -12.658 36.103 19.515 1.00 37.22 368 SER A O 1
ATOM 2908 N N . GLY A 1 369 ? -12.396 33.887 19.760 1.00 36.47 369 GLY A N 1
ATOM 2909 C CA . GLY A 1 369 ? -13.807 33.631 19.992 1.00 36.47 369 GLY A CA 1
ATOM 2910 C C . GLY A 1 369 ? -14.186 32.174 19.788 1.00 36.47 369 GLY A C 1
ATOM 2911 O O . GLY A 1 369 ? -14.633 31.817 18.706 1.00 36.47 369 GLY A O 1
ATOM 2912 N N . CYS A 1 370 ? -14.116 31.409 20.881 1.00 35.00 370 CYS A N 1
ATOM 2913 C CA . CYS A 1 370 ? -14.795 30.125 21.097 1.00 35.00 370 CYS A CA 1
ATOM 2914 C C . CYS A 1 370 ? -14.036 28.828 20.762 1.00 35.00 370 CYS A C 1
ATOM 2916 O O . CYS A 1 370 ? -14.673 27.866 20.342 1.00 35.00 370 CYS A O 1
ATOM 2918 N N . SER A 1 371 ? -12.747 28.715 21.097 1.00 37.59 371 SER A N 1
ATOM 2919 C CA . SER A 1 371 ? -12.259 27.422 21.590 1.00 37.59 371 SER A CA 1
ATOM 2920 C C . SER A 1 371 ? -12.734 27.278 23.042 1.00 37.59 371 SER A C 1
ATOM 2922 O O . SER A 1 371 ? -12.384 28.064 23.916 1.00 37.59 371 SER A O 1
ATOM 2924 N N . TRP A 1 372 ? -13.663 26.353 23.284 1.00 40.59 372 TRP A N 1
ATOM 2925 C CA . TRP A 1 372 ? -14.022 25.943 24.642 1.00 40.59 372 TRP A CA 1
ATOM 2926 C C . TRP A 1 372 ? -13.075 24.813 25.036 1.00 40.59 372 TRP A C 1
ATOM 2928 O O . TRP A 1 372 ? -13.136 23.736 24.436 1.00 40.59 372 TRP A O 1
ATOM 2938 N N . ASP A 1 373 ? -12.199 25.071 26.007 1.00 46.16 373 ASP A N 1
ATOM 2939 C CA . ASP A 1 373 ? -11.391 24.042 26.654 1.00 46.16 373 ASP A CA 1
ATOM 2940 C C . ASP A 1 373 ? -12.286 23.266 27.642 1.00 46.16 373 ASP A C 1
ATOM 2942 O O . ASP A 1 373 ? -12.823 23.858 28.582 1.00 46.16 373 ASP A O 1
ATOM 2946 N N . PRO A 1 374 ? -12.492 21.948 27.463 1.00 41.69 374 PRO A N 1
ATOM 2947 C CA . PRO A 1 374 ? -13.261 21.137 28.403 1.00 41.69 374 PRO A CA 1
ATOM 2948 C C . PRO A 1 374 ? -12.663 21.055 29.816 1.00 41.69 374 PRO A C 1
ATOM 2950 O O . PRO A 1 374 ? -13.364 20.587 30.714 1.00 41.69 374 PRO A O 1
ATOM 2953 N N . ASN A 1 375 ? -11.413 21.486 30.012 1.00 40.16 375 ASN A N 1
ATOM 2954 C CA . ASN A 1 375 ? -10.737 21.551 31.308 1.00 40.16 375 ASN A CA 1
ATOM 2955 C C . ASN A 1 375 ? -10.823 22.930 31.983 1.00 40.16 375 ASN A C 1
ATOM 2957 O O . ASN A 1 375 ? -10.351 23.079 33.112 1.00 40.16 375 ASN A O 1
ATOM 2961 N N . GLU A 1 376 ? -11.428 23.933 31.341 1.00 35.72 376 GLU A N 1
ATOM 2962 C CA . GLU A 1 376 ? -11.790 25.178 32.017 1.00 35.72 376 GLU A CA 1
ATOM 2963 C C . GLU A 1 376 ? -13.051 24.930 32.869 1.00 35.72 376 GLU A C 1
ATOM 2965 O O . GLU A 1 376 ? -14.185 24.987 32.388 1.00 35.72 376 GLU A O 1
ATOM 2970 N N . GLU A 1 377 ? -12.846 24.571 34.142 1.00 35.38 377 GLU A N 1
ATOM 2971 C CA . GLU A 1 377 ? -13.901 24.571 35.165 1.00 35.38 377 GLU A CA 1
ATOM 2972 C C . GLU A 1 377 ? -14.362 26.016 35.461 1.00 35.38 377 GLU A C 1
ATOM 2974 O O . GLU A 1 377 ? -13.529 26.918 35.580 1.00 35.38 377 GLU A O 1
ATOM 2979 N N . ASP A 1 378 ? -15.681 26.214 35.604 1.00 37.31 378 ASP A N 1
ATOM 2980 C CA . ASP A 1 378 ? -16.307 27.453 36.117 1.00 37.31 378 ASP A CA 1
ATOM 2981 C C . ASP A 1 378 ? -15.900 27.776 37.570 1.00 37.31 378 ASP A C 1
ATOM 2983 O O . ASP A 1 378 ? -15.941 26.853 38.424 1.00 37.31 378 ASP A O 1
#

Foldseek 3Di:
DDPVVVLVVLVVVLVDDDDDDDDPDLVVLLVLQLVQLLVLLVLVWFKFWCFAQDQHRDPPGLVVGHSDSVVSVVVSPPCVPTTFMWTAWAQDPLQKTKKKKFAQAPQSLVVCCVQQNDAQWAAFCCNQNPRVNGGMHIAIAPHAAPQQAQVLCVVVRIGMRIRPVPDSDTGTGASTARDDDPVSPDDRGHTHGSPDVDDPPVPVVVVVSVCSRPPHDYPPRPVVVSSNVSSLVVVLVVLVVVVPDDPDDDPDQDAPLNLLQPDDPVVLQVVQVKDWLAADPLRFTFIDHPPDDPDRGFKTFDAQPRPVVPPVRRNGWIAGDDPVLCVLLVNDRIGRPQSSCCSPVPVNPSVVSCSSSSHDDPVVPPDPDDPDDPPPDD

pLD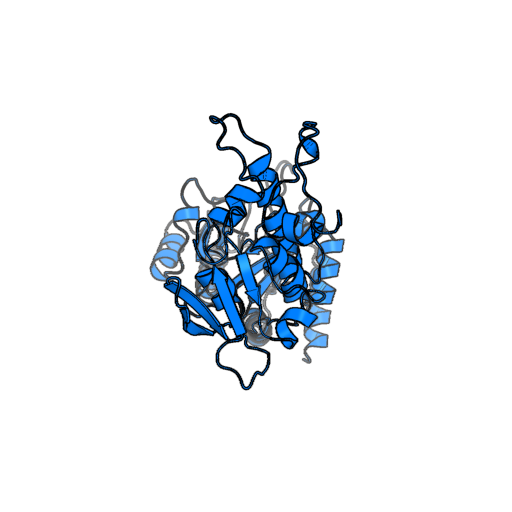DT: mean 74.91, std 18.77, range [32.31, 97.88]

Mean predicted aligned error: 16.89 Å

Sequence (378 aa):
MNTNEIEQRLMDYALSVDVKQPPEVWEDAQQGFRYMAHHATWKGFRVVPLLHGKNHPGDDWVNRASDDPAQIEAWARIAPDKWGMGLIPALLPSGLQRVVLDADRSDAFTFLCKMLGAPTVITAGRYAGEHKGGAHWYVTLAEPIEGLDAVSGKKYGIDVFGGDGKQNRQVVGAGSWVWKKPDGTHLDAYYHNVDVAVPRDTQEIARYLNARINTPITEGHPLWEWLNDIASEQRAKLILASHADGDEPRRESPCLNEWMRETDWYSLLVADGWTPTGKSRCGCDMWKHPWGTNSDRSSIAHEEGCPTSKSTRPGGSMRVFSTTVSDKCEGMQSLSKFAYVTYLRYDGDYQLAREVEGIPDEDEWGLSGCSWDPNEED